Protein AF-A0A0K6IWI8-F1 (afdb_monomer)

InterPro domains:
  IPR010266 NnrS [PF05940] (22-390)

Sequence (396 aa):
MTGIPLQEPHPPTSARPSLAAWLAMAFRPFYLLGALLAVLAVPYWAVTLRGAPALPGVWWHAHEMVWGFGAAIVVGFLHTAVASWTGQPPLRGVRLGVLVLLWLVARLAWFLGERAFPAAAGAALAFLLLAAFWLARSVLAARNRRNYVVPLLLLLFAGFEAGFFCTVQGKLDGEPLAWLDAGALWLAGMIFFLGMRVIAFFTSRALGLPQVPNPAWVQAGTVVGGFALALATALGAPAPLIAVLAVVTSGIALRQSRRWLHRTVWTNPMVWILHLGFALTAAGVLAYGLAAFAPSWRSAAVHLLTVGGIGSMTLGMMTRTALGHTGDHPNRTPRGLHSAFLVLLAAALLRELATFPAMGNGMLHASAFAFALAYLLYLWRFVPRLVRPRPDGRPG

Structure (mmCIF, N/CA/C/O backbone):
data_AF-A0A0K6IWI8-F1
#
_entry.id   AF-A0A0K6IWI8-F1
#
loop_
_atom_site.group_PDB
_atom_site.id
_atom_site.type_symbol
_atom_site.label_atom_id
_atom_site.label_alt_id
_atom_site.label_comp_id
_atom_site.label_asym_id
_atom_site.label_entity_id
_atom_site.label_seq_id
_atom_site.pdbx_PDB_ins_code
_atom_site.Cartn_x
_atom_site.Cartn_y
_atom_site.Cartn_z
_atom_site.occupancy
_atom_site.B_iso_or_equiv
_atom_site.auth_seq_id
_atom_site.auth_comp_id
_atom_site.auth_asym_id
_atom_site.auth_atom_id
_atom_site.pdbx_PDB_model_num
ATOM 1 N N . MET A 1 1 ? -31.560 12.864 38.317 1.00 40.09 1 MET A N 1
ATOM 2 C CA . MET A 1 1 ? -30.921 11.569 38.003 1.00 40.09 1 MET A CA 1
ATOM 3 C C . MET A 1 1 ? -31.347 11.168 36.601 1.00 40.09 1 MET A C 1
ATOM 5 O O . MET A 1 1 ? -32.478 10.748 36.410 1.00 40.09 1 MET A O 1
ATOM 9 N N . THR A 1 2 ? -30.505 11.418 35.603 1.00 40.66 2 THR A N 1
ATOM 10 C CA . THR A 1 2 ? -30.744 11.030 34.207 1.00 40.66 2 THR A CA 1
ATOM 11 C C . THR A 1 2 ? -30.417 9.547 34.056 1.00 40.66 2 THR A C 1
ATOM 13 O O . THR A 1 2 ? -29.276 9.138 34.258 1.00 40.66 2 THR A O 1
ATOM 16 N N . GLY A 1 3 ? -31.441 8.735 33.786 1.00 39.12 3 GLY A N 1
ATOM 17 C CA . GLY A 1 3 ? -31.310 7.288 33.640 1.00 39.12 3 GLY A CA 1
ATOM 18 C C . GLY A 1 3 ? -30.315 6.924 32.541 1.00 39.12 3 GLY A C 1
ATOM 19 O O . GLY A 1 3 ? -30.357 7.474 31.442 1.00 39.12 3 GLY A O 1
ATOM 20 N N . ILE A 1 4 ? -29.408 6.001 32.855 1.00 45.69 4 ILE A N 1
ATOM 21 C CA . ILE A 1 4 ? -28.543 5.350 31.871 1.00 45.69 4 ILE A CA 1
ATOM 22 C C . ILE A 1 4 ? -29.478 4.607 30.904 1.00 45.69 4 ILE A C 1
ATOM 24 O O . ILE A 1 4 ? -30.243 3.761 31.372 1.00 45.69 4 ILE A O 1
ATOM 28 N N . PRO A 1 5 ? -29.463 4.892 29.589 1.00 42.81 5 PRO A N 1
ATOM 29 C CA . PRO A 1 5 ? -30.245 4.109 28.650 1.00 42.81 5 PRO A CA 1
ATOM 30 C C . PRO A 1 5 ? -29.683 2.688 28.657 1.00 42.81 5 PRO A C 1
ATOM 32 O O . PRO A 1 5 ? -28.539 2.462 28.254 1.00 42.81 5 PRO A O 1
ATOM 35 N N . LEU A 1 6 ? -30.474 1.742 29.162 1.00 43.56 6 LEU A N 1
ATOM 36 C CA . LEU A 1 6 ? -30.178 0.321 29.061 1.00 43.56 6 LEU A CA 1
ATOM 37 C C . LEU A 1 6 ? -30.136 -0.022 27.573 1.00 43.56 6 LEU A C 1
ATOM 39 O O . LEU A 1 6 ? -31.138 0.058 26.866 1.00 43.56 6 LEU A O 1
ATOM 43 N N . GLN A 1 7 ? -28.940 -0.326 27.083 1.00 48.56 7 GLN A N 1
ATOM 44 C CA . GLN A 1 7 ? -28.735 -0.750 25.711 1.00 48.56 7 GLN A CA 1
ATOM 45 C C . GLN A 1 7 ? -29.340 -2.150 25.580 1.00 48.56 7 GLN A C 1
ATOM 47 O O . GLN A 1 7 ? -28.774 -3.111 26.100 1.00 48.56 7 GLN A O 1
ATOM 52 N N . GLU A 1 8 ? -30.523 -2.248 24.967 1.00 45.84 8 GLU A N 1
ATOM 53 C CA . GLU A 1 8 ? -31.216 -3.527 24.818 1.00 45.84 8 GLU A CA 1
ATOM 54 C C . GLU A 1 8 ? -30.320 -4.553 24.103 1.00 45.84 8 GLU A C 1
ATOM 56 O O . GLU A 1 8 ? -29.633 -4.207 23.131 1.00 45.84 8 GLU A O 1
ATOM 61 N N . PRO A 1 9 ? -30.292 -5.813 24.570 1.00 45.38 9 PRO A N 1
ATOM 62 C CA . PRO A 1 9 ? -29.519 -6.859 23.926 1.00 45.38 9 PRO A CA 1
ATOM 63 C C . PRO A 1 9 ? -30.070 -7.094 22.518 1.00 45.38 9 PRO A C 1
ATOM 65 O O . PRO A 1 9 ? -31.192 -7.563 22.336 1.00 45.38 9 PRO A O 1
ATOM 68 N N . HIS A 1 10 ? -29.269 -6.763 21.505 1.00 50.22 10 HIS A N 1
ATOM 69 C CA . HIS A 1 10 ? -29.600 -7.092 20.126 1.00 50.22 10 HIS A CA 1
ATOM 70 C C . HIS A 1 10 ? -29.762 -8.615 19.990 1.00 50.22 10 HIS A C 1
ATOM 72 O O . HIS A 1 10 ? -28.906 -9.357 20.487 1.00 50.22 10 HIS A O 1
ATOM 78 N N . PRO A 1 11 ? -30.824 -9.101 19.318 1.00 51.03 11 PRO A N 1
ATOM 79 C CA . PRO A 1 11 ? -31.010 -10.528 19.108 1.00 51.03 11 PRO A CA 1
ATOM 80 C C . PRO A 1 11 ? -29.782 -11.102 18.387 1.00 51.03 11 PRO A C 1
ATOM 82 O O . PRO A 1 11 ? -29.224 -10.431 17.509 1.00 51.03 11 PRO A O 1
ATOM 85 N N . PRO A 1 12 ? -29.335 -12.320 18.744 1.00 53.44 12 PRO A N 1
ATOM 86 C CA . PRO A 1 12 ? -28.153 -12.920 18.145 1.00 53.44 12 PRO A CA 1
ATOM 87 C C . PRO A 1 12 ? -28.339 -12.994 16.628 1.00 53.44 12 PRO A C 1
ATOM 89 O O . PRO A 1 12 ? -29.193 -13.717 16.113 1.00 53.44 12 PRO A O 1
ATOM 92 N N . THR A 1 13 ? -27.549 -12.207 15.898 1.00 57.84 13 THR A N 1
ATOM 93 C CA . THR A 1 13 ? -27.547 -12.257 14.435 1.00 57.84 13 THR A CA 1
ATOM 94 C C . THR A 1 13 ? -27.038 -13.621 13.977 1.00 57.84 13 THR A C 1
ATOM 96 O O . THR A 1 13 ? -26.181 -14.232 14.620 1.00 57.84 13 THR A O 1
ATOM 99 N N . SER A 1 14 ? -27.576 -14.134 12.865 1.00 58.66 14 SER A N 1
ATOM 100 C CA . SER A 1 14 ? -27.180 -15.451 12.363 1.00 58.66 14 SER A CA 1
ATOM 101 C C . SER A 1 14 ? -25.661 -15.502 12.169 1.00 58.66 14 SER A C 1
ATOM 103 O O . SER A 1 14 ? -25.106 -14.693 11.425 1.00 58.66 14 SER A O 1
ATOM 105 N N . ALA A 1 15 ? -24.989 -16.491 12.759 1.00 74.19 15 ALA A N 1
ATOM 106 C CA . ALA A 1 15 ? -23.544 -16.684 12.604 1.00 74.19 15 ALA A CA 1
ATOM 107 C C . ALA A 1 15 ? -23.129 -17.142 11.186 1.00 74.19 15 ALA A C 1
ATOM 109 O O . ALA A 1 15 ? -21.971 -17.501 10.958 1.00 74.19 15 ALA A O 1
ATOM 110 N N . ARG A 1 16 ? -24.065 -17.178 10.227 1.00 88.94 16 ARG A N 1
ATOM 111 C CA . ARG A 1 16 ? -23.820 -17.624 8.855 1.00 88.94 16 ARG A CA 1
ATOM 112 C C . ARG A 1 16 ? -23.188 -16.501 8.020 1.00 88.94 16 ARG A C 1
ATOM 114 O O . ARG A 1 16 ? -23.516 -15.329 8.216 1.00 88.94 16 ARG A O 1
ATOM 121 N N . PRO A 1 17 ? -22.280 -16.836 7.087 1.00 92.69 17 PRO A N 1
ATOM 122 C CA . PRO A 1 17 ? -21.806 -15.887 6.087 1.00 92.69 17 PRO A CA 1
ATOM 123 C C . PRO A 1 17 ? -22.971 -15.252 5.319 1.00 92.69 17 PRO A C 1
ATOM 125 O O . PRO A 1 17 ? -23.922 -15.948 4.969 1.00 92.69 17 PRO A O 1
ATOM 128 N N . SER A 1 18 ? -22.899 -13.952 5.035 1.00 93.62 18 SER A N 1
ATOM 129 C CA . SER A 1 18 ? -23.885 -13.279 4.181 1.00 93.62 18 SER A CA 1
ATOM 130 C C . SER A 1 18 ? -23.257 -12.161 3.352 1.00 93.62 18 SER A C 1
ATOM 132 O O . SER A 1 18 ? -22.331 -11.480 3.795 1.00 93.62 18 SER A O 1
ATOM 134 N N . LEU A 1 19 ? -23.806 -11.933 2.154 1.00 93.75 19 LEU A N 1
ATOM 135 C CA . LEU A 1 19 ? -23.396 -10.828 1.282 1.00 93.75 19 LEU A CA 1
ATOM 136 C C . LEU A 1 19 ? -23.623 -9.466 1.954 1.00 93.75 19 LEU A C 1
ATOM 138 O O . LEU A 1 19 ? -22.791 -8.570 1.838 1.00 93.75 19 LEU A O 1
ATOM 142 N N . ALA A 1 20 ? -24.718 -9.332 2.708 1.00 93.25 20 ALA A N 1
ATOM 143 C CA . ALA A 1 20 ? -25.025 -8.126 3.467 1.00 93.25 20 ALA A CA 1
ATOM 144 C C . ALA A 1 20 ? -23.949 -7.823 4.519 1.00 93.25 20 ALA A C 1
ATOM 146 O O . ALA A 1 20 ? -23.511 -6.680 4.619 1.00 93.25 20 ALA A O 1
ATOM 147 N N . ALA A 1 21 ? -23.481 -8.839 5.256 1.00 92.75 21 ALA A N 1
ATOM 148 C CA . ALA A 1 21 ? -22.389 -8.671 6.209 1.00 92.75 21 ALA A CA 1
ATOM 149 C C . ALA A 1 21 ? -21.074 -8.337 5.504 1.00 92.75 21 ALA A C 1
ATOM 151 O O . ALA A 1 21 ? -20.369 -7.428 5.932 1.00 92.75 21 ALA A O 1
ATOM 152 N N . TRP A 1 22 ? -20.756 -9.031 4.410 1.00 95.19 22 TRP A N 1
ATOM 153 C CA . TRP A 1 22 ? -19.537 -8.775 3.649 1.00 95.19 22 TRP A CA 1
ATOM 154 C C . TRP A 1 22 ? -19.499 -7.350 3.083 1.00 95.19 22 TRP A C 1
ATOM 156 O O . TRP A 1 22 ? -18.475 -6.688 3.183 1.00 95.19 22 TRP A O 1
ATOM 166 N N . LEU A 1 23 ? -20.625 -6.823 2.595 1.00 96.75 23 LEU A N 1
ATOM 167 C CA . LEU A 1 23 ? -20.744 -5.456 2.074 1.00 96.75 23 LEU A CA 1
ATOM 168 C C . LEU A 1 23 ? -21.163 -4.419 3.131 1.00 96.75 23 LEU A C 1
ATOM 170 O O . LEU A 1 23 ? -21.604 -3.324 2.774 1.00 96.75 23 LEU A O 1
ATOM 174 N N . ALA A 1 24 ? -21.048 -4.726 4.424 1.00 94.81 24 ALA A N 1
ATOM 175 C CA . ALA A 1 24 ? -21.480 -3.809 5.478 1.00 94.81 24 ALA A CA 1
ATOM 176 C C . ALA A 1 24 ? -20.489 -2.658 5.733 1.00 94.81 24 ALA A C 1
ATOM 178 O O . ALA A 1 24 ? -20.901 -1.579 6.162 1.00 94.81 24 ALA A O 1
ATOM 179 N N . MET A 1 25 ? -19.197 -2.869 5.453 1.00 95.31 25 MET A N 1
ATOM 180 C CA . MET A 1 25 ? -18.143 -1.865 5.617 1.00 95.31 25 MET A CA 1
ATOM 181 C C . MET A 1 25 ? -16.945 -2.177 4.714 1.00 95.31 25 MET A C 1
ATOM 183 O O . MET A 1 25 ? -16.592 -3.341 4.536 1.00 95.31 25 MET A O 1
ATOM 187 N N . ALA A 1 26 ? -16.294 -1.144 4.173 1.00 97.38 26 ALA A N 1
ATOM 188 C CA . ALA A 1 26 ? -15.281 -1.277 3.124 1.00 97.38 26 ALA A CA 1
ATOM 189 C C . ALA A 1 26 ? -14.068 -2.154 3.481 1.00 97.38 26 ALA A C 1
ATOM 191 O O . ALA A 1 26 ? -13.539 -2.829 2.600 1.00 97.38 26 ALA A O 1
ATOM 192 N N . PHE A 1 27 ? -13.633 -2.205 4.746 1.00 97.44 27 PHE A N 1
ATOM 193 C CA . PHE A 1 27 ? -12.514 -3.079 5.117 1.00 97.44 27 PHE A CA 1
ATOM 194 C C . PHE A 1 27 ? -12.813 -4.560 4.845 1.00 97.44 27 PHE A C 1
ATOM 196 O O . PHE A 1 27 ? -11.903 -5.314 4.522 1.00 97.44 27 PHE A O 1
ATOM 203 N N . ARG A 1 28 ? -14.077 -4.991 4.941 1.00 97.44 28 ARG A N 1
ATOM 204 C CA . ARG A 1 28 ? -14.457 -6.404 4.827 1.00 97.44 28 ARG A CA 1
ATOM 205 C C . ARG A 1 28 ? -14.136 -7.011 3.459 1.00 97.44 28 ARG A C 1
ATOM 207 O O . ARG A 1 28 ? -13.404 -8.003 3.436 1.00 97.44 28 ARG A O 1
ATOM 214 N N . PRO A 1 29 ? -14.618 -6.462 2.327 1.00 98.25 29 PRO A N 1
ATOM 215 C CA . PRO A 1 29 ? -14.277 -7.003 1.024 1.00 98.25 29 PRO A CA 1
ATOM 216 C C . PRO A 1 29 ? -12.837 -6.708 0.647 1.00 98.25 29 PRO A C 1
ATOM 218 O O . PRO A 1 29 ? -12.145 -7.615 0.198 1.00 98.25 29 PRO A O 1
ATOM 221 N N . PHE A 1 30 ? -12.344 -5.491 0.873 1.00 98.62 30 PHE A N 1
ATOM 222 C CA . PHE A 1 30 ? -11.033 -5.128 0.352 1.00 98.62 30 PHE A CA 1
ATOM 223 C C . PHE A 1 30 ? -9.867 -5.761 1.110 1.00 98.62 30 PHE A C 1
ATOM 225 O O . PHE A 1 30 ? -8.857 -6.074 0.488 1.00 98.62 30 PHE A O 1
ATOM 232 N N . TYR A 1 31 ? -9.987 -6.022 2.414 1.00 98.56 31 TYR A N 1
ATOM 233 C CA . TYR A 1 31 ? -8.942 -6.756 3.136 1.00 98.56 31 TYR A CA 1
ATOM 234 C C . TYR A 1 31 ? -8.925 -8.232 2.754 1.00 98.56 31 TYR A C 1
ATOM 236 O O . TYR A 1 31 ? -7.850 -8.813 2.641 1.00 98.56 31 TYR A O 1
ATOM 244 N N . LEU A 1 32 ? -10.100 -8.829 2.522 1.00 98.56 32 LEU A N 1
ATOM 245 C CA . LEU A 1 32 ? -10.204 -10.204 2.041 1.00 98.56 32 LEU A CA 1
ATOM 246 C C . LEU A 1 32 ? -9.601 -10.325 0.639 1.00 98.56 32 LEU A C 1
ATOM 248 O O . LEU A 1 32 ? -8.706 -11.136 0.426 1.00 98.56 32 LEU A O 1
ATOM 252 N N . LEU A 1 33 ? -10.071 -9.507 -0.302 1.00 98.69 33 LEU A N 1
ATOM 253 C CA . LEU A 1 33 ? -9.659 -9.568 -1.703 1.00 98.69 33 LEU A CA 1
ATOM 254 C C . LEU A 1 33 ? -8.204 -9.139 -1.898 1.00 98.69 33 LEU A C 1
ATOM 256 O O . LEU A 1 33 ? -7.481 -9.800 -2.634 1.00 98.69 33 LEU A O 1
ATOM 260 N N . GLY A 1 34 ? -7.750 -8.094 -1.200 1.00 98.69 34 GLY A N 1
ATOM 261 C CA . GLY A 1 34 ? -6.355 -7.660 -1.236 1.00 98.69 34 GLY A CA 1
ATOM 262 C C . GLY A 1 34 ? -5.411 -8.740 -0.709 1.00 98.69 34 GLY A C 1
ATOM 263 O O . GLY A 1 34 ? -4.456 -9.103 -1.389 1.00 98.69 34 GLY A O 1
ATOM 264 N N . ALA A 1 35 ? -5.703 -9.326 0.457 1.00 98.62 35 ALA A N 1
ATOM 265 C CA . ALA A 1 35 ? -4.888 -10.421 0.984 1.00 98.62 35 ALA A CA 1
ATOM 266 C C . ALA A 1 35 ? -4.934 -11.665 0.081 1.00 98.62 35 ALA A C 1
ATOM 268 O O . ALA A 1 35 ? -3.909 -12.314 -0.104 1.00 98.62 35 ALA A O 1
ATOM 269 N N . LEU A 1 36 ? -6.087 -11.985 -0.517 1.00 98.69 36 LEU A N 1
ATOM 270 C CA . LEU A 1 36 ? -6.198 -13.093 -1.467 1.00 98.69 36 LEU A CA 1
ATOM 271 C C . LEU A 1 36 ? -5.358 -12.843 -2.725 1.00 98.69 36 LEU A C 1
ATOM 273 O O . LEU A 1 36 ? -4.645 -13.740 -3.165 1.00 98.69 36 LEU A O 1
ATOM 277 N N . LEU A 1 37 ? -5.381 -11.621 -3.263 1.00 98.62 37 LEU A N 1
ATOM 278 C CA . LEU A 1 37 ? -4.526 -11.236 -4.381 1.00 98.62 37 LEU A CA 1
ATOM 279 C C . LEU A 1 37 ? -3.046 -11.406 -4.028 1.00 98.62 37 LEU A C 1
ATOM 281 O O . LEU A 1 37 ? -2.317 -11.995 -4.814 1.00 98.62 37 LEU A O 1
ATOM 285 N N . ALA A 1 38 ? -2.607 -10.967 -2.846 1.00 97.94 38 ALA A N 1
ATOM 286 C CA . ALA A 1 38 ? -1.229 -11.166 -2.391 1.00 97.94 38 ALA A CA 1
ATOM 287 C C . ALA A 1 38 ? -0.837 -12.654 -2.326 1.00 97.94 38 ALA A C 1
ATOM 289 O O . ALA A 1 38 ? 0.235 -13.029 -2.799 1.00 97.94 38 ALA A O 1
ATOM 290 N N . VAL A 1 39 ? -1.717 -13.507 -1.787 1.00 98.62 39 VAL A N 1
ATOM 291 C CA . VAL A 1 39 ? -1.491 -14.959 -1.677 1.00 98.62 39 VAL A CA 1
ATOM 292 C C . VAL A 1 39 ? -1.364 -15.633 -3.044 1.00 98.62 39 VAL A C 1
ATOM 294 O O . VAL A 1 39 ? -0.599 -16.584 -3.176 1.00 98.62 39 VAL A O 1
ATOM 297 N N . LEU A 1 40 ? -2.094 -15.158 -4.055 1.00 98.19 40 LEU A N 1
ATOM 298 C CA . LEU A 1 40 ? -2.109 -15.765 -5.387 1.00 98.19 40 LEU A CA 1
ATOM 299 C C . LEU A 1 40 ? -1.052 -15.163 -6.322 1.00 98.19 40 LEU A C 1
ATOM 301 O O . LEU A 1 40 ? -0.285 -15.892 -6.947 1.00 98.19 40 LEU A O 1
ATOM 305 N N . ALA A 1 41 ? -0.996 -13.835 -6.415 1.00 97.56 41 ALA A N 1
ATOM 306 C CA . ALA A 1 41 ? -0.184 -13.128 -7.399 1.00 97.56 41 ALA A CA 1
ATOM 307 C C . ALA A 1 41 ? 1.316 -13.192 -7.095 1.00 97.56 41 ALA A C 1
ATOM 309 O O . ALA A 1 41 ? 2.113 -13.312 -8.024 1.00 97.56 41 ALA A O 1
ATOM 310 N N . VAL A 1 42 ? 1.714 -13.135 -5.816 1.00 98.06 42 VAL A N 1
ATOM 311 C CA . VAL A 1 42 ? 3.138 -13.117 -5.442 1.00 98.06 42 VAL A CA 1
ATOM 312 C C . VAL A 1 42 ? 3.825 -14.449 -5.767 1.00 98.06 42 VAL A C 1
ATOM 314 O O . VAL A 1 42 ? 4.822 -14.412 -6.488 1.00 98.06 42 VAL A O 1
ATOM 317 N N . PRO A 1 43 ? 3.311 -15.626 -5.349 1.00 97.62 43 PRO A N 1
ATOM 318 C CA . PRO A 1 43 ? 3.913 -16.900 -5.738 1.00 97.62 43 PRO A CA 1
ATOM 319 C C . PRO A 1 43 ? 3.823 -17.166 -7.240 1.00 97.62 43 PRO A C 1
ATOM 321 O O . PRO A 1 43 ? 4.796 -17.632 -7.828 1.00 97.62 43 PRO A O 1
ATOM 324 N N . TYR A 1 44 ? 2.689 -16.835 -7.875 1.00 97.12 44 TYR A N 1
ATOM 325 C CA . TYR A 1 44 ? 2.531 -16.991 -9.324 1.00 97.12 44 TYR A CA 1
ATOM 326 C C . TYR A 1 44 ? 3.620 -16.231 -10.086 1.00 97.12 44 TYR A C 1
ATOM 328 O O . TYR A 1 44 ? 4.294 -16.806 -10.944 1.00 97.12 44 TYR A O 1
ATOM 336 N N . TRP A 1 45 ? 3.833 -14.956 -9.751 1.00 97.38 45 TRP A N 1
ATOM 337 C CA . TRP A 1 45 ? 4.867 -14.168 -10.406 1.00 97.38 45 TRP A CA 1
ATOM 338 C C . TRP A 1 45 ? 6.267 -14.660 -10.058 1.00 97.38 45 TRP A C 1
ATOM 340 O O . TRP A 1 45 ? 7.095 -14.769 -10.948 1.00 97.38 45 TRP A O 1
ATOM 350 N N . ALA A 1 46 ? 6.540 -15.005 -8.798 1.00 95.44 46 ALA A N 1
ATOM 351 C CA . ALA A 1 46 ? 7.866 -15.460 -8.388 1.00 95.44 46 ALA A CA 1
ATOM 352 C C . ALA A 1 46 ? 8.311 -16.736 -9.121 1.00 95.44 46 ALA A C 1
ATOM 354 O O . ALA A 1 46 ? 9.479 -16.853 -9.468 1.00 95.44 46 ALA A O 1
ATOM 355 N N . VAL A 1 47 ? 7.383 -17.664 -9.381 1.00 95.38 47 VAL A N 1
ATOM 356 C CA . VAL A 1 47 ? 7.676 -18.933 -10.067 1.00 95.38 47 VAL A CA 1
ATOM 357 C C . VAL A 1 47 ? 7.761 -18.761 -11.581 1.00 95.38 47 VAL A C 1
ATOM 359 O O . VAL A 1 47 ? 8.580 -19.403 -12.234 1.00 95.38 47 VAL A O 1
ATOM 362 N N . THR A 1 48 ? 6.893 -17.935 -12.164 1.00 94.88 48 THR A N 1
ATOM 363 C CA . THR A 1 48 ? 6.800 -17.825 -13.627 1.00 94.88 48 THR A CA 1
ATOM 364 C C . THR A 1 48 ? 7.657 -16.699 -14.193 1.00 94.88 48 THR A C 1
ATOM 366 O O . THR A 1 48 ? 8.048 -16.763 -15.356 1.00 94.88 48 THR A O 1
ATOM 369 N N . LEU A 1 49 ? 7.887 -15.647 -13.400 1.00 93.62 49 LEU A N 1
ATOM 370 C CA . LEU A 1 49 ? 8.352 -14.316 -13.808 1.00 93.62 49 LEU A CA 1
ATOM 371 C C . LEU A 1 49 ? 7.531 -13.717 -14.965 1.00 93.62 49 LEU A C 1
ATOM 373 O O . LEU A 1 49 ? 7.946 -12.761 -15.623 1.00 93.62 49 LEU A O 1
ATOM 377 N N . ARG A 1 50 ? 6.336 -14.273 -15.203 1.00 92.94 50 ARG A N 1
ATOM 378 C CA . ARG A 1 50 ? 5.394 -13.848 -16.234 1.00 92.94 50 ARG A CA 1
ATOM 379 C C . ARG A 1 50 ? 4.384 -12.894 -15.620 1.00 92.94 50 ARG A C 1
ATOM 381 O O . ARG A 1 50 ? 3.907 -13.088 -14.506 1.00 92.94 50 ARG A O 1
ATOM 388 N N . GLY A 1 51 ? 4.036 -11.878 -16.393 1.00 93.62 51 GLY A N 1
ATOM 389 C CA . GLY A 1 51 ? 2.892 -11.022 -16.110 1.00 93.62 51 GLY A CA 1
ATOM 390 C C . GLY A 1 51 ? 1.612 -11.593 -16.709 1.00 93.62 51 GLY A C 1
ATOM 391 O O . GLY A 1 51 ? 1.588 -12.707 -17.241 1.00 93.62 51 GLY A O 1
ATOM 392 N N . ALA A 1 52 ? 0.549 -10.802 -16.650 1.00 95.06 52 ALA A N 1
ATOM 393 C CA . ALA A 1 52 ? -0.644 -11.071 -17.433 1.00 95.06 52 ALA A CA 1
ATOM 394 C C . ALA A 1 52 ? -0.412 -10.668 -18.906 1.00 95.06 52 ALA A C 1
ATOM 396 O O . ALA A 1 52 ? 0.381 -9.766 -19.167 1.00 95.06 52 ALA A O 1
ATOM 397 N N . PRO A 1 53 ? -1.109 -11.281 -19.877 1.00 94.88 53 PRO A N 1
ATOM 398 C CA . PRO A 1 53 ? -1.008 -10.930 -21.295 1.00 94.88 53 PRO A CA 1
ATOM 399 C C . PRO A 1 53 ? -1.065 -9.426 -21.602 1.00 94.88 53 PRO A C 1
ATOM 401 O O . PRO A 1 53 ? -0.274 -8.944 -22.399 1.00 94.88 53 PRO A O 1
ATOM 404 N N . ALA A 1 54 ? -1.959 -8.670 -20.955 1.00 95.25 54 ALA A N 1
ATOM 405 C CA . ALA A 1 54 ? -2.080 -7.227 -21.184 1.00 95.25 54 ALA A CA 1
ATOM 406 C C . ALA A 1 54 ? -1.035 -6.371 -20.435 1.00 95.25 54 ALA A C 1
ATOM 408 O O . ALA A 1 54 ? -0.891 -5.189 -20.730 1.00 95.25 54 ALA A O 1
ATOM 409 N N . LEU A 1 55 ? -0.330 -6.938 -19.450 1.00 94.62 55 LEU A N 1
ATOM 410 C CA . LEU A 1 55 ? 0.716 -6.278 -18.663 1.00 94.62 55 LEU A CA 1
ATOM 411 C C . LEU A 1 55 ? 1.859 -7.284 -18.423 1.00 94.62 55 LEU A C 1
ATOM 413 O O . LEU A 1 55 ? 1.883 -7.984 -17.413 1.00 94.62 55 LEU A O 1
ATOM 417 N N . PRO A 1 56 ? 2.805 -7.439 -19.354 1.00 94.81 56 PRO A N 1
ATOM 418 C CA . PRO A 1 56 ? 3.780 -8.517 -19.266 1.00 94.81 56 PRO A CA 1
ATOM 419 C C . PRO A 1 56 ? 4.829 -8.304 -18.162 1.00 94.81 56 PRO A C 1
ATOM 421 O O . PRO A 1 56 ? 5.087 -7.200 -17.681 1.00 94.81 56 PRO A O 1
ATOM 424 N N . GLY A 1 57 ? 5.468 -9.411 -17.778 1.00 95.38 57 GLY A N 1
ATOM 425 C CA . GLY A 1 57 ? 6.621 -9.446 -16.877 1.00 95.38 57 GLY A CA 1
ATOM 426 C C . GLY A 1 57 ? 6.416 -8.738 -15.534 1.00 95.38 57 GLY A C 1
ATOM 427 O O . GLY A 1 57 ? 5.435 -8.959 -14.823 1.00 95.38 57 GLY A O 1
ATOM 428 N N . VAL A 1 58 ? 7.396 -7.914 -15.162 1.00 96.00 58 VAL A N 1
ATOM 429 C CA . VAL A 1 58 ? 7.429 -7.188 -13.882 1.00 96.00 58 VAL A CA 1
ATOM 430 C C . VAL A 1 58 ? 6.332 -6.127 -13.769 1.00 96.00 58 VAL A C 1
ATOM 432 O O . VAL A 1 58 ? 5.916 -5.811 -12.656 1.00 96.00 58 VAL A O 1
ATOM 435 N N . TRP A 1 59 ? 5.823 -5.607 -14.891 1.00 97.19 59 TRP A N 1
ATOM 436 C CA . TRP A 1 59 ? 4.820 -4.545 -14.882 1.00 97.19 59 TRP A CA 1
ATOM 437 C C . TRP A 1 59 ? 3.526 -4.989 -14.213 1.00 97.19 59 TRP A C 1
ATOM 439 O O . TRP A 1 59 ? 3.027 -4.269 -13.355 1.00 97.19 59 TRP A O 1
ATOM 449 N N . TRP A 1 60 ? 3.020 -6.188 -14.518 1.00 98.25 60 TRP A N 1
ATOM 450 C CA . TRP A 1 60 ? 1.828 -6.705 -13.837 1.00 98.25 60 TRP A CA 1
ATOM 451 C C . TRP A 1 60 ? 2.065 -6.955 -12.357 1.00 98.25 60 TRP A C 1
ATOM 453 O O . TRP A 1 60 ? 1.242 -6.550 -11.547 1.00 98.25 60 TRP A O 1
ATOM 463 N N . HIS A 1 61 ? 3.193 -7.556 -11.978 1.00 98.06 61 HIS A N 1
ATOM 464 C CA . HIS A 1 61 ? 3.476 -7.783 -10.563 1.00 98.06 61 HIS A CA 1
ATOM 465 C C . HIS A 1 61 ? 3.530 -6.476 -9.776 1.00 98.06 61 HIS A C 1
ATOM 467 O O . HIS A 1 61 ? 2.820 -6.326 -8.785 1.00 98.06 61 HIS A O 1
ATOM 473 N N . ALA A 1 62 ? 4.326 -5.511 -10.238 1.00 98.44 62 ALA A N 1
ATOM 474 C CA . ALA A 1 62 ? 4.441 -4.216 -9.585 1.00 98.44 62 ALA A CA 1
ATOM 475 C C . ALA A 1 62 ? 3.089 -3.483 -9.552 1.00 98.44 62 ALA A C 1
ATOM 477 O O . ALA A 1 62 ? 2.698 -2.963 -8.506 1.00 98.44 62 ALA A O 1
ATOM 478 N N . HIS A 1 63 ? 2.338 -3.510 -10.657 1.00 98.69 63 HIS A N 1
ATOM 479 C CA . HIS A 1 63 ? 1.017 -2.896 -10.746 1.00 98.69 63 HIS A CA 1
ATOM 480 C C . HIS A 1 63 ? 0.028 -3.523 -9.7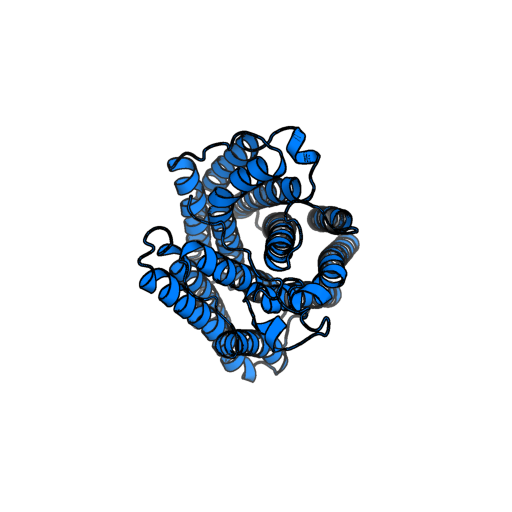56 1.00 98.69 63 HIS A C 1
ATOM 482 O O . HIS A 1 63 ? -0.622 -2.817 -8.985 1.00 98.69 63 HIS A O 1
ATOM 488 N N . GLU A 1 64 ? -0.057 -4.852 -9.715 1.00 98.62 64 GLU A N 1
ATOM 489 C CA . GLU A 1 64 ? -0.940 -5.559 -8.793 1.00 98.62 64 GLU A CA 1
ATOM 490 C C . GLU A 1 64 ? -0.506 -5.396 -7.335 1.00 98.62 64 GLU A C 1
ATOM 492 O O . GLU A 1 64 ? -1.367 -5.362 -6.463 1.00 98.62 64 GLU A O 1
ATOM 497 N N . MET A 1 65 ? 0.782 -5.229 -7.026 1.00 98.75 65 MET A N 1
ATOM 498 C CA . MET A 1 65 ? 1.216 -4.943 -5.652 1.00 98.75 65 MET A CA 1
ATOM 499 C C . MET A 1 65 ? 0.861 -3.516 -5.213 1.00 98.75 65 MET A C 1
ATOM 501 O O . MET A 1 65 ? 0.404 -3.313 -4.085 1.00 98.75 65 MET A O 1
ATOM 505 N N . VAL A 1 66 ? 1.006 -2.526 -6.096 1.00 98.81 66 VAL A N 1
ATOM 506 C CA . VAL A 1 66 ? 0.721 -1.118 -5.777 1.00 98.81 66 VAL A CA 1
ATOM 507 C C . VAL A 1 66 ? -0.785 -0.829 -5.822 1.00 98.81 66 VAL A C 1
ATOM 509 O O . VAL A 1 66 ? -1.371 -0.414 -4.819 1.00 98.81 66 VAL A O 1
ATOM 512 N N . TRP A 1 67 ? -1.442 -1.089 -6.953 1.00 98.75 67 TRP A N 1
ATOM 513 C CA . TRP A 1 67 ? -2.844 -0.729 -7.189 1.00 98.75 67 TRP A CA 1
ATOM 514 C C . TRP A 1 67 ? -3.827 -1.885 -7.021 1.00 98.75 67 TRP A C 1
ATOM 516 O O . TRP A 1 67 ? -5.009 -1.660 -6.765 1.00 98.75 67 TRP A O 1
ATOM 526 N N . GLY A 1 68 ? -3.396 -3.137 -7.134 1.00 98.56 68 GLY A N 1
ATOM 527 C CA . GLY A 1 68 ? -4.243 -4.275 -6.769 1.00 98.56 68 GLY A CA 1
ATOM 528 C C . GLY A 1 68 ? -4.369 -4.386 -5.249 1.00 98.56 68 GLY A C 1
ATOM 529 O O . GLY A 1 68 ? -5.423 -4.117 -4.670 1.00 98.56 68 GLY A O 1
ATOM 530 N N . PHE A 1 69 ? -3.263 -4.734 -4.604 1.00 98.88 69 PHE A N 1
ATOM 531 C CA . PHE A 1 69 ? -3.120 -4.989 -3.179 1.00 98.88 69 PHE A CA 1
ATOM 532 C C . PHE A 1 69 ? -3.116 -3.694 -2.355 1.00 98.88 69 PHE A C 1
ATOM 534 O O . PHE A 1 69 ? -3.978 -3.513 -1.490 1.00 98.88 69 PHE A O 1
ATOM 541 N N . GLY A 1 70 ? -2.189 -2.771 -2.640 1.00 98.62 70 GLY A N 1
ATOM 542 C CA . GLY A 1 70 ? -2.033 -1.530 -1.879 1.00 98.62 70 GLY A CA 1
ATOM 543 C C . GLY A 1 70 ? -3.297 -0.669 -1.896 1.00 98.62 70 GLY A C 1
ATOM 544 O O . GLY A 1 70 ? -3.807 -0.297 -0.835 1.00 98.62 70 GLY A O 1
ATOM 545 N N . ALA A 1 71 ? -3.868 -0.420 -3.080 1.00 98.75 71 ALA A N 1
ATOM 546 C CA . ALA A 1 71 ? -5.102 0.358 -3.190 1.00 98.75 71 ALA A CA 1
ATOM 547 C C . ALA A 1 71 ? -6.299 -0.300 -2.497 1.00 98.75 71 ALA A C 1
ATOM 549 O O . ALA A 1 71 ? -7.068 0.411 -1.853 1.00 98.75 71 ALA A O 1
ATOM 550 N N . ALA A 1 72 ? -6.461 -1.628 -2.577 1.00 98.75 72 ALA A N 1
ATOM 551 C CA . ALA A 1 72 ? -7.543 -2.315 -1.872 1.00 98.75 72 ALA A CA 1
ATOM 552 C C . ALA A 1 72 ? -7.469 -2.026 -0.366 1.00 98.75 72 ALA A C 1
ATOM 554 O O . ALA A 1 72 ? -8.448 -1.597 0.246 1.00 98.75 72 ALA A O 1
ATOM 555 N N . ILE A 1 73 ? -6.289 -2.169 0.235 1.00 98.62 73 ILE A N 1
ATOM 556 C CA . ILE A 1 73 ? -6.116 -1.955 1.675 1.00 98.62 73 ILE A CA 1
ATOM 557 C C . ILE A 1 73 ? -6.309 -0.485 2.046 1.00 98.62 73 ILE A C 1
ATOM 559 O O . ILE A 1 73 ? -6.997 -0.195 3.026 1.00 98.62 73 ILE A O 1
ATOM 563 N N . VAL A 1 74 ? -5.777 0.446 1.253 1.00 98.56 74 VAL A N 1
ATOM 564 C CA . VAL A 1 74 ? -5.978 1.885 1.470 1.00 98.56 74 VAL A CA 1
ATOM 565 C C . VAL A 1 74 ? -7.460 2.252 1.379 1.00 98.56 74 VAL A C 1
ATOM 567 O O . VAL A 1 74 ? -7.976 2.912 2.279 1.00 98.56 74 VAL A O 1
ATOM 570 N N . VAL A 1 75 ? -8.172 1.808 0.341 1.00 98.62 75 VAL A N 1
ATOM 571 C CA . VAL A 1 75 ? -9.609 2.073 0.167 1.00 98.62 75 VAL A CA 1
ATOM 572 C C . VAL A 1 75 ? -10.411 1.449 1.307 1.00 98.62 75 VAL A C 1
ATOM 574 O O . VAL A 1 75 ? -11.247 2.129 1.905 1.00 98.62 75 VAL A O 1
ATOM 577 N N . GLY A 1 76 ? -10.115 0.198 1.672 1.00 98.25 76 GLY A N 1
ATOM 578 C CA . GLY A 1 76 ? -10.735 -0.489 2.803 1.00 98.25 76 GLY A CA 1
ATOM 579 C C . GLY A 1 76 ? -10.537 0.255 4.124 1.00 98.25 76 GLY A C 1
ATOM 580 O O . GLY A 1 76 ? -11.497 0.445 4.875 1.00 98.25 76 GLY A O 1
ATOM 581 N N . PHE A 1 77 ? -9.321 0.738 4.386 1.00 97.56 77 PHE A N 1
ATOM 582 C CA . PHE A 1 77 ? -8.997 1.504 5.585 1.00 97.56 77 PHE A CA 1
ATOM 583 C C . PHE A 1 77 ? -9.664 2.883 5.588 1.00 97.56 77 PHE A C 1
ATOM 585 O O . PHE A 1 77 ? -10.357 3.221 6.546 1.00 97.56 77 PHE A O 1
ATOM 592 N N . LEU A 1 78 ? -9.486 3.686 4.534 1.00 97.44 78 LEU A N 1
ATOM 593 C CA . LEU A 1 78 ? -9.953 5.074 4.490 1.00 97.44 78 LEU A CA 1
ATOM 594 C C . LEU A 1 78 ? -11.479 5.168 4.549 1.00 97.44 78 LEU A C 1
ATOM 596 O O . LEU A 1 78 ? -12.000 5.981 5.309 1.00 97.44 78 LEU A O 1
ATOM 600 N N . HIS A 1 79 ? -12.204 4.317 3.816 1.00 97.50 79 HIS A N 1
ATOM 601 C CA . HIS A 1 79 ? -13.674 4.291 3.870 1.00 97.50 79 HIS A CA 1
ATOM 602 C C . HIS A 1 79 ? -14.224 3.765 5.196 1.00 97.50 79 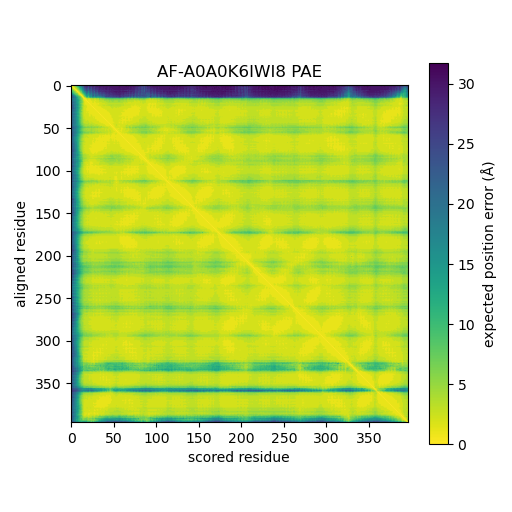HIS A C 1
ATOM 604 O O . HIS A 1 79 ? -15.353 4.079 5.565 1.00 97.50 79 HIS A O 1
ATOM 610 N N . THR A 1 80 ? -13.426 3.000 5.938 1.00 95.88 80 THR A N 1
ATOM 611 C CA . THR A 1 80 ? -13.769 2.588 7.304 1.00 95.88 80 THR A CA 1
ATOM 612 C C . THR A 1 80 ? -13.494 3.721 8.296 1.00 95.88 80 THR A C 1
ATOM 614 O O . THR A 1 80 ? -14.350 4.076 9.102 1.00 95.88 80 THR A O 1
ATOM 617 N N . ALA A 1 81 ? -12.326 4.357 8.198 1.00 94.38 81 ALA A N 1
ATOM 618 C CA . ALA A 1 81 ? -11.904 5.426 9.094 1.00 94.38 81 ALA A CA 1
ATOM 619 C C . ALA A 1 81 ? -12.727 6.713 8.924 1.00 94.38 81 ALA A C 1
ATOM 621 O O . ALA A 1 81 ? -13.020 7.390 9.910 1.00 94.38 81 ALA A O 1
ATOM 622 N N . VAL A 1 82 ? -13.137 7.043 7.693 1.00 95.12 82 VAL A N 1
ATOM 623 C CA . VAL A 1 82 ? -13.906 8.262 7.408 1.00 95.12 82 VAL A CA 1
ATOM 624 C C . VAL A 1 82 ? -15.240 8.280 8.148 1.00 95.12 82 VAL A C 1
ATOM 626 O O . VAL A 1 82 ? -15.638 9.345 8.614 1.00 95.12 82 VAL A O 1
ATOM 629 N N . ALA A 1 83 ? -15.899 7.129 8.319 1.00 92.88 83 ALA A N 1
ATOM 630 C CA . ALA A 1 83 ? -17.157 7.036 9.059 1.00 92.88 83 ALA A CA 1
ATOM 631 C C . ALA A 1 83 ? -16.956 7.489 10.514 1.00 92.88 83 ALA A C 1
ATOM 633 O O . ALA A 1 83 ? -17.674 8.357 11.004 1.00 92.88 83 ALA A O 1
ATOM 634 N N . SER A 1 84 ? -15.889 7.012 11.158 1.00 91.19 84 SER A N 1
ATOM 635 C CA . SER A 1 84 ? -15.511 7.421 12.515 1.00 91.19 84 SER A CA 1
ATOM 636 C C . SER A 1 84 ? -15.079 8.889 12.604 1.00 91.19 84 SER A C 1
ATOM 638 O O . SER A 1 84 ? -15.342 9.547 13.605 1.00 91.19 84 SER A O 1
ATOM 640 N N . TRP A 1 85 ? -14.414 9.432 11.578 1.00 93.19 85 TRP A N 1
ATOM 641 C CA . TRP A 1 85 ? -13.957 10.829 11.582 1.00 93.19 85 TRP A CA 1
ATOM 642 C C . TRP A 1 85 ? -15.057 11.849 11.292 1.00 93.19 85 TRP A C 1
ATOM 644 O O . TRP A 1 85 ? -14.924 13.010 11.674 1.00 93.19 85 TRP A O 1
ATOM 654 N N . THR A 1 86 ? -16.083 11.460 10.540 1.00 94.44 86 THR A N 1
ATOM 655 C CA . THR A 1 86 ? -17.113 12.377 10.024 1.00 94.44 86 THR A CA 1
ATOM 656 C C . THR A 1 86 ? -18.478 12.173 10.671 1.00 94.44 86 THR A C 1
ATOM 658 O O . THR A 1 86 ? -19.343 13.029 10.511 1.00 94.44 86 THR A O 1
ATOM 661 N N . GLY A 1 87 ? -18.693 11.045 11.356 1.00 92.81 87 GLY A N 1
ATOM 662 C CA . GLY A 1 87 ? -20.010 10.628 11.843 1.00 92.81 87 GLY A CA 1
ATOM 663 C C . GLY A 1 87 ? -20.991 10.260 10.724 1.00 92.81 87 GLY A C 1
ATOM 664 O O . GLY A 1 87 ? -22.146 9.951 11.005 1.00 92.81 87 GLY A O 1
ATOM 665 N N . GLN A 1 88 ? -20.561 10.294 9.458 1.00 94.38 88 GLN A N 1
ATOM 666 C CA . GLN A 1 88 ? -21.401 9.942 8.319 1.00 94.38 88 GLN A CA 1
ATOM 667 C C . GLN A 1 88 ? -21.565 8.421 8.211 1.00 94.38 88 GLN A C 1
ATOM 669 O O . GLN A 1 88 ? -20.656 7.674 8.591 1.00 94.38 88 GLN A O 1
ATOM 674 N N . PRO A 1 89 ? -22.687 7.940 7.644 1.00 93.06 89 PRO A N 1
ATOM 675 C CA . PRO A 1 89 ? -22.881 6.516 7.407 1.00 93.06 89 PRO A CA 1
ATOM 676 C C . PRO A 1 89 ? -21.735 5.913 6.574 1.00 93.06 89 PRO A C 1
ATOM 678 O O . PRO A 1 89 ? -21.316 6.525 5.585 1.00 93.06 89 PRO A O 1
ATOM 681 N N . PRO A 1 90 ? -21.240 4.710 6.921 1.00 93.69 90 PRO A N 1
ATOM 682 C CA . PRO A 1 90 ? -20.173 4.061 6.167 1.00 93.69 90 PRO A CA 1
ATOM 683 C C . PRO A 1 90 ? -20.628 3.691 4.751 1.00 93.69 90 PRO A C 1
ATOM 685 O O . PRO A 1 90 ? -21.810 3.426 4.501 1.00 93.69 90 PRO A O 1
ATOM 688 N N . LEU A 1 91 ? -19.669 3.611 3.823 1.00 95.62 91 LEU A N 1
ATOM 689 C CA . LEU A 1 91 ? -19.912 3.067 2.490 1.00 95.62 91 LEU A CA 1
ATOM 690 C C . LEU A 1 91 ? -20.264 1.575 2.596 1.00 95.62 91 LEU A C 1
ATOM 692 O O . LEU A 1 91 ? -19.462 0.780 3.088 1.00 95.62 91 LEU A O 1
ATOM 696 N N . ARG A 1 92 ? -21.462 1.204 2.131 1.00 96.38 92 ARG A N 1
ATOM 697 C CA . ARG A 1 92 ? -22.029 -0.143 2.287 1.00 96.38 92 ARG A CA 1
ATOM 698 C C . ARG A 1 92 ? -22.981 -0.531 1.154 1.00 96.38 92 ARG A C 1
ATOM 700 O O . ARG A 1 92 ? -23.407 0.321 0.369 1.00 96.38 92 ARG A O 1
ATOM 707 N N . GLY A 1 93 ? -23.348 -1.811 1.107 1.00 96.62 93 GLY A N 1
ATOM 708 C CA . GLY A 1 93 ? -24.335 -2.368 0.180 1.00 96.62 93 GLY A CA 1
ATOM 709 C C . GLY A 1 93 ? -23.916 -2.225 -1.283 1.00 96.62 93 GLY A C 1
ATOM 710 O O . GLY A 1 93 ? -22.741 -2.374 -1.611 1.00 96.62 93 GLY A O 1
ATOM 711 N N . VAL A 1 94 ? -24.868 -1.895 -2.161 1.00 97.25 94 VAL A N 1
ATOM 712 C CA . VAL A 1 94 ? -24.651 -1.806 -3.620 1.00 97.25 94 VAL A CA 1
ATOM 713 C C . VAL A 1 94 ? -23.508 -0.856 -3.986 1.00 97.25 94 VAL A C 1
ATOM 715 O O . VAL A 1 94 ? -22.690 -1.196 -4.831 1.00 97.25 94 VAL A O 1
ATOM 718 N N . ARG A 1 95 ? -23.384 0.300 -3.317 1.00 97.69 95 ARG A N 1
ATOM 719 C CA . ARG A 1 95 ? -22.310 1.270 -3.611 1.00 97.69 95 ARG A CA 1
ATOM 720 C C . ARG A 1 95 ? -20.919 0.684 -3.360 1.00 97.69 95 ARG A C 1
ATOM 722 O O . ARG A 1 95 ? -20.005 0.927 -4.139 1.00 97.69 95 ARG A O 1
ATOM 729 N N . LEU A 1 96 ? -20.772 -0.101 -2.292 1.00 98.44 96 LEU A N 1
ATOM 730 C CA . LEU A 1 96 ? -19.540 -0.839 -2.015 1.00 98.44 96 LEU A CA 1
ATOM 731 C C . LEU A 1 96 ? -19.359 -1.998 -3.006 1.00 98.44 96 LEU A C 1
ATOM 733 O O . LEU A 1 96 ? -18.254 -2.211 -3.493 1.00 98.44 96 LEU A O 1
ATOM 737 N N . GLY A 1 97 ? -20.443 -2.697 -3.354 1.00 98.56 97 GLY A N 1
ATOM 738 C CA . GLY A 1 97 ? -20.440 -3.766 -4.354 1.00 98.56 97 GLY A CA 1
ATOM 739 C C . GLY A 1 97 ? -19.939 -3.313 -5.729 1.00 98.56 97 GLY A C 1
ATOM 740 O O . GLY A 1 97 ? -19.153 -4.023 -6.344 1.00 98.56 97 GLY A O 1
ATOM 741 N N . VAL A 1 98 ? -20.307 -2.107 -6.179 1.00 98.69 98 VAL A N 1
ATOM 742 C CA . VAL A 1 98 ? -19.798 -1.527 -7.436 1.00 98.69 98 VAL A CA 1
ATOM 743 C C . VAL A 1 98 ? -18.282 -1.331 -7.387 1.00 98.69 98 VAL A C 1
ATOM 745 O O . VAL A 1 98 ? -17.600 -1.697 -8.337 1.00 98.69 98 VAL A O 1
ATOM 748 N N . LEU A 1 99 ? -17.729 -0.813 -6.283 1.00 98.75 99 LEU A N 1
ATOM 749 C CA . LEU A 1 99 ? -16.272 -0.678 -6.151 1.00 98.75 99 LEU A CA 1
ATOM 750 C C . LEU A 1 99 ? -15.567 -2.038 -6.163 1.00 98.75 99 LEU A C 1
ATOM 752 O O . LEU A 1 99 ? -14.519 -2.173 -6.786 1.00 98.75 99 LEU A O 1
ATOM 756 N N . VAL A 1 100 ? -16.145 -3.042 -5.497 1.00 98.81 100 VAL A N 1
ATOM 757 C CA . VAL A 1 100 ? -15.623 -4.416 -5.513 1.00 98.81 100 VAL A CA 1
ATOM 758 C C . VAL A 1 100 ? -15.633 -4.984 -6.932 1.00 98.81 100 VAL A C 1
ATOM 760 O O . VAL A 1 100 ? -14.641 -5.568 -7.358 1.00 98.81 100 VAL A O 1
ATOM 763 N N . LEU A 1 101 ? -16.721 -4.779 -7.677 1.00 98.75 101 LEU A N 1
ATOM 764 C CA . LEU A 1 101 ? -16.837 -5.236 -9.057 1.00 98.75 101 LEU A CA 1
ATOM 765 C C . LEU A 1 101 ? -15.813 -4.553 -9.967 1.00 98.75 101 LEU A C 1
ATOM 767 O O . LEU A 1 101 ? -15.126 -5.246 -10.706 1.00 98.75 101 LEU A O 1
ATOM 771 N N . LEU A 1 102 ? -15.669 -3.226 -9.889 1.00 98.81 102 LEU A N 1
ATOM 772 C CA . LEU A 1 102 ? -14.672 -2.483 -10.670 1.00 98.81 102 LEU A CA 1
ATOM 773 C C . LEU A 1 102 ? -13.253 -2.985 -10.386 1.00 98.81 102 LEU A C 1
ATOM 775 O O . LEU A 1 102 ? -12.490 -3.234 -11.317 1.00 98.81 102 LEU A O 1
ATOM 779 N N . TRP A 1 103 ? -12.928 -3.203 -9.109 1.00 98.81 103 TRP A N 1
ATOM 780 C CA . TRP A 1 103 ? -11.636 -3.751 -8.707 1.00 98.81 103 TRP A CA 1
ATOM 781 C C . TRP A 1 103 ? -11.410 -5.158 -9.283 1.00 98.81 103 TRP A C 1
ATOM 783 O O . TRP A 1 103 ? -10.359 -5.417 -9.862 1.00 98.81 103 TRP A O 1
ATOM 793 N N . LEU A 1 104 ? -12.404 -6.052 -9.200 1.00 98.62 104 LEU A N 1
ATOM 794 C CA . LEU A 1 104 ? -12.309 -7.410 -9.754 1.00 98.62 104 LEU A CA 1
ATOM 795 C C . LEU A 1 104 ? -12.169 -7.406 -11.280 1.00 98.62 104 LEU A C 1
ATOM 797 O O . LEU A 1 104 ? -11.295 -8.089 -11.814 1.00 98.62 104 LEU A O 1
ATOM 801 N N . VAL A 1 105 ? -12.999 -6.624 -11.977 1.00 98.56 105 VAL A N 1
ATOM 802 C CA . VAL A 1 105 ? -12.965 -6.498 -13.442 1.00 98.56 105 VAL A CA 1
ATOM 803 C C . VAL A 1 105 ? -11.589 -6.042 -13.896 1.00 98.56 105 VAL A C 1
ATOM 805 O O . VAL A 1 105 ? -11.026 -6.655 -14.797 1.00 98.56 105 VAL A O 1
ATOM 808 N N . ALA A 1 106 ? -11.016 -5.032 -13.239 1.00 97.88 106 ALA A N 1
ATOM 809 C CA . ALA A 1 106 ? -9.704 -4.525 -13.600 1.00 97.88 106 ALA A CA 1
ATOM 810 C C . ALA A 1 106 ? -8.627 -5.621 -13.581 1.00 97.88 106 ALA A C 1
ATOM 812 O O . ALA A 1 106 ? -7.771 -5.645 -14.458 1.00 97.88 106 ALA A O 1
ATOM 813 N N . ARG A 1 107 ? -8.668 -6.541 -12.606 1.00 97.50 107 ARG A N 1
ATOM 814 C CA . ARG A 1 107 ? -7.578 -7.512 -12.400 1.00 97.50 107 ARG A CA 1
ATOM 815 C C . ARG A 1 107 ? -7.752 -8.755 -13.261 1.00 97.50 107 ARG A C 1
ATOM 817 O O . ARG A 1 107 ? -6.777 -9.283 -13.790 1.00 97.50 107 ARG A O 1
ATOM 824 N N . LEU A 1 108 ? -8.997 -9.190 -13.444 1.00 97.56 108 LEU A N 1
ATOM 825 C CA . LEU A 1 108 ? -9.328 -10.321 -14.309 1.00 97.56 108 LEU A CA 1
ATOM 826 C C . LEU A 1 108 ? -9.168 -9.966 -15.791 1.00 97.56 108 LEU A C 1
ATOM 828 O O . LEU A 1 108 ? -8.702 -10.794 -16.571 1.00 97.56 108 LEU A O 1
ATOM 832 N N . ALA A 1 109 ? -9.492 -8.731 -16.182 1.00 97.56 109 ALA A N 1
ATOM 833 C CA . ALA A 1 109 ? -9.400 -8.296 -17.572 1.00 97.56 109 ALA A CA 1
ATOM 834 C C . ALA A 1 109 ? -7.958 -8.276 -18.109 1.00 97.56 109 ALA A C 1
ATOM 836 O O . ALA A 1 109 ? -7.772 -8.475 -19.308 1.00 97.56 109 ALA A O 1
ATOM 837 N N . TRP A 1 110 ? -6.932 -8.151 -17.253 1.00 97.12 110 TRP A N 1
ATOM 838 C CA . TRP A 1 110 ? -5.531 -8.266 -17.686 1.00 97.12 110 TRP A CA 1
ATOM 839 C C . TRP A 1 110 ? -5.205 -9.615 -18.348 1.00 97.12 110 TRP A C 1
ATOM 841 O O . TRP A 1 110 ? -4.293 -9.698 -19.176 1.00 97.12 110 TRP A O 1
ATOM 851 N N . PHE A 1 111 ? -5.955 -10.667 -18.005 1.00 96.31 111 PHE A N 1
ATOM 852 C CA . PHE A 1 111 ? -5.773 -12.022 -18.526 1.00 96.31 111 PHE A CA 1
ATOM 853 C C . PHE A 1 111 ? -6.525 -12.305 -19.831 1.00 96.31 111 PHE A C 1
ATOM 855 O O . PHE A 1 111 ? -6.313 -13.353 -20.432 1.00 96.31 111 PHE A O 1
ATOM 862 N N . LEU A 1 112 ? -7.351 -11.370 -20.312 1.00 96.75 112 LEU A N 1
ATOM 863 C CA . LEU A 1 112 ? -8.135 -11.524 -21.545 1.00 96.75 112 LEU A CA 1
ATOM 864 C C . LEU A 1 112 ? -7.376 -11.083 -22.814 1.00 96.75 112 LEU A C 1
ATOM 866 O O . LEU A 1 112 ? -7.960 -11.012 -23.894 1.00 96.75 112 LEU A O 1
ATOM 870 N N . GLY A 1 113 ? -6.077 -10.792 -22.693 1.00 93.69 113 GLY A N 1
ATOM 871 C CA . GLY A 1 113 ? -5.231 -10.332 -23.796 1.00 93.69 113 GLY A CA 1
ATOM 872 C C . GLY A 1 113 ? -5.168 -8.810 -23.928 1.00 93.69 113 GLY A C 1
ATOM 873 O O . GLY A 1 113 ? -5.919 -8.070 -23.297 1.00 93.69 113 GLY A O 1
ATOM 874 N N . GLU A 1 114 ? -4.268 -8.330 -24.785 1.00 93.81 114 GLU A N 1
ATOM 875 C CA . GLU A 1 114 ? -3.967 -6.900 -24.962 1.00 93.81 114 GLU A CA 1
ATOM 876 C C . GLU A 1 114 ? -5.193 -6.056 -25.345 1.00 93.81 114 GLU A C 1
ATOM 878 O O . GLU A 1 114 ? -5.341 -4.922 -24.892 1.00 93.81 114 GLU A O 1
ATOM 883 N N . ARG A 1 115 ? -6.138 -6.624 -26.109 1.00 95.62 115 ARG A N 1
ATOM 884 C CA . ARG A 1 115 ? -7.389 -5.943 -26.496 1.00 95.62 115 ARG A CA 1
ATOM 885 C C . ARG A 1 115 ? -8.264 -5.562 -25.298 1.00 95.62 115 ARG A C 1
ATOM 887 O O . ARG A 1 115 ? -9.063 -4.637 -25.406 1.00 95.62 115 ARG A O 1
ATOM 894 N N . ALA A 1 116 ? -8.118 -6.252 -24.167 1.00 96.31 116 ALA A N 1
ATOM 895 C CA . ALA A 1 116 ? -8.848 -5.953 -22.940 1.00 96.31 116 ALA A CA 1
ATOM 896 C C . ALA A 1 116 ? -8.193 -4.846 -22.097 1.00 96.31 116 ALA A C 1
ATOM 898 O O . ALA A 1 116 ? -8.804 -4.391 -21.128 1.00 96.31 116 ALA A O 1
ATOM 899 N N . PHE A 1 117 ? -6.998 -4.366 -22.469 1.00 96.81 117 PHE A N 1
ATOM 900 C CA . PHE A 1 117 ? -6.285 -3.321 -21.732 1.00 96.81 117 PHE A CA 1
ATOM 901 C C . PHE A 1 117 ? -7.151 -2.077 -21.460 1.00 96.81 117 PHE A C 1
ATOM 903 O O . PHE A 1 117 ? -7.190 -1.650 -20.307 1.00 96.81 117 PHE A O 1
ATOM 910 N N . PRO A 1 118 ? -7.888 -1.490 -22.431 1.00 96.88 118 PRO A N 1
ATOM 911 C CA . PRO A 1 118 ? -8.687 -0.292 -22.163 1.00 96.88 118 PRO A CA 1
ATOM 912 C C . PRO A 1 118 ? -9.790 -0.532 -21.128 1.00 96.88 118 PRO A C 1
ATOM 914 O O . PRO A 1 118 ? -10.049 0.332 -20.293 1.00 96.88 118 PRO A O 1
ATOM 917 N N . ALA A 1 119 ? -10.413 -1.715 -21.147 1.00 97.00 119 ALA A N 1
ATOM 918 C CA . ALA A 1 119 ? -11.432 -2.090 -20.173 1.00 97.00 119 ALA A CA 1
ATOM 919 C C . ALA A 1 119 ? -10.823 -2.294 -18.777 1.00 97.00 119 ALA A C 1
ATOM 921 O O . ALA A 1 119 ? -11.370 -1.804 -17.789 1.00 97.00 119 ALA A O 1
ATOM 922 N N . ALA A 1 120 ? -9.671 -2.964 -18.699 1.00 97.81 120 ALA A N 1
ATOM 923 C CA . ALA A 1 120 ? -8.951 -3.198 -17.454 1.00 97.81 120 ALA A CA 1
ATOM 924 C C . ALA A 1 120 ? -8.460 -1.886 -16.814 1.00 97.81 120 ALA A C 1
ATOM 926 O O . ALA A 1 120 ? -8.765 -1.614 -15.651 1.00 97.81 120 ALA A O 1
ATOM 927 N N . ALA A 1 121 ? -7.791 -1.031 -17.594 1.00 98.38 121 ALA A N 1
ATOM 928 C CA . ALA A 1 121 ? -7.331 0.290 -17.171 1.00 98.38 121 ALA A CA 1
ATOM 929 C C . ALA A 1 121 ? -8.503 1.212 -16.794 1.00 98.38 121 ALA A C 1
ATOM 931 O O . ALA A 1 121 ? -8.469 1.881 -15.762 1.00 98.38 121 ALA A O 1
ATOM 932 N N . GLY A 1 122 ? -9.580 1.205 -17.588 1.00 98.56 122 GLY A N 1
ATOM 933 C CA . GLY A 1 122 ? -10.793 1.971 -17.306 1.00 98.56 122 GLY A CA 1
ATOM 934 C C . GLY A 1 122 ? -11.451 1.561 -15.988 1.00 98.56 122 GLY A C 1
ATOM 935 O O . GLY A 1 122 ? -11.789 2.424 -15.180 1.00 98.56 122 GLY A O 1
ATOM 936 N N . ALA A 1 123 ? -11.578 0.257 -15.726 1.00 98.75 123 ALA A N 1
ATOM 937 C CA . ALA A 1 123 ? -12.115 -0.255 -14.466 1.00 98.75 123 ALA A CA 1
ATOM 938 C C . ALA A 1 123 ? -11.208 0.073 -13.266 1.00 98.75 123 ALA A C 1
ATOM 940 O O . ALA A 1 123 ? -11.714 0.437 -12.202 1.00 98.75 123 ALA A O 1
ATOM 941 N N . ALA A 1 124 ? -9.885 0.004 -13.447 1.00 98.69 124 ALA A N 1
ATOM 942 C CA . ALA A 1 124 ? -8.898 0.339 -12.423 1.00 98.69 124 ALA A CA 1
ATOM 943 C C . ALA A 1 124 ? -8.990 1.814 -11.992 1.00 98.69 124 ALA A C 1
ATOM 945 O O . ALA A 1 124 ? -9.170 2.117 -10.809 1.00 98.69 124 ALA A O 1
ATOM 946 N N . LEU A 1 125 ? -8.991 2.730 -12.966 1.00 98.81 125 LEU A N 1
ATOM 947 C CA . LEU A 1 125 ? -9.138 4.162 -12.710 1.00 98.81 125 LEU A CA 1
ATOM 948 C C . LEU A 1 125 ? -10.518 4.486 -12.137 1.00 98.81 125 LEU A C 1
ATOM 950 O O . LEU A 1 125 ? -10.623 5.222 -11.156 1.00 98.81 125 LEU A O 1
ATOM 954 N N . ALA A 1 126 ? -11.586 3.906 -12.694 1.00 98.81 126 ALA A N 1
ATOM 955 C CA . ALA A 1 126 ? -12.942 4.106 -12.192 1.00 98.81 126 ALA A CA 1
ATOM 956 C C . ALA A 1 126 ? -13.080 3.668 -10.727 1.00 98.81 126 ALA A C 1
ATOM 958 O O . ALA A 1 126 ? -13.748 4.353 -9.951 1.00 98.81 126 ALA A O 1
ATOM 959 N N . PHE A 1 127 ? -12.424 2.575 -10.322 1.00 98.88 127 PHE A N 1
ATOM 960 C CA . PHE A 1 127 ? -12.386 2.132 -8.930 1.00 98.88 127 PHE A CA 1
ATOM 961 C C . PHE A 1 127 ? -11.822 3.219 -8.000 1.00 98.88 127 PHE A C 1
ATOM 963 O O . PHE A 1 127 ? -12.483 3.586 -7.024 1.00 98.88 127 PHE A O 1
ATOM 970 N N . LEU A 1 128 ? -10.647 3.780 -8.303 1.00 98.81 128 LEU A N 1
ATOM 971 C CA . LEU A 1 128 ? -10.032 4.812 -7.460 1.00 98.81 128 LEU A CA 1
ATOM 972 C C . LEU A 1 128 ? -10.779 6.144 -7.502 1.00 98.81 128 LEU A C 1
ATOM 974 O O . LEU A 1 128 ? -10.985 6.758 -6.454 1.00 98.81 128 LEU A O 1
ATOM 978 N N . LEU A 1 129 ? -11.214 6.581 -8.685 1.00 98.81 129 LEU A N 1
ATOM 979 C CA . LEU A 1 129 ? -11.957 7.830 -8.856 1.00 98.81 129 LEU A CA 1
ATOM 980 C C . LEU A 1 129 ? -13.292 7.779 -8.105 1.00 98.81 129 LEU A C 1
ATOM 982 O O . LEU A 1 129 ? -13.637 8.716 -7.381 1.00 98.81 129 LEU A O 1
ATOM 986 N N . LEU A 1 130 ? -14.018 6.662 -8.197 1.00 98.69 130 LEU A N 1
ATOM 987 C CA . LEU A 1 130 ? -15.276 6.485 -7.478 1.00 98.69 130 LEU A CA 1
ATOM 988 C C . LEU A 1 130 ? -15.043 6.337 -5.966 1.00 98.69 130 LEU A C 1
ATOM 990 O O . LEU A 1 130 ? -15.805 6.892 -5.169 1.00 98.69 130 LEU A O 1
ATOM 994 N N . ALA A 1 131 ? -13.973 5.655 -5.543 1.00 98.75 131 ALA A N 1
ATOM 995 C CA . ALA A 1 131 ? -13.588 5.592 -4.134 1.00 98.75 131 ALA A CA 1
ATOM 996 C C . ALA A 1 131 ? -13.252 6.986 -3.571 1.00 98.75 131 ALA A C 1
ATOM 998 O O . ALA A 1 131 ? -13.680 7.313 -2.459 1.00 98.75 131 ALA A O 1
ATOM 999 N N . ALA A 1 132 ? -12.541 7.820 -4.334 1.00 98.69 132 ALA A N 1
ATOM 1000 C CA . ALA A 1 132 ? -12.232 9.199 -3.972 1.00 98.69 132 ALA A CA 1
ATOM 1001 C C . ALA A 1 132 ? -13.498 10.062 -3.892 1.00 98.69 132 ALA A C 1
ATOM 1003 O O . ALA A 1 132 ? -13.681 10.791 -2.918 1.00 98.69 132 ALA A O 1
ATOM 1004 N N . PHE A 1 133 ? -14.408 9.928 -4.860 1.00 98.56 133 PHE A N 1
ATOM 1005 C CA . PHE A 1 133 ? -15.689 10.633 -4.877 1.00 98.56 133 PHE A CA 1
ATOM 1006 C C . PHE A 1 133 ? -16.519 10.358 -3.616 1.00 98.56 133 PHE A C 1
ATOM 1008 O O . PHE A 1 133 ? -16.982 11.291 -2.955 1.00 98.56 133 PHE A O 1
ATOM 1015 N N . TRP A 1 134 ? -16.679 9.088 -3.231 1.00 98.19 134 TRP A N 1
ATOM 1016 C CA . TRP A 1 134 ? -17.455 8.738 -2.038 1.00 98.19 134 TRP A CA 1
ATOM 1017 C C . TRP A 1 134 ? -16.788 9.216 -0.741 1.00 98.19 134 TRP A C 1
ATOM 1019 O O . TRP A 1 134 ? -17.493 9.661 0.167 1.00 98.19 134 TRP A O 1
ATOM 1029 N N . LEU A 1 135 ? -15.450 9.204 -0.661 1.00 97.25 135 LEU A N 1
ATOM 1030 C CA . LEU A 1 135 ? -14.727 9.825 0.456 1.00 97.25 135 LEU A CA 1
ATOM 1031 C C . LEU A 1 135 ? -14.971 11.334 0.507 1.00 97.25 135 LEU A C 1
ATOM 1033 O O . LEU A 1 135 ? -15.290 11.863 1.572 1.00 97.25 135 LEU A O 1
ATOM 1037 N N . ALA A 1 136 ? -14.855 12.020 -0.634 1.00 97.81 136 ALA A N 1
ATOM 1038 C CA . ALA A 1 136 ? -15.083 13.457 -0.732 1.00 97.81 136 ALA A CA 1
ATOM 1039 C C . ALA A 1 136 ? -16.492 13.813 -0.273 1.00 97.81 136 ALA A C 1
ATOM 1041 O O . ALA A 1 136 ? -16.651 14.696 0.567 1.00 97.81 136 ALA A O 1
ATOM 1042 N N . ARG A 1 137 ? -17.505 13.071 -0.732 1.00 97.44 137 ARG A N 1
ATOM 1043 C CA . ARG A 1 137 ? -18.893 13.277 -0.318 1.00 97.44 137 ARG A CA 1
ATOM 1044 C C . ARG A 1 137 ? -19.052 13.218 1.203 1.00 97.44 137 ARG A C 1
ATOM 1046 O O . ARG A 1 137 ? -19.651 14.128 1.768 1.00 97.44 137 ARG A O 1
ATOM 1053 N N . SER A 1 138 ? -18.509 12.198 1.870 1.00 96.31 138 SER A N 1
ATOM 1054 C CA . SER A 1 138 ? -18.620 12.060 3.332 1.00 96.31 138 SER A CA 1
ATOM 1055 C C . SER A 1 138 ? -17.892 13.176 4.083 1.00 96.31 138 SER A C 1
ATOM 1057 O O . SER A 1 138 ? -18.426 13.753 5.030 1.00 96.31 138 SER A O 1
ATOM 1059 N N . VAL A 1 139 ? -16.676 13.517 3.653 1.00 97.50 139 VAL A N 1
ATOM 1060 C CA . VAL A 1 139 ? -15.862 14.536 4.324 1.00 97.50 139 VAL A CA 1
ATOM 1061 C C . VAL A 1 139 ? -16.438 15.944 4.125 1.00 97.50 139 VAL A C 1
ATOM 1063 O O . VAL A 1 139 ? -16.473 16.726 5.080 1.00 97.50 139 VAL A O 1
ATOM 1066 N N . LEU A 1 140 ? -16.910 16.266 2.917 1.00 97.50 140 LEU A N 1
ATOM 1067 C CA . LEU A 1 140 ? -17.525 17.556 2.597 1.00 97.50 140 LEU A CA 1
ATOM 1068 C C . LEU A 1 140 ? -18.882 17.718 3.287 1.00 97.50 140 LEU A C 1
ATOM 1070 O O . LEU A 1 140 ? -19.138 18.777 3.858 1.00 97.50 140 LEU A O 1
ATOM 1074 N N . ALA A 1 141 ? -19.711 16.667 3.318 1.00 97.00 141 ALA A N 1
ATOM 1075 C CA . ALA A 1 141 ? -20.990 16.685 4.032 1.00 97.00 141 ALA A CA 1
ATOM 1076 C C . ALA A 1 141 ? -20.808 16.977 5.531 1.00 97.00 141 ALA A C 1
ATOM 1078 O O . ALA A 1 141 ? -21.562 17.757 6.106 1.00 97.00 141 ALA A O 1
ATOM 1079 N N . ALA A 1 142 ? -19.764 16.419 6.149 1.00 96.56 142 ALA A N 1
ATOM 1080 C CA . ALA A 1 142 ? -19.421 16.685 7.545 1.00 96.56 142 ALA A CA 1
ATOM 1081 C C . ALA A 1 142 ? -18.605 17.972 7.764 1.00 96.56 142 ALA A C 1
ATOM 1083 O O . ALA A 1 142 ? -18.224 18.262 8.897 1.00 96.56 142 ALA A O 1
ATOM 1084 N N . ARG A 1 143 ? -18.275 18.720 6.697 1.00 95.81 143 ARG A N 1
ATOM 1085 C CA . ARG A 1 143 ? -17.397 19.907 6.726 1.00 95.81 143 ARG A CA 1
ATOM 1086 C C . ARG A 1 143 ? -16.083 19.666 7.485 1.00 95.81 143 ARG A C 1
ATOM 1088 O O . ARG A 1 143 ? -15.536 20.565 8.128 1.00 95.81 143 ARG A O 1
ATOM 1095 N N . ASN A 1 144 ? -15.555 18.441 7.417 1.00 94.38 144 ASN A N 1
ATOM 1096 C CA . ASN A 1 144 ? -14.387 18.030 8.189 1.00 94.38 144 ASN A CA 1
ATOM 1097 C C . ASN A 1 144 ? -13.087 18.480 7.500 1.00 94.38 144 ASN A C 1
ATOM 1099 O O . ASN A 1 144 ? -12.392 17.691 6.854 1.00 94.38 144 ASN A O 1
ATOM 1103 N N . ARG A 1 145 ? -12.748 19.765 7.674 1.00 93.56 145 ARG A N 1
ATOM 1104 C CA . ARG A 1 145 ? -11.583 20.427 7.052 1.00 93.56 145 ARG A CA 1
ATOM 1105 C C . ARG A 1 145 ? -10.262 19.692 7.288 1.00 93.56 145 ARG A C 1
ATOM 1107 O O . ARG A 1 145 ? -9.409 19.655 6.408 1.00 93.56 145 ARG A O 1
ATOM 1114 N N . ARG A 1 146 ? -10.108 19.038 8.446 1.00 90.06 146 ARG A N 1
ATOM 1115 C CA . ARG A 1 146 ? -8.901 18.273 8.811 1.00 90.06 146 ARG A CA 1
ATOM 1116 C C . ARG A 1 146 ? -8.645 17.067 7.894 1.00 90.06 146 ARG A C 1
ATOM 1118 O O . ARG A 1 146 ? -7.524 16.553 7.853 1.00 90.06 146 ARG A O 1
ATOM 1125 N N . ASN A 1 147 ? -9.671 16.610 7.178 1.00 94.81 147 ASN A N 1
ATOM 1126 C CA . ASN A 1 147 ? -9.624 15.427 6.325 1.00 94.81 147 ASN A CA 1
ATOM 1127 C C . ASN A 1 147 ? -9.899 15.723 4.841 1.00 94.81 147 ASN A C 1
ATOM 1129 O O . ASN A 1 147 ? -10.007 14.780 4.062 1.00 94.81 147 ASN A O 1
ATOM 1133 N N . TYR A 1 148 ? -9.936 16.995 4.417 1.00 94.94 148 TYR A N 1
ATOM 1134 C CA . TYR A 1 148 ? -10.113 17.376 3.001 1.00 94.94 148 TYR A CA 1
ATOM 1135 C C . TYR A 1 148 ? -9.000 16.858 2.087 1.00 94.94 148 TYR A C 1
ATOM 1137 O O . TYR A 1 148 ? -9.227 16.638 0.903 1.00 94.94 148 TYR A O 1
ATOM 1145 N N . VAL A 1 149 ? -7.816 16.599 2.642 1.00 95.12 149 VAL A N 1
ATOM 1146 C CA . VAL A 1 149 ? -6.699 15.998 1.904 1.00 95.12 149 VAL A CA 1
ATOM 1147 C C . VAL A 1 149 ? -6.961 14.537 1.521 1.00 95.12 149 VAL A C 1
ATOM 1149 O O . VAL A 1 149 ? -6.447 14.071 0.516 1.00 95.12 149 VAL A O 1
ATOM 1152 N N . VAL A 1 150 ? -7.775 13.793 2.277 1.00 95.81 150 VAL A N 1
ATOM 1153 C CA . VAL A 1 150 ? -7.898 12.332 2.124 1.00 95.81 150 VAL A CA 1
ATOM 1154 C C . VAL A 1 150 ? -8.447 11.908 0.749 1.00 95.81 150 VAL A C 1
ATOM 1156 O O . VAL A 1 150 ? -7.849 11.020 0.144 1.00 95.81 150 VAL A O 1
ATOM 1159 N N . PRO A 1 151 ? -9.515 12.523 0.203 1.00 97.81 151 PRO A N 1
ATOM 1160 C CA . PRO A 1 151 ? -9.949 12.246 -1.166 1.00 97.81 151 PRO A CA 1
ATOM 1161 C C . PRO A 1 151 ? -8.890 12.601 -2.216 1.00 97.81 151 PRO A C 1
ATOM 1163 O O . PRO A 1 151 ? -8.696 11.842 -3.162 1.00 97.81 151 PRO A O 1
ATOM 1166 N N . LEU A 1 152 ? -8.166 13.714 -2.026 1.00 97.69 152 LEU A N 1
ATOM 1167 C CA . LEU A 1 152 ? -7.087 14.133 -2.925 1.00 97.69 152 LEU A CA 1
ATOM 1168 C C . LEU A 1 152 ? -5.969 13.084 -2.986 1.00 97.69 152 LEU A C 1
ATOM 1170 O O . LEU A 1 152 ? -5.433 12.834 -4.061 1.00 97.69 152 LEU A O 1
ATOM 1174 N N . LEU A 1 153 ? -5.669 12.413 -1.867 1.00 97.75 153 LEU A N 1
ATOM 1175 C CA . LEU A 1 153 ? -4.675 11.339 -1.849 1.00 97.75 153 LEU A CA 1
ATOM 1176 C C . LEU A 1 153 ? -5.036 10.179 -2.787 1.00 97.75 153 LEU A C 1
ATOM 1178 O O . LEU A 1 153 ? -4.139 9.617 -3.410 1.00 97.75 153 LEU A O 1
ATOM 1182 N N . LEU A 1 154 ? -6.323 9.832 -2.909 1.00 98.50 154 LEU A N 1
ATOM 1183 C CA . LEU A 1 154 ? -6.777 8.803 -3.850 1.00 98.50 154 LEU A CA 1
ATOM 1184 C C . LEU A 1 154 ? -6.826 9.303 -5.295 1.00 98.50 154 LEU A C 1
ATOM 1186 O O . LEU A 1 154 ? -6.495 8.543 -6.198 1.00 98.50 154 LEU A O 1
ATOM 1190 N N . LEU A 1 155 ? -7.204 10.565 -5.518 1.00 98.50 155 LEU A N 1
ATOM 1191 C CA . LEU A 1 155 ? -7.201 11.155 -6.861 1.00 98.50 155 LEU A CA 1
ATOM 1192 C C . LEU A 1 155 ? -5.791 11.197 -7.449 1.00 98.50 155 LEU A C 1
ATOM 1194 O O . LEU A 1 155 ? -5.588 10.789 -8.586 1.00 98.50 155 LEU A O 1
ATOM 1198 N N . LEU A 1 156 ? -4.807 11.636 -6.663 1.00 98.44 156 LEU A N 1
ATOM 1199 C CA . LEU A 1 156 ? -3.413 11.642 -7.098 1.00 98.44 156 LEU A CA 1
ATOM 1200 C C . LEU A 1 156 ? -2.885 10.218 -7.281 1.00 98.44 156 LEU A C 1
ATOM 1202 O O . LEU A 1 156 ? -2.174 9.963 -8.246 1.00 98.44 156 LEU A O 1
ATOM 1206 N N . PHE A 1 157 ? -3.305 9.267 -6.437 1.00 98.75 157 PHE A N 1
ATOM 1207 C CA . PHE A 1 157 ? -2.951 7.859 -6.622 1.00 98.75 157 PHE A CA 1
ATOM 1208 C C . PHE A 1 157 ? -3.495 7.268 -7.933 1.00 98.75 157 PHE A C 1
ATOM 1210 O O . PHE A 1 157 ? -2.787 6.507 -8.591 1.00 98.75 157 PHE A O 1
ATOM 1217 N N . ALA A 1 158 ? -4.704 7.669 -8.344 1.00 98.81 158 ALA A N 1
ATOM 1218 C CA . ALA A 1 158 ? -5.254 7.359 -9.664 1.00 98.81 158 ALA A CA 1
ATOM 1219 C C . ALA A 1 158 ? -4.493 8.072 -10.790 1.00 98.81 158 ALA A C 1
ATOM 1221 O O . ALA A 1 158 ? -4.306 7.505 -11.860 1.00 98.81 158 ALA A O 1
ATOM 1222 N N . GLY A 1 159 ? -4.014 9.295 -10.547 1.00 98.62 159 GLY A N 1
ATOM 1223 C CA . GLY A 1 159 ? -3.159 10.034 -11.477 1.00 98.62 159 GLY A CA 1
ATOM 1224 C C . GLY A 1 159 ? -1.846 9.308 -11.784 1.00 98.62 159 GLY A C 1
ATOM 1225 O O . GLY A 1 159 ? -1.475 9.212 -12.950 1.00 98.62 159 GLY A O 1
ATOM 1226 N N . PHE A 1 160 ? -1.184 8.732 -10.773 1.00 98.69 160 PHE A N 1
ATOM 1227 C CA . PHE A 1 160 ? 0.008 7.899 -10.992 1.00 98.69 160 PHE A CA 1
ATOM 1228 C C . PHE A 1 160 ? -0.317 6.624 -11.793 1.00 98.69 160 PHE A C 1
ATOM 1230 O O . PHE A 1 160 ? 0.451 6.263 -12.682 1.00 98.69 160 PHE A O 1
ATOM 1237 N N . GLU A 1 161 ? -1.461 5.974 -11.536 1.00 98.75 161 GLU A N 1
ATOM 1238 C CA . GLU A 1 161 ? -1.914 4.801 -12.312 1.00 98.75 161 GLU A CA 1
ATOM 1239 C C . GLU A 1 161 ? -2.194 5.178 -13.777 1.00 98.75 161 GLU A C 1
ATOM 1241 O O . GLU A 1 161 ? -1.798 4.476 -14.705 1.00 98.75 161 GLU A O 1
ATOM 1246 N N . ALA A 1 162 ? -2.824 6.334 -14.003 1.00 98.75 162 ALA A N 1
ATOM 1247 C CA . ALA A 1 162 ? -3.081 6.857 -15.339 1.00 98.75 162 ALA A CA 1
ATOM 1248 C C . ALA A 1 162 ? -1.777 7.194 -16.078 1.00 98.75 162 ALA A C 1
ATOM 1250 O O . ALA A 1 162 ? -1.645 6.855 -17.252 1.00 98.75 162 ALA A O 1
ATOM 1251 N N . GLY A 1 163 ? -0.803 7.806 -15.395 1.00 98.50 163 GLY A N 1
ATOM 1252 C CA . GLY A 1 163 ? 0.533 8.064 -15.937 1.00 98.50 163 GLY A CA 1
ATOM 1253 C C . GLY A 1 163 ? 1.236 6.776 -16.368 1.00 98.50 163 GLY A C 1
ATOM 1254 O O . GLY A 1 163 ? 1.746 6.699 -17.489 1.00 98.50 163 GLY A O 1
ATOM 1255 N N . PHE A 1 164 ? 1.159 5.727 -15.541 1.00 98.62 164 PHE A N 1
ATOM 1256 C CA . PHE A 1 164 ? 1.639 4.390 -15.890 1.00 98.62 164 PHE A CA 1
ATOM 1257 C C . PHE A 1 164 ? 0.960 3.853 -17.158 1.00 98.62 164 PHE A C 1
ATOM 1259 O O . PHE A 1 164 ? 1.651 3.491 -18.110 1.00 98.62 164 PHE A O 1
ATOM 1266 N N . PHE A 1 165 ? -0.376 3.851 -17.223 1.00 98.50 165 PHE A N 1
ATOM 1267 C CA . PHE A 1 165 ? -1.100 3.345 -18.395 1.00 98.50 165 PHE A CA 1
ATOM 1268 C C . PHE A 1 165 ? -0.801 4.135 -19.669 1.00 98.50 165 PHE A C 1
ATOM 1270 O O . PHE A 1 165 ? -0.627 3.539 -20.731 1.00 98.50 165 PHE A O 1
ATOM 1277 N N . CYS A 1 166 ? -0.719 5.461 -19.577 1.00 98.19 166 CYS A N 1
ATOM 1278 C CA . CYS A 1 166 ? -0.358 6.303 -20.709 1.00 98.19 166 CYS A CA 1
ATOM 1279 C C . CYS A 1 166 ? 1.064 6.005 -21.198 1.00 98.19 166 CYS A C 1
ATOM 1281 O O . CYS A 1 166 ? 1.269 5.915 -22.404 1.00 98.19 166 CYS A O 1
ATOM 1283 N N . THR A 1 167 ? 2.016 5.786 -20.290 1.00 97.62 167 THR A N 1
ATOM 1284 C CA . THR A 1 167 ? 3.403 5.446 -20.652 1.00 97.62 167 THR A CA 1
ATOM 1285 C C . THR A 1 167 ? 3.488 4.056 -21.289 1.00 97.62 167 THR A C 1
ATOM 1287 O O . THR A 1 167 ? 4.109 3.897 -22.333 1.00 97.62 167 THR A O 1
ATOM 1290 N N . VAL A 1 168 ? 2.786 3.054 -20.740 1.00 96.25 168 VAL A N 1
ATOM 1291 C CA . VAL A 1 168 ? 2.713 1.696 -21.323 1.00 96.25 168 VAL A CA 1
ATOM 1292 C C . VAL A 1 168 ? 2.100 1.706 -22.728 1.00 96.25 168 VAL A C 1
ATOM 1294 O O . VAL A 1 168 ? 2.515 0.932 -23.584 1.00 96.25 168 VAL A O 1
ATOM 1297 N N . GLN A 1 169 ? 1.136 2.592 -22.992 1.00 95.81 169 GLN A N 1
ATOM 1298 C CA . GLN A 1 169 ? 0.540 2.766 -24.322 1.00 95.81 169 GLN A CA 1
ATOM 1299 C C . GLN A 1 169 ? 1.348 3.680 -25.261 1.00 95.81 169 GLN A C 1
ATOM 1301 O O . GLN A 1 169 ? 0.871 3.973 -26.356 1.00 95.81 169 GLN A O 1
ATOM 1306 N N . GLY A 1 170 ? 2.518 4.177 -24.843 1.00 95.62 170 GLY A N 1
ATOM 1307 C CA . GLY A 1 170 ? 3.334 5.102 -25.638 1.00 95.62 170 GLY A CA 1
ATOM 1308 C C . GLY A 1 170 ? 2.709 6.490 -25.836 1.00 95.62 170 GLY A C 1
ATOM 1309 O O . GLY A 1 170 ? 3.054 7.190 -26.780 1.00 95.62 170 GLY A O 1
ATOM 1310 N N . LYS A 1 171 ? 1.756 6.886 -24.981 1.00 97.06 171 LYS A N 1
ATOM 1311 C CA . LYS A 1 171 ? 1.101 8.210 -25.002 1.00 97.06 171 LYS A CA 1
ATOM 1312 C C . LYS A 1 171 ? 1.839 9.264 -24.179 1.00 97.06 171 LYS A C 1
ATOM 1314 O O . LYS A 1 171 ? 1.557 10.449 -24.324 1.00 97.06 171 LYS A O 1
ATOM 1319 N N . LEU A 1 172 ? 2.709 8.829 -23.274 1.00 96.31 172 LEU A N 1
ATOM 1320 C CA . LEU A 1 172 ? 3.616 9.678 -22.513 1.00 96.31 172 LEU A CA 1
ATOM 1321 C C . LEU A 1 172 ? 5.022 9.107 -22.642 1.00 96.31 172 LEU A C 1
ATOM 1323 O O . LEU A 1 172 ? 5.199 7.892 -22.542 1.00 96.31 172 LEU A O 1
ATOM 1327 N N . ASP A 1 173 ? 5.998 9.990 -22.825 1.00 93.44 173 ASP A N 1
ATOM 1328 C CA . ASP A 1 173 ? 7.406 9.623 -22.762 1.00 93.44 173 ASP A CA 1
ATOM 1329 C C . ASP A 1 173 ? 7.803 9.292 -21.321 1.00 93.44 173 ASP A C 1
ATOM 1331 O O . ASP A 1 173 ? 7.292 9.873 -20.359 1.00 93.44 173 ASP A O 1
ATOM 1335 N N . GLY A 1 174 ? 8.750 8.371 -21.175 1.00 91.81 174 GLY A N 1
ATOM 1336 C CA . GLY A 1 174 ? 9.292 7.978 -19.883 1.00 91.81 174 GLY A CA 1
ATOM 1337 C C . GLY A 1 174 ? 9.306 6.472 -19.682 1.00 91.81 174 GLY A C 1
ATOM 1338 O O . GLY A 1 174 ? 9.048 5.678 -20.584 1.00 91.81 174 GLY A O 1
ATOM 1339 N N . GLU A 1 175 ? 9.651 6.079 -18.465 1.00 92.56 175 GLU A N 1
ATOM 1340 C CA . GLU A 1 175 ? 9.896 4.693 -18.099 1.00 92.56 175 GLU A CA 1
ATOM 1341 C C . GLU A 1 175 ? 8.733 4.195 -17.216 1.00 92.56 175 GLU A C 1
ATOM 1343 O O . GLU A 1 175 ? 8.464 4.795 -16.172 1.00 92.56 175 GLU A O 1
ATOM 1348 N N . PRO A 1 176 ? 7.990 3.137 -17.607 1.00 95.69 176 PRO A N 1
ATOM 1349 C CA . PRO A 1 176 ? 6.835 2.671 -16.838 1.00 95.69 176 PRO A CA 1
ATOM 1350 C C . PRO A 1 176 ? 7.145 2.314 -15.377 1.00 95.69 176 PRO A C 1
ATOM 1352 O O . PRO A 1 176 ? 6.283 2.500 -14.513 1.00 95.69 176 PRO A O 1
ATOM 1355 N N . LEU A 1 177 ? 8.352 1.823 -15.061 1.00 95.50 177 LEU A N 1
ATOM 1356 C CA . LEU A 1 177 ? 8.720 1.517 -13.680 1.00 95.50 177 LEU A CA 1
ATOM 1357 C C . LEU A 1 177 ? 8.863 2.768 -12.800 1.00 95.50 177 LEU A C 1
ATOM 1359 O O . LEU A 1 177 ? 8.653 2.649 -11.593 1.00 95.50 177 LEU A O 1
ATOM 1363 N N . ALA A 1 178 ? 9.136 3.952 -13.353 1.00 97.06 178 ALA A N 1
ATOM 1364 C CA . ALA A 1 178 ? 9.146 5.206 -12.598 1.00 97.06 178 ALA A CA 1
ATOM 1365 C C . ALA A 1 178 ? 7.763 5.509 -11.998 1.00 97.06 178 ALA A C 1
ATOM 1367 O O . ALA A 1 178 ? 7.655 5.893 -10.833 1.00 97.06 178 ALA A O 1
ATOM 1368 N N . TRP A 1 179 ? 6.684 5.252 -12.748 1.00 98.38 179 TRP A N 1
ATOM 1369 C CA . TRP A 1 179 ? 5.315 5.382 -12.240 1.00 98.38 179 TRP A CA 1
ATOM 1370 C C . TRP A 1 179 ? 4.982 4.325 -11.183 1.00 98.38 179 TRP A C 1
ATOM 1372 O O . TRP A 1 179 ? 4.340 4.642 -10.180 1.00 98.38 179 TRP A O 1
ATOM 1382 N N . LEU A 1 180 ? 5.441 3.083 -11.373 1.00 98.44 180 LEU A N 1
ATOM 1383 C CA . LEU A 1 180 ? 5.263 1.994 -10.404 1.00 98.44 180 LEU A CA 1
ATOM 1384 C C . LEU A 1 180 ? 5.979 2.308 -9.074 1.00 98.44 180 LEU A C 1
ATOM 1386 O O . LEU A 1 180 ? 5.384 2.170 -8.003 1.00 98.44 180 LEU A O 1
ATOM 1390 N N . ASP A 1 181 ? 7.219 2.801 -9.134 1.00 98.56 181 ASP A N 1
ATOM 1391 C CA . ASP A 1 181 ? 7.973 3.254 -7.960 1.00 98.56 181 ASP A CA 1
ATOM 1392 C C . ASP A 1 181 ? 7.304 4.445 -7.285 1.00 98.56 181 ASP A C 1
ATOM 1394 O O . ASP A 1 181 ? 7.144 4.457 -6.063 1.00 98.56 181 ASP A O 1
ATOM 1398 N N . ALA A 1 182 ? 6.873 5.434 -8.070 1.00 98.69 182 ALA A N 1
ATOM 1399 C CA . ALA A 1 182 ? 6.151 6.587 -7.559 1.00 98.69 182 ALA A CA 1
ATOM 1400 C C . ALA A 1 182 ? 4.874 6.170 -6.824 1.00 98.69 182 ALA A C 1
ATOM 1402 O O . ALA A 1 182 ? 4.598 6.688 -5.745 1.00 98.69 182 ALA A O 1
ATOM 1403 N N . GLY A 1 183 ? 4.131 5.187 -7.340 1.00 98.75 183 GLY A N 1
ATOM 1404 C CA . GLY A 1 183 ? 2.970 4.619 -6.660 1.00 98.75 183 GLY A CA 1
ATOM 1405 C C . GLY A 1 183 ? 3.326 3.945 -5.326 1.00 98.75 183 GLY A C 1
ATOM 1406 O O . GLY A 1 183 ? 2.647 4.170 -4.320 1.00 98.75 183 GLY A O 1
ATOM 1407 N N . ALA A 1 184 ? 4.425 3.185 -5.265 1.00 98.81 184 ALA A N 1
ATOM 1408 C CA . ALA A 1 184 ? 4.917 2.598 -4.014 1.00 98.81 184 ALA A CA 1
ATOM 1409 C C . ALA A 1 184 ? 5.364 3.669 -2.996 1.00 98.81 184 ALA A C 1
ATOM 1411 O O . ALA A 1 184 ? 5.035 3.590 -1.810 1.00 98.81 184 ALA A O 1
ATOM 1412 N N . LEU A 1 185 ? 6.057 4.713 -3.451 1.00 98.88 185 LEU A N 1
ATOM 1413 C CA . LEU A 1 185 ? 6.460 5.859 -2.630 1.00 98.88 185 LEU A CA 1
ATOM 1414 C C . LEU A 1 185 ? 5.254 6.696 -2.184 1.00 98.88 185 LEU A C 1
ATOM 1416 O O . LEU A 1 185 ? 5.235 7.217 -1.069 1.00 98.88 185 LEU A O 1
ATOM 1420 N N . TRP A 1 186 ? 4.205 6.773 -3.003 1.00 98.81 186 TRP A N 1
ATOM 1421 C CA . TRP A 1 186 ? 2.945 7.416 -2.643 1.00 98.81 186 TRP A CA 1
ATOM 1422 C C . TRP A 1 186 ? 2.250 6.671 -1.499 1.00 98.81 186 TRP A C 1
ATOM 1424 O O . TRP A 1 186 ? 1.817 7.294 -0.524 1.00 98.81 186 TRP A O 1
ATOM 1434 N N . LEU A 1 187 ? 2.223 5.332 -1.550 1.00 98.81 187 LEU A N 1
ATOM 1435 C CA . LEU A 1 187 ? 1.776 4.494 -0.431 1.00 98.81 187 LEU A CA 1
ATOM 1436 C C . LEU A 1 187 ? 2.638 4.716 0.821 1.00 98.81 187 LEU A C 1
ATOM 1438 O O . LEU A 1 187 ? 2.094 4.813 1.922 1.00 98.81 187 LEU A O 1
ATOM 1442 N N . ALA A 1 188 ? 3.956 4.876 0.674 1.00 98.75 188 ALA A N 1
ATOM 1443 C CA . ALA A 1 188 ? 4.846 5.234 1.781 1.00 98.75 188 ALA A CA 1
ATOM 1444 C C . ALA A 1 188 ? 4.467 6.590 2.408 1.00 98.75 188 ALA A C 1
ATOM 1446 O O . ALA A 1 188 ? 4.351 6.703 3.629 1.00 98.75 188 ALA A O 1
ATOM 1447 N N . GLY A 1 189 ? 4.181 7.602 1.582 1.00 98.44 189 GLY A N 1
ATOM 1448 C CA . GLY A 1 189 ? 3.670 8.902 2.023 1.00 98.44 189 GLY A CA 1
ATOM 1449 C C . GLY A 1 189 ? 2.338 8.791 2.774 1.00 98.44 189 GLY A C 1
ATOM 1450 O O . GLY A 1 189 ? 2.167 9.399 3.836 1.00 98.44 189 GLY A O 1
ATOM 1451 N N . MET A 1 190 ? 1.413 7.947 2.299 1.00 98.25 190 MET A N 1
ATOM 1452 C CA . MET A 1 190 ? 0.170 7.644 3.020 1.00 98.25 190 MET A CA 1
ATOM 1453 C C . MET A 1 190 ? 0.435 6.957 4.367 1.00 98.25 190 MET A C 1
ATOM 1455 O O . MET A 1 190 ? -0.225 7.285 5.356 1.00 98.25 190 MET A O 1
ATOM 1459 N N . ILE A 1 191 ? 1.410 6.044 4.438 1.00 98.44 191 ILE A N 1
ATOM 1460 C CA . ILE A 1 191 ? 1.840 5.410 5.692 1.00 98.44 191 ILE A CA 1
ATOM 1461 C C . ILE A 1 191 ? 2.424 6.445 6.648 1.00 98.44 191 ILE A C 1
ATOM 1463 O O . ILE A 1 191 ? 2.079 6.419 7.828 1.00 98.44 191 ILE A O 1
ATOM 1467 N N . PHE A 1 192 ? 3.247 7.386 6.183 1.00 98.25 192 PHE A N 1
ATOM 1468 C CA . PHE A 1 192 ? 3.738 8.469 7.037 1.00 98.25 192 PHE A CA 1
ATOM 1469 C C . PHE A 1 192 ? 2.586 9.330 7.557 1.00 98.25 192 PHE A C 1
ATOM 1471 O O . PHE A 1 192 ? 2.491 9.579 8.760 1.00 98.25 192 PHE A O 1
ATOM 1478 N N . PHE A 1 193 ? 1.647 9.696 6.685 1.00 96.44 193 PHE A N 1
ATOM 1479 C CA . PHE A 1 193 ? 0.472 10.487 7.043 1.00 96.44 193 PHE A CA 1
ATOM 1480 C C . PHE A 1 193 ? -0.427 9.802 8.084 1.00 96.44 193 PHE A C 1
ATOM 1482 O O . PHE A 1 193 ? -0.812 10.425 9.077 1.00 96.44 193 PHE A O 1
ATOM 1489 N N . LEU A 1 194 ? -0.749 8.519 7.896 1.00 95.00 194 LEU A N 1
ATOM 1490 C CA . LEU A 1 194 ? -1.549 7.741 8.847 1.00 95.00 194 LEU A CA 1
ATOM 1491 C C . LEU A 1 194 ? -0.755 7.415 10.112 1.00 95.00 194 LEU A C 1
ATOM 1493 O O . LEU A 1 194 ? -1.270 7.580 11.217 1.00 95.00 194 LEU A O 1
ATOM 1497 N N . GLY A 1 195 ? 0.498 6.989 9.972 1.00 95.12 195 GLY A N 1
ATOM 1498 C CA . GLY A 1 195 ? 1.375 6.587 11.068 1.00 95.12 195 GLY A CA 1
ATOM 1499 C C . GLY A 1 195 ? 1.557 7.702 12.093 1.00 95.12 195 GLY A C 1
ATOM 1500 O O . GLY A 1 195 ? 1.380 7.476 13.292 1.00 95.12 195 GLY A O 1
ATOM 1501 N N . MET A 1 196 ? 1.752 8.935 11.614 1.00 94.44 196 MET A N 1
ATOM 1502 C CA . MET A 1 196 ? 1.808 10.144 12.441 1.00 94.44 196 MET A CA 1
ATOM 1503 C C . MET A 1 196 ? 0.514 10.445 13.208 1.00 94.44 196 MET A C 1
ATOM 1505 O O . MET A 1 196 ? 0.535 11.200 14.180 1.00 94.44 196 MET A O 1
ATOM 1509 N N . ARG A 1 197 ? -0.623 9.876 12.808 1.00 92.25 197 ARG A N 1
ATOM 1510 C CA . ARG A 1 197 ? -1.904 10.040 13.509 1.00 92.25 197 ARG A CA 1
ATOM 1511 C C . ARG A 1 197 ? -2.176 8.904 14.486 1.00 92.25 197 ARG A C 1
ATOM 1513 O O . ARG A 1 197 ? -2.802 9.138 15.517 1.00 92.25 197 ARG A O 1
ATOM 1520 N N . VAL A 1 198 ? -1.737 7.687 14.164 1.00 93.31 198 VAL A N 1
ATOM 1521 C CA . VAL A 1 198 ? -2.237 6.482 14.837 1.00 93.31 198 VAL A CA 1
ATOM 1522 C C . VAL A 1 198 ? -1.204 5.746 15.683 1.00 93.31 198 VAL A C 1
ATOM 1524 O O . VAL A 1 198 ? -1.593 5.184 16.699 1.00 93.31 198 VAL A O 1
ATOM 1527 N N . ILE A 1 199 ? 0.092 5.754 15.346 1.00 95.94 199 ILE A N 1
ATOM 1528 C CA . ILE A 1 199 ? 1.078 4.883 16.020 1.00 95.94 199 ILE A CA 1
ATOM 1529 C C . ILE A 1 199 ? 1.253 5.274 17.490 1.00 95.94 199 ILE A C 1
ATOM 1531 O O . ILE A 1 199 ? 1.129 4.423 18.372 1.00 95.94 199 ILE A O 1
ATOM 1535 N N . ALA A 1 200 ? 1.466 6.561 17.779 1.00 95.12 200 ALA A N 1
ATOM 1536 C CA . ALA A 1 200 ? 1.592 7.046 19.155 1.00 95.12 200 ALA A CA 1
ATOM 1537 C C . ALA A 1 200 ? 0.302 6.819 19.965 1.00 95.12 200 ALA A C 1
ATOM 1539 O O . ALA A 1 200 ? 0.355 6.369 21.110 1.00 95.12 200 ALA A O 1
ATOM 1540 N N . PHE A 1 201 ? -0.859 7.065 19.350 1.00 94.25 201 PHE A N 1
ATOM 1541 C CA . PHE A 1 201 ? -2.169 6.834 19.961 1.00 94.25 201 PHE A CA 1
ATOM 1542 C C . PHE A 1 201 ? -2.384 5.354 20.302 1.00 94.25 201 PHE A C 1
ATOM 1544 O O . PHE A 1 201 ? -2.756 5.006 21.420 1.00 94.25 201 PHE A O 1
ATOM 1551 N N . PHE A 1 202 ? -2.106 4.462 19.356 1.00 94.44 202 PHE A N 1
ATOM 1552 C CA . PHE A 1 202 ? -2.238 3.022 19.534 1.00 94.44 202 PHE A CA 1
ATOM 1553 C C . PHE A 1 202 ? -1.260 2.460 20.556 1.00 94.44 202 PHE A C 1
ATOM 1555 O O . PHE A 1 202 ? -1.647 1.592 21.335 1.00 94.44 202 PHE A O 1
ATOM 1562 N N . THR A 1 203 ? -0.037 2.981 20.594 1.00 95.88 203 THR A N 1
ATOM 1563 C CA . THR A 1 203 ? 0.969 2.617 21.599 1.00 95.88 203 THR A CA 1
ATOM 1564 C C . THR A 1 203 ? 0.495 3.007 22.996 1.00 95.88 203 THR A C 1
ATOM 1566 O O . THR A 1 203 ? 0.459 2.163 23.887 1.00 95.88 203 THR A O 1
ATOM 1569 N N . SER A 1 204 ? 0.039 4.253 23.164 1.00 95.50 204 SER A N 1
ATOM 1570 C CA . SER A 1 204 ? -0.515 4.750 24.426 1.00 95.50 204 SER A CA 1
ATOM 1571 C C . SER A 1 204 ? -1.704 3.907 24.895 1.00 95.50 204 SER A C 1
ATOM 1573 O O . SER A 1 204 ? -1.707 3.399 26.014 1.00 95.50 204 SER A O 1
ATOM 1575 N N . ARG A 1 205 ? -2.678 3.661 24.010 1.00 93.94 205 ARG A N 1
ATOM 1576 C CA . ARG A 1 205 ? -3.884 2.881 24.331 1.00 93.94 205 ARG A CA 1
ATOM 1577 C C . ARG A 1 205 ? -3.611 1.409 24.625 1.00 93.94 205 ARG A C 1
ATOM 1579 O O . ARG A 1 205 ? -4.339 0.821 25.414 1.00 93.94 205 ARG A O 1
ATOM 1586 N N . ALA A 1 206 ? -2.633 0.796 23.964 1.00 93.56 206 ALA A N 1
ATOM 1587 C CA . ALA A 1 206 ? -2.330 -0.621 24.148 1.00 93.56 206 ALA A CA 1
ATOM 1588 C C . ALA A 1 206 ? -1.485 -0.901 25.395 1.00 93.56 206 ALA A C 1
ATOM 1590 O O . ALA A 1 206 ? -1.599 -1.988 25.953 1.00 93.56 206 ALA A O 1
ATOM 1591 N N . LEU A 1 207 ? -0.633 0.048 25.798 1.00 94.94 207 LEU A N 1
ATOM 1592 C CA . LEU A 1 207 ? 0.382 -0.156 26.837 1.00 94.94 207 LEU A CA 1
ATOM 1593 C C . LEU A 1 207 ? 0.182 0.722 28.080 1.00 94.94 207 LEU A C 1
ATOM 1595 O O . LEU A 1 207 ? 0.981 0.633 29.005 1.00 94.94 207 LEU A O 1
ATOM 1599 N N . GLY A 1 208 ? -0.834 1.591 28.102 1.00 94.56 208 GLY A N 1
ATOM 1600 C CA . GLY A 1 208 ? -1.078 2.514 29.216 1.00 94.56 208 GLY A CA 1
ATOM 1601 C C . GLY A 1 208 ? -0.009 3.604 29.366 1.00 94.56 208 GLY A C 1
ATOM 1602 O O . GLY A 1 208 ? 0.164 4.148 30.450 1.00 94.56 208 GLY A O 1
ATOM 1603 N N . LEU A 1 209 ? 0.730 3.911 28.296 1.00 94.50 209 LEU A N 1
ATOM 1604 C CA . LEU A 1 209 ? 1.802 4.912 28.304 1.00 94.50 209 LEU A CA 1
ATOM 1605 C C . LEU A 1 209 ? 1.280 6.307 27.925 1.00 94.50 209 LEU A C 1
ATOM 1607 O O . LEU A 1 209 ? 0.319 6.402 27.153 1.00 94.50 209 LEU A O 1
ATOM 1611 N N . PRO A 1 210 ? 1.939 7.398 28.355 1.00 95.00 210 PRO A N 1
ATOM 1612 C CA . PRO A 1 210 ? 1.678 8.730 27.818 1.00 95.00 210 PRO A CA 1
ATOM 1613 C C . PRO A 1 210 ? 1.858 8.770 26.295 1.00 95.00 210 PRO A C 1
ATOM 1615 O O . PRO A 1 210 ? 2.797 8.191 25.743 1.00 95.00 210 PRO A O 1
ATOM 1618 N N . GLN A 1 211 ? 0.958 9.462 25.593 1.00 95.62 211 GLN A N 1
ATOM 1619 C CA . GLN A 1 211 ? 1.061 9.603 24.144 1.00 95.62 211 GLN A CA 1
ATOM 1620 C C . GLN A 1 211 ? 2.187 10.577 23.780 1.00 95.62 211 GLN A C 1
ATOM 1622 O O . GLN A 1 211 ? 2.134 11.759 24.114 1.00 95.62 211 GLN A O 1
ATOM 1627 N N . VAL A 1 212 ? 3.179 10.094 23.030 1.00 94.75 212 VAL A N 1
ATOM 1628 C CA . VAL A 1 212 ? 4.271 10.932 22.520 1.00 94.75 212 VAL A CA 1
ATOM 1629 C C . VAL A 1 212 ? 3.733 11.889 21.443 1.00 94.75 212 VAL A C 1
ATOM 1631 O O . VAL A 1 212 ? 3.173 11.422 20.445 1.00 94.75 212 VAL A O 1
ATOM 1634 N N . PRO A 1 213 ? 3.893 13.216 21.600 1.00 92.75 213 PRO A N 1
ATOM 1635 C CA . PRO A 1 213 ? 3.398 14.184 20.631 1.00 92.75 213 PRO A CA 1
ATOM 1636 C C . PRO A 1 213 ? 4.272 14.235 19.374 1.00 92.75 213 PRO A C 1
ATOM 1638 O O . PRO A 1 213 ? 5.500 14.106 19.426 1.00 92.75 213 PRO A O 1
ATOM 1641 N N . ASN A 1 214 ? 3.625 14.514 18.242 1.00 92.75 214 ASN A N 1
ATOM 1642 C CA . ASN A 1 214 ? 4.273 14.677 16.943 1.00 92.75 214 ASN A CA 1
ATOM 1643 C C . ASN A 1 214 ? 4.335 16.172 16.593 1.00 92.75 214 ASN A C 1
ATOM 1645 O O . ASN A 1 214 ? 3.288 16.756 16.305 1.00 92.75 214 ASN A O 1
ATOM 1649 N N . PRO A 1 215 ? 5.517 16.816 16.612 1.00 92.81 215 PRO A N 1
ATOM 1650 C CA . PRO A 1 215 ? 5.646 18.221 16.239 1.00 92.81 215 PRO A CA 1
ATOM 1651 C C . PRO A 1 215 ? 5.158 18.457 14.808 1.00 92.81 215 PRO A C 1
ATOM 1653 O O . PRO A 1 215 ? 5.361 17.608 13.936 1.00 92.81 215 PRO A O 1
ATOM 1656 N N . ALA A 1 216 ? 4.538 19.612 14.556 1.00 92.25 216 ALA A N 1
ATOM 1657 C CA . ALA A 1 216 ? 3.940 19.923 13.257 1.00 92.25 216 ALA A CA 1
ATOM 1658 C C . ALA A 1 216 ? 4.955 19.833 12.106 1.00 92.25 216 ALA A C 1
ATOM 1660 O O . ALA A 1 216 ? 4.640 19.264 11.066 1.00 92.25 216 ALA A O 1
ATOM 1661 N N . TRP A 1 217 ? 6.192 20.296 12.319 1.00 92.75 217 TRP A N 1
ATOM 1662 C CA . TRP A 1 217 ? 7.255 20.231 11.312 1.00 92.75 217 TRP A CA 1
ATOM 1663 C C . TRP A 1 217 ? 7.688 18.794 10.983 1.00 92.75 217 TRP A C 1
ATOM 1665 O O . TRP A 1 217 ? 8.015 18.510 9.837 1.00 92.75 217 TRP A O 1
ATOM 1675 N N . VAL A 1 218 ? 7.645 17.866 11.949 1.00 92.44 218 VAL A N 1
ATOM 1676 C CA . VAL A 1 218 ? 7.957 16.443 11.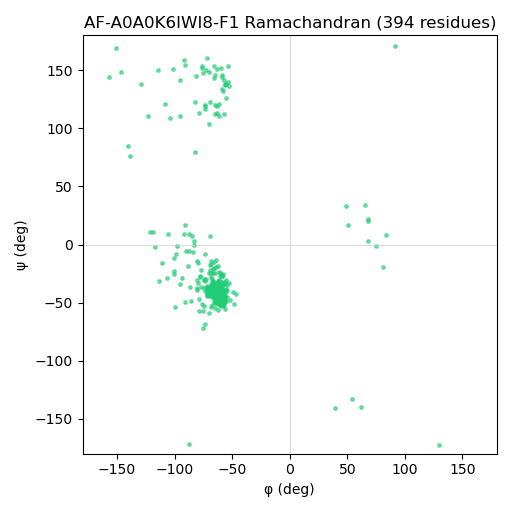710 1.00 92.44 218 VAL A CA 1
ATOM 1677 C C . VAL A 1 218 ? 6.847 15.814 10.868 1.00 92.44 218 VAL A C 1
ATOM 1679 O O . VAL A 1 218 ? 7.120 15.098 9.904 1.00 92.44 218 VAL A O 1
ATOM 1682 N N . GLN A 1 219 ? 5.586 16.100 11.211 1.00 90.94 219 GLN A N 1
ATOM 1683 C CA . GLN A 1 219 ? 4.438 15.627 10.435 1.00 90.94 219 GLN A CA 1
ATOM 1684 C C . GLN A 1 219 ? 4.482 16.184 9.008 1.00 90.94 219 GLN A C 1
ATOM 1686 O O . GLN A 1 219 ? 4.389 15.418 8.057 1.00 90.94 219 GLN A O 1
ATOM 1691 N N . ALA A 1 220 ? 4.685 17.494 8.852 1.00 91.69 220 ALA A N 1
ATOM 1692 C CA . ALA A 1 220 ? 4.786 18.132 7.545 1.00 91.69 220 ALA A CA 1
ATOM 1693 C C . ALA A 1 220 ? 5.976 17.586 6.744 1.00 91.69 220 ALA A C 1
ATOM 1695 O O . ALA A 1 220 ? 5.785 17.154 5.615 1.00 91.69 220 ALA A O 1
ATOM 1696 N N . GLY A 1 221 ? 7.172 17.518 7.336 1.00 92.62 221 GLY A N 1
ATOM 1697 C CA . GLY A 1 221 ? 8.384 17.060 6.655 1.00 92.62 221 GLY A CA 1
ATOM 1698 C C . GLY A 1 221 ? 8.299 15.617 6.157 1.00 92.62 221 GLY A C 1
ATOM 1699 O O . GLY A 1 221 ? 8.674 15.343 5.025 1.00 92.62 221 GLY A O 1
ATOM 1700 N N . THR A 1 222 ? 7.746 14.697 6.955 1.00 93.00 222 THR A N 1
ATOM 1701 C CA . THR A 1 222 ? 7.578 13.293 6.524 1.00 93.00 222 THR A CA 1
ATOM 1702 C C . THR A 1 222 ? 6.494 13.120 5.464 1.00 93.00 222 THR A C 1
ATOM 1704 O O . THR A 1 222 ? 6.691 12.390 4.497 1.00 93.00 222 THR A O 1
ATOM 1707 N N . VAL A 1 223 ? 5.353 13.793 5.624 1.00 93.56 223 VAL A N 1
ATOM 1708 C CA . VAL A 1 223 ? 4.209 13.649 4.716 1.00 93.56 223 VAL A CA 1
ATOM 1709 C C . VAL A 1 223 ? 4.466 14.357 3.390 1.00 93.56 223 VAL A C 1
ATOM 1711 O O . VAL A 1 223 ? 4.357 13.741 2.334 1.00 93.56 223 VAL A O 1
ATOM 1714 N N . VAL A 1 224 ? 4.843 15.637 3.437 1.00 96.38 224 VAL A N 1
ATOM 1715 C CA . VAL A 1 224 ? 5.148 16.425 2.235 1.00 96.38 224 VAL A CA 1
ATOM 1716 C C . VAL A 1 224 ? 6.373 15.855 1.535 1.00 96.38 224 VAL A C 1
ATOM 1718 O O . VAL A 1 224 ? 6.336 15.698 0.323 1.00 96.38 224 VAL A O 1
ATOM 1721 N N . GLY A 1 225 ? 7.417 15.478 2.279 1.00 97.12 225 GLY A N 1
ATOM 1722 C CA . GLY A 1 225 ? 8.617 14.869 1.710 1.00 97.12 225 GLY A CA 1
ATOM 1723 C C . GLY A 1 225 ? 8.334 13.551 0.986 1.00 97.12 225 GLY A C 1
ATOM 1724 O O . GLY A 1 225 ? 8.781 13.373 -0.144 1.00 97.12 225 GLY A O 1
ATOM 1725 N N . GLY A 1 226 ? 7.515 12.665 1.569 1.00 97.06 226 GLY A N 1
ATOM 1726 C CA . GLY A 1 226 ? 7.118 11.407 0.926 1.00 97.06 226 GLY A CA 1
ATOM 1727 C C . GLY A 1 226 ? 6.319 11.617 -0.364 1.00 97.06 226 GLY A C 1
ATOM 1728 O O . GLY A 1 226 ? 6.607 10.990 -1.381 1.00 97.06 226 GLY A O 1
ATOM 1729 N N . PHE A 1 227 ? 5.354 12.541 -0.354 1.00 98.31 227 PHE A N 1
ATOM 1730 C CA . PHE A 1 227 ? 4.572 12.868 -1.550 1.00 98.31 227 PHE A CA 1
ATOM 1731 C C . PHE A 1 227 ? 5.388 13.608 -2.618 1.00 98.31 227 PHE A C 1
ATOM 1733 O O . PHE A 1 227 ? 5.233 13.323 -3.804 1.00 98.31 227 PHE A O 1
ATOM 1740 N N . ALA A 1 228 ? 6.287 14.511 -2.217 1.00 98.44 228 ALA A N 1
ATOM 1741 C CA . ALA A 1 228 ? 7.201 15.196 -3.126 1.00 98.44 228 ALA A CA 1
ATOM 1742 C C . ALA A 1 228 ? 8.180 14.215 -3.782 1.00 98.44 228 ALA A C 1
ATOM 1744 O O . ALA A 1 228 ? 8.424 14.316 -4.978 1.00 98.44 228 ALA A O 1
ATOM 1745 N N . LEU A 1 229 ? 8.691 13.237 -3.029 1.00 98.56 229 LEU A N 1
ATOM 1746 C CA . LEU A 1 229 ? 9.555 12.181 -3.555 1.00 98.56 229 LEU A CA 1
ATOM 1747 C C . LEU A 1 229 ? 8.831 11.314 -4.594 1.00 98.56 229 LEU A C 1
ATOM 1749 O O . LEU A 1 229 ? 9.390 11.048 -5.656 1.00 98.56 229 LEU A O 1
ATOM 1753 N N . ALA A 1 230 ? 7.589 10.906 -4.318 1.00 98.56 230 ALA A N 1
ATOM 1754 C CA . ALA A 1 230 ? 6.773 10.159 -5.274 1.00 98.56 230 ALA A CA 1
ATOM 1755 C C . ALA A 1 230 ? 6.545 10.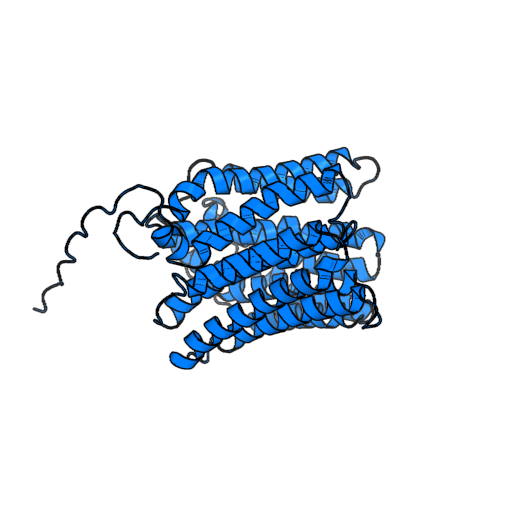956 -6.570 1.00 98.56 230 ALA A C 1
ATOM 1757 O O . ALA A 1 230 ? 6.738 10.429 -7.662 1.00 98.56 230 ALA A O 1
ATOM 1758 N N . LEU A 1 231 ? 6.208 12.246 -6.455 1.00 98.38 231 LEU A N 1
ATOM 1759 C CA . LEU A 1 231 ? 6.028 13.120 -7.613 1.00 98.38 231 LEU A CA 1
ATOM 1760 C C . LEU A 1 231 ? 7.333 13.315 -8.398 1.00 98.38 231 LEU A C 1
ATOM 1762 O O . LEU A 1 231 ? 7.335 13.171 -9.614 1.00 98.38 231 LEU A O 1
ATOM 1766 N N . ALA A 1 232 ? 8.445 13.594 -7.714 1.00 98.25 232 ALA A N 1
ATOM 1767 C CA . ALA A 1 232 ? 9.756 13.741 -8.344 1.00 98.25 232 ALA A CA 1
ATOM 1768 C C . ALA A 1 232 ? 10.158 12.468 -9.105 1.00 98.25 232 ALA A C 1
ATOM 1770 O O . ALA A 1 232 ? 10.652 12.549 -10.224 1.00 98.25 232 ALA A O 1
ATOM 1771 N N . THR A 1 233 ? 9.884 11.297 -8.526 1.00 98.12 233 THR A N 1
ATOM 1772 C CA . THR A 1 233 ? 10.150 9.999 -9.158 1.00 98.12 233 THR A CA 1
ATOM 1773 C C . THR A 1 233 ? 9.309 9.807 -10.421 1.00 98.12 233 THR A C 1
ATOM 1775 O O . THR A 1 233 ? 9.856 9.485 -11.470 1.00 98.12 233 THR A O 1
ATOM 1778 N N . ALA A 1 234 ? 8.000 10.072 -10.357 1.00 97.56 234 ALA A N 1
ATOM 1779 C CA . ALA A 1 234 ? 7.107 9.950 -11.513 1.00 97.56 234 ALA A CA 1
ATOM 1780 C C . ALA A 1 234 ? 7.487 10.879 -12.672 1.00 97.56 234 ALA A C 1
ATOM 1782 O O . ALA A 1 234 ? 7.332 10.518 -13.833 1.00 97.56 234 ALA A O 1
ATOM 1783 N N . LEU A 1 235 ? 7.986 12.075 -12.352 1.00 95.94 235 LEU A N 1
ATOM 1784 C CA . LEU A 1 235 ? 8.401 13.074 -13.335 1.00 95.94 235 LEU A CA 1
ATOM 1785 C C . LEU A 1 235 ? 9.837 12.866 -13.845 1.00 95.94 235 LEU A C 1
ATOM 1787 O O . LEU A 1 235 ? 10.354 13.730 -14.549 1.00 95.94 235 LEU A O 1
ATOM 1791 N N . GLY A 1 236 ? 10.501 11.762 -13.482 1.00 95.25 236 GLY A N 1
ATOM 1792 C CA . GLY A 1 236 ? 11.860 11.466 -13.939 1.00 95.25 236 GLY A CA 1
ATOM 1793 C C . GLY A 1 236 ? 12.906 12.458 -13.425 1.00 95.25 236 GLY A C 1
ATOM 1794 O O . GLY A 1 236 ? 13.849 12.794 -14.141 1.00 95.25 236 GLY A O 1
ATOM 1795 N N . ALA A 1 237 ? 12.735 12.971 -12.203 1.00 97.19 237 ALA A N 1
ATOM 1796 C CA . ALA A 1 237 ? 13.660 13.936 -11.626 1.00 97.19 237 ALA A CA 1
ATOM 1797 C C . ALA A 1 237 ? 15.098 13.383 -11.511 1.00 97.19 237 ALA A C 1
ATOM 1799 O O . ALA A 1 237 ? 15.291 12.181 -11.311 1.00 97.19 237 ALA A O 1
ATOM 1800 N N . PRO A 1 238 ? 16.128 14.251 -11.551 1.00 97.12 238 PRO A N 1
ATOM 1801 C CA . PRO A 1 238 ? 17.517 13.822 -11.422 1.00 97.12 238 PRO A CA 1
ATOM 1802 C C . PRO A 1 238 ? 17.804 13.093 -10.102 1.00 97.12 238 PRO A C 1
ATOM 1804 O O . PRO A 1 238 ? 17.298 13.477 -9.042 1.00 97.12 238 PRO A O 1
ATOM 1807 N N . ALA A 1 239 ? 18.710 12.111 -10.153 1.00 97.38 239 ALA A N 1
ATOM 1808 C CA . ALA A 1 239 ? 19.109 11.299 -9.000 1.00 97.38 239 ALA A CA 1
ATOM 1809 C C . ALA A 1 239 ? 19.468 12.112 -7.733 1.00 97.38 239 ALA A C 1
ATOM 1811 O O . ALA A 1 239 ? 19.005 11.732 -6.655 1.00 97.38 239 ALA A O 1
ATOM 1812 N N . PRO A 1 240 ? 20.187 13.258 -7.805 1.00 98.38 240 PRO A N 1
ATOM 1813 C CA . PRO A 1 240 ? 20.452 14.077 -6.620 1.00 98.38 240 PRO A CA 1
ATOM 1814 C C . PRO A 1 240 ? 19.194 14.587 -5.911 1.00 98.38 240 PRO A C 1
ATOM 1816 O O . PRO A 1 240 ? 19.146 14.573 -4.683 1.00 98.38 240 PRO A O 1
ATOM 1819 N N . LEU A 1 241 ? 18.159 15.000 -6.652 1.00 98.31 241 LEU A N 1
ATOM 1820 C CA . LEU A 1 241 ? 16.914 15.480 -6.048 1.00 98.31 241 LEU A CA 1
ATOM 1821 C C . LEU A 1 241 ? 16.161 14.335 -5.360 1.00 98.31 241 LEU A C 1
ATOM 1823 O O . LEU A 1 241 ? 15.717 14.492 -4.222 1.00 98.31 241 LEU A O 1
ATOM 1827 N N . ILE A 1 242 ? 16.070 13.174 -6.020 1.00 98.44 242 ILE A N 1
ATOM 1828 C CA . ILE A 1 242 ? 15.465 11.958 -5.452 1.00 98.44 242 ILE A CA 1
ATOM 1829 C C . ILE A 1 242 ? 16.183 11.572 -4.153 1.00 98.44 242 ILE A C 1
ATOM 1831 O O . ILE A 1 242 ? 15.536 11.375 -3.122 1.00 98.44 242 ILE A O 1
ATOM 1835 N N . ALA A 1 243 ? 17.517 11.531 -4.170 1.00 98.38 243 ALA A N 1
ATOM 1836 C CA . ALA A 1 243 ? 18.324 11.178 -3.009 1.00 98.38 243 ALA A CA 1
ATOM 1837 C C . ALA A 1 243 ? 18.148 12.165 -1.847 1.00 98.38 243 ALA A C 1
ATOM 1839 O O . ALA A 1 243 ? 17.934 11.736 -0.713 1.00 98.38 243 ALA A O 1
ATOM 1840 N N . VAL A 1 244 ? 18.174 13.478 -2.107 1.00 98.44 244 VAL A N 1
ATOM 1841 C CA . VAL A 1 244 ? 17.974 14.502 -1.066 1.00 98.44 244 VAL A CA 1
ATOM 1842 C C . VAL A 1 244 ? 16.588 14.379 -0.435 1.00 98.44 244 VAL A C 1
ATOM 1844 O O . VAL A 1 244 ? 16.479 14.320 0.793 1.00 98.44 244 VAL A O 1
ATOM 1847 N N . LEU A 1 245 ? 15.528 14.286 -1.246 1.00 98.50 245 LEU A N 1
ATOM 1848 C CA . LEU A 1 245 ? 14.159 14.131 -0.744 1.00 98.50 245 LEU A CA 1
ATOM 1849 C C . LEU A 1 245 ? 14.014 12.857 0.097 1.00 98.50 245 LEU A C 1
ATOM 1851 O O . LEU A 1 245 ? 13.436 12.899 1.187 1.00 98.50 245 LEU A O 1
ATOM 1855 N N . ALA A 1 246 ? 14.576 11.743 -0.367 1.00 98.56 246 ALA A N 1
ATOM 1856 C CA . ALA A 1 246 ? 14.557 10.468 0.336 1.00 98.56 246 ALA A CA 1
ATOM 1857 C C . ALA A 1 246 ? 15.325 10.508 1.663 1.00 98.56 246 ALA A C 1
ATOM 1859 O O . ALA A 1 246 ? 14.780 10.093 2.688 1.00 98.56 246 ALA A O 1
ATOM 1860 N N . VAL A 1 247 ? 16.548 11.047 1.689 1.00 98.44 247 VAL A N 1
ATOM 1861 C CA . VAL A 1 247 ? 17.384 11.139 2.900 1.00 98.44 247 VAL A CA 1
ATOM 1862 C C . VAL A 1 247 ? 16.735 12.043 3.944 1.00 98.44 247 VAL A C 1
ATOM 1864 O O . VAL A 1 247 ? 16.634 11.663 5.110 1.00 98.44 247 VAL A O 1
ATOM 1867 N N . VAL A 1 248 ? 16.229 13.212 3.541 1.00 98.31 248 VAL A N 1
ATOM 1868 C CA . VAL A 1 248 ? 15.566 14.141 4.468 1.00 98.31 248 VAL A CA 1
ATOM 1869 C C . VAL A 1 248 ? 14.285 13.518 5.028 1.00 98.31 248 VAL A C 1
ATOM 1871 O O . VAL A 1 248 ? 14.097 13.473 6.246 1.00 98.31 248 VAL A O 1
ATOM 1874 N N . THR A 1 249 ? 13.422 12.981 4.161 1.00 98.44 249 THR A N 1
ATOM 1875 C CA . THR A 1 249 ? 12.145 12.370 4.568 1.00 98.44 249 THR A CA 1
ATOM 1876 C C . THR A 1 249 ? 12.366 11.187 5.508 1.00 98.44 249 THR A C 1
ATOM 1878 O O . THR A 1 249 ? 11.765 11.119 6.585 1.00 98.4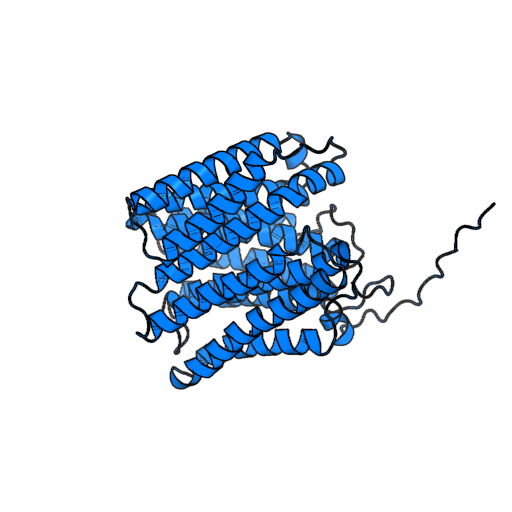4 249 THR A O 1
ATOM 1881 N N . SER A 1 250 ? 13.255 10.265 5.130 1.00 98.31 250 SER A N 1
ATOM 1882 C CA . SER A 1 250 ? 13.566 9.074 5.925 1.00 98.31 250 SER A CA 1
ATOM 1883 C C . SER A 1 250 ? 14.274 9.418 7.233 1.00 98.31 250 SER A C 1
ATOM 1885 O O . SER A 1 250 ? 13.926 8.849 8.264 1.00 98.31 250 SER A O 1
ATOM 1887 N N . GLY A 1 251 ? 15.188 10.392 7.245 1.00 98.25 251 GLY A N 1
ATOM 1888 C CA . GLY A 1 251 ? 15.864 10.855 8.455 1.00 98.25 251 GLY A CA 1
ATOM 1889 C C . GLY A 1 251 ? 14.884 11.401 9.497 1.00 98.25 251 GLY A C 1
ATOM 1890 O O . GLY A 1 251 ? 14.951 11.033 10.675 1.00 98.25 251 GLY A O 1
ATOM 1891 N N . ILE A 1 252 ? 13.913 12.218 9.069 1.00 98.06 252 ILE A N 1
ATOM 1892 C CA . ILE A 1 252 ? 12.852 12.721 9.953 1.00 98.06 252 ILE A CA 1
ATOM 1893 C C . ILE A 1 252 ? 11.967 11.560 10.440 1.00 98.06 252 ILE A C 1
ATOM 1895 O O . ILE A 1 252 ? 11.685 11.467 11.639 1.00 98.06 252 ILE A O 1
ATOM 1899 N N . ALA A 1 253 ? 11.554 10.658 9.542 1.00 98.00 253 ALA A N 1
ATOM 1900 C CA . ALA A 1 253 ? 10.691 9.526 9.878 1.00 98.00 253 ALA A CA 1
ATOM 1901 C C . ALA A 1 253 ? 11.364 8.542 10.850 1.00 98.00 253 ALA A C 1
ATOM 1903 O O . ALA A 1 253 ? 10.772 8.190 11.869 1.00 98.00 253 ALA A O 1
ATOM 1904 N N . LEU A 1 254 ? 12.619 8.154 10.612 1.00 97.75 254 LEU A N 1
ATOM 1905 C CA . LEU A 1 254 ? 13.388 7.268 11.491 1.00 97.75 254 LEU A CA 1
ATOM 1906 C C . LEU A 1 254 ? 13.633 7.909 12.859 1.00 97.75 254 LEU A C 1
ATOM 1908 O O . LEU A 1 254 ? 13.454 7.256 13.892 1.00 97.75 254 LEU A O 1
ATOM 1912 N N . ARG A 1 255 ? 13.956 9.210 12.896 1.00 97.12 255 ARG A N 1
ATOM 1913 C CA . ARG A 1 255 ? 14.068 9.952 14.158 1.00 97.12 255 ARG A CA 1
ATOM 1914 C C . ARG A 1 255 ? 12.748 9.934 14.925 1.00 97.12 255 ARG A C 1
ATOM 1916 O O . ARG A 1 255 ? 12.758 9.729 16.138 1.00 97.12 255 ARG A O 1
ATOM 1923 N N . GLN A 1 256 ? 11.617 10.125 14.248 1.00 95.88 256 GLN A N 1
ATOM 1924 C CA . GLN A 1 256 ? 10.310 10.059 14.895 1.00 95.88 256 GLN A CA 1
ATOM 1925 C C . GLN A 1 256 ? 9.964 8.639 15.363 1.00 95.88 256 GLN A 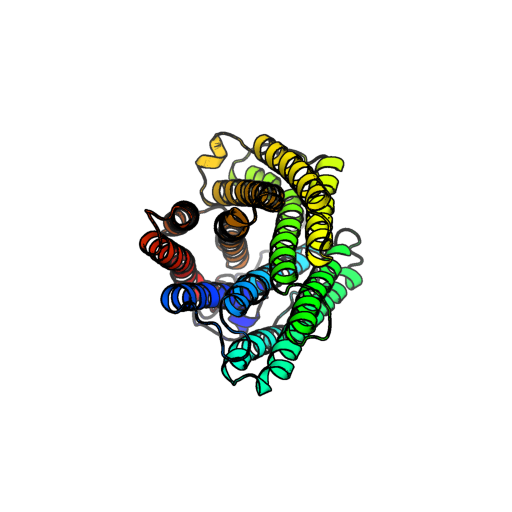C 1
ATOM 1927 O O . GLN A 1 256 ? 9.476 8.477 16.481 1.00 95.88 256 GLN A O 1
ATOM 1932 N N . SER A 1 257 ? 10.292 7.615 14.573 1.00 95.62 257 SER A N 1
ATOM 1933 C CA . SER A 1 257 ? 10.128 6.211 14.955 1.00 95.62 257 SER A CA 1
ATOM 1934 C C . SER A 1 257 ? 10.890 5.893 16.243 1.00 95.62 257 SER A C 1
ATOM 1936 O O . SER A 1 257 ? 10.343 5.271 17.150 1.00 95.62 257 SER A O 1
ATOM 1938 N N . ARG A 1 258 ? 12.126 6.396 16.381 1.00 96.06 258 ARG A N 1
ATOM 1939 C CA . ARG A 1 258 ? 12.917 6.260 17.613 1.00 96.06 258 ARG A CA 1
ATOM 1940 C C . ARG A 1 258 ? 12.267 6.962 18.808 1.00 96.06 258 ARG A C 1
ATOM 1942 O O . ARG A 1 258 ? 12.320 6.433 19.910 1.00 96.06 258 ARG A O 1
ATOM 1949 N N . ARG A 1 259 ? 11.647 8.132 18.610 1.00 95.31 259 ARG A N 1
ATOM 1950 C CA . ARG A 1 259 ? 10.947 8.868 19.683 1.00 95.31 259 ARG A CA 1
ATOM 1951 C C . ARG A 1 259 ? 9.702 8.147 20.193 1.00 95.31 259 ARG A C 1
ATOM 1953 O O . ARG A 1 259 ? 9.353 8.316 21.355 1.00 95.31 259 ARG A O 1
ATOM 1960 N N . TRP A 1 260 ? 9.014 7.393 19.337 1.00 94.50 260 TRP A N 1
ATOM 1961 C CA . TRP A 1 260 ? 7.863 6.589 19.752 1.00 94.50 260 TRP A CA 1
ATOM 1962 C C . TRP A 1 260 ? 8.261 5.306 20.481 1.00 94.50 260 TRP A C 1
ATOM 1964 O O . TRP A 1 260 ? 7.434 4.737 21.196 1.00 94.50 260 TRP A O 1
ATOM 1974 N N . LEU A 1 261 ? 9.491 4.830 20.280 1.00 93.38 261 LEU A N 1
ATOM 1975 C CA . LEU A 1 261 ? 9.915 3.532 20.771 1.00 93.38 261 LEU A CA 1
ATOM 1976 C C . LEU A 1 261 ? 10.119 3.555 22.290 1.00 93.38 261 LEU A C 1
ATOM 1978 O O . LEU A 1 261 ? 11.017 4.208 22.816 1.00 93.38 261 LEU A O 1
ATOM 1982 N N . HIS A 1 262 ? 9.306 2.766 22.985 1.00 94.81 262 HIS A N 1
ATOM 1983 C CA . HIS A 1 262 ? 9.475 2.434 24.394 1.00 94.81 262 HIS A CA 1
ATOM 1984 C C . HIS A 1 262 ? 9.771 0.936 24.526 1.00 94.81 262 HIS A C 1
ATOM 1986 O O . HIS A 1 262 ? 9.293 0.143 23.717 1.00 94.81 262 HIS A O 1
ATOM 1992 N N . ARG A 1 263 ? 10.520 0.510 25.553 1.00 94.38 263 ARG A N 1
ATOM 1993 C CA . ARG A 1 263 ? 10.909 -0.909 25.717 1.00 94.38 263 ARG A CA 1
ATOM 1994 C C . ARG A 1 263 ? 9.706 -1.857 25.773 1.00 94.38 263 ARG A C 1
ATOM 1996 O O . ARG A 1 263 ? 9.776 -2.965 25.256 1.00 94.38 263 ARG A O 1
ATOM 2003 N N . THR A 1 264 ? 8.587 -1.409 26.339 1.00 95.44 264 THR A N 1
ATOM 2004 C CA . THR A 1 264 ? 7.357 -2.214 26.427 1.00 95.44 264 THR A CA 1
ATOM 2005 C C . THR A 1 264 ? 6.620 -2.371 25.095 1.00 95.44 264 THR A C 1
ATOM 2007 O O . THR A 1 264 ? 5.714 -3.186 25.017 1.00 95.44 264 THR A O 1
ATOM 2010 N N . VAL A 1 265 ? 7.005 -1.666 24.023 1.00 95.81 265 VAL A N 1
ATOM 2011 C CA . VAL A 1 265 ? 6.439 -1.897 22.678 1.00 95.81 265 VAL A CA 1
ATOM 2012 C C . VAL A 1 265 ? 6.603 -3.358 22.258 1.00 95.81 265 VAL A C 1
ATOM 2014 O O . VAL A 1 265 ? 5.678 -3.948 21.701 1.00 95.81 265 VAL A O 1
ATOM 2017 N N . TRP A 1 266 ? 7.737 -3.967 22.603 1.00 95.62 266 TRP A N 1
ATOM 2018 C CA . TRP A 1 266 ? 8.067 -5.346 22.247 1.00 95.62 266 TRP A CA 1
ATOM 2019 C C . TRP A 1 266 ? 7.207 -6.401 22.954 1.00 95.62 266 TRP A C 1
ATOM 2021 O O . TRP A 1 266 ? 7.175 -7.544 22.510 1.00 95.62 266 TRP A O 1
ATOM 2031 N N . THR A 1 267 ? 6.461 -6.039 24.005 1.00 94.38 267 THR A N 1
ATOM 2032 C CA . THR A 1 267 ? 5.578 -6.987 24.706 1.00 94.38 267 THR A CA 1
ATOM 2033 C C . THR A 1 267 ? 4.250 -7.208 23.980 1.00 94.38 267 THR A C 1
ATOM 2035 O O . THR A 1 267 ? 3.559 -8.186 24.263 1.00 94.38 267 THR A O 1
ATOM 2038 N N . ASN A 1 268 ? 3.880 -6.337 23.030 1.00 95.06 268 ASN A N 1
ATOM 2039 C CA . ASN A 1 268 ? 2.620 -6.443 22.297 1.00 95.06 268 ASN A CA 1
ATOM 2040 C C . ASN A 1 268 ? 2.836 -6.512 20.770 1.00 95.06 268 ASN A C 1
ATOM 2042 O O . ASN A 1 268 ? 3.137 -5.487 20.148 1.00 95.06 268 ASN A O 1
ATOM 2046 N N . PRO A 1 269 ? 2.578 -7.676 20.137 1.00 96.00 269 PRO A N 1
ATOM 2047 C CA . PRO A 1 269 ? 2.682 -7.843 18.687 1.00 96.00 269 PRO A CA 1
ATOM 2048 C C . PRO A 1 269 ? 1.860 -6.887 17.838 1.00 96.00 269 PRO A C 1
ATOM 2050 O O . PRO A 1 269 ? 2.329 -6.457 16.791 1.00 96.00 269 PRO A O 1
ATOM 2053 N N . MET A 1 270 ? 0.674 -6.486 18.299 1.00 95.19 270 MET A N 1
ATOM 2054 C CA . MET A 1 270 ? -0.175 -5.528 17.583 1.00 95.19 270 MET A CA 1
ATOM 2055 C C . MET A 1 270 ? 0.407 -4.112 17.556 1.00 95.19 270 MET A C 1
ATOM 2057 O O . MET A 1 270 ? -0.060 -3.273 16.784 1.00 95.19 270 MET A O 1
ATOM 2061 N N . VAL A 1 271 ? 1.374 -3.824 18.431 1.00 96.25 271 VAL A N 1
ATOM 2062 C CA . VAL A 1 271 ? 2.039 -2.523 18.521 1.00 96.25 271 VAL A CA 1
ATOM 2063 C C . VAL A 1 271 ? 3.373 -2.578 17.796 1.00 96.25 271 VAL A C 1
ATOM 2065 O O . VAL A 1 271 ? 3.586 -1.764 16.899 1.00 96.25 271 VAL A O 1
ATOM 2068 N N . TRP A 1 272 ? 4.253 -3.532 18.126 1.00 97.31 272 TRP A N 1
ATOM 2069 C CA . TRP A 1 272 ? 5.600 -3.534 17.550 1.00 97.31 272 TRP A CA 1
ATOM 2070 C C . TRP A 1 272 ? 5.593 -3.693 16.028 1.00 97.31 272 TRP A C 1
ATOM 2072 O O . TRP A 1 272 ? 6.429 -3.076 15.373 1.00 97.31 272 TRP A O 1
ATOM 2082 N N . ILE A 1 273 ? 4.625 -4.413 15.441 1.00 97.81 273 ILE A N 1
ATOM 2083 C CA . ILE A 1 273 ? 4.540 -4.559 13.977 1.00 97.81 273 ILE A CA 1
ATOM 2084 C C . ILE A 1 273 ? 4.297 -3.218 13.276 1.00 97.81 273 ILE A C 1
ATOM 2086 O O . ILE A 1 273 ? 4.822 -2.982 12.192 1.00 97.81 273 ILE A O 1
ATOM 2090 N N . LEU A 1 274 ? 3.559 -2.301 13.913 1.00 97.44 274 LEU A N 1
ATOM 2091 C CA . LEU A 1 274 ? 3.305 -0.965 13.370 1.00 97.44 274 LEU A CA 1
ATOM 2092 C C . LEU A 1 274 ? 4.553 -0.083 13.461 1.00 97.44 274 LEU A C 1
ATOM 2094 O O . LEU A 1 274 ? 4.852 0.652 12.524 1.00 97.44 274 LEU A O 1
ATOM 2098 N N . HIS A 1 275 ? 5.297 -0.170 14.568 1.00 98.00 275 HIS A N 1
ATOM 2099 C CA . HIS A 1 275 ? 6.571 0.544 14.716 1.00 98.00 275 HIS A CA 1
ATOM 2100 C C . HIS A 1 275 ? 7.596 0.048 13.704 1.00 98.00 275 HIS A C 1
ATOM 2102 O O . HIS A 1 275 ? 8.213 0.850 13.009 1.00 98.00 275 HIS A O 1
ATOM 2108 N N . LEU A 1 276 ? 7.740 -1.271 13.585 1.00 98.00 276 LEU A N 1
ATOM 2109 C CA . LEU A 1 276 ? 8.693 -1.872 12.669 1.00 98.00 276 LEU A CA 1
ATOM 2110 C C . LEU A 1 276 ? 8.299 -1.631 11.210 1.00 98.00 276 LEU A C 1
ATOM 2112 O O . LEU A 1 276 ? 9.148 -1.231 10.427 1.00 98.00 276 LEU A O 1
ATOM 2116 N N . GLY A 1 277 ? 7.018 -1.760 10.855 1.00 98.38 277 GLY A N 1
ATOM 2117 C CA . GLY A 1 277 ? 6.532 -1.419 9.517 1.00 98.38 277 GLY A CA 1
ATOM 2118 C C . GLY A 1 277 ? 6.772 0.050 9.160 1.00 98.38 277 GLY A C 1
ATOM 2119 O O . GLY A 1 277 ? 7.190 0.351 8.045 1.00 98.38 277 GLY A O 1
ATOM 2120 N N . PHE A 1 278 ? 6.594 0.979 10.105 1.00 98.50 278 PHE A N 1
ATOM 2121 C CA . PHE A 1 278 ? 6.899 2.396 9.880 1.00 98.50 278 PHE A CA 1
ATOM 2122 C C . PHE A 1 278 ? 8.403 2.634 9.692 1.00 98.50 278 PHE A C 1
ATOM 2124 O O . PHE A 1 278 ? 8.806 3.326 8.757 1.00 98.50 278 PHE A O 1
ATOM 2131 N N . ALA A 1 279 ? 9.236 2.034 10.547 1.00 98.44 279 ALA A N 1
ATOM 2132 C CA . ALA A 1 279 ? 10.689 2.137 10.457 1.00 98.44 279 ALA A CA 1
ATOM 2133 C C . ALA A 1 279 ? 11.228 1.530 9.153 1.00 98.44 279 ALA A C 1
ATOM 2135 O O . ALA A 1 279 ? 12.043 2.160 8.487 1.00 98.44 279 ALA A O 1
ATOM 2136 N N . LEU A 1 280 ? 10.734 0.356 8.750 1.00 98.69 280 LEU A N 1
ATOM 2137 C CA . LEU A 1 280 ? 11.093 -0.300 7.491 1.00 98.69 280 LEU A CA 1
ATOM 2138 C C . LEU A 1 280 ? 10.597 0.486 6.274 1.00 98.69 280 LEU A C 1
ATOM 2140 O O . LEU A 1 280 ? 11.310 0.564 5.283 1.00 98.69 280 LEU A O 1
ATOM 2144 N N . THR A 1 281 ? 9.432 1.139 6.355 1.00 98.81 281 THR A N 1
ATOM 2145 C CA . THR A 1 281 ? 8.971 2.063 5.302 1.00 98.81 281 THR A CA 1
ATOM 2146 C C . THR A 1 281 ? 9.956 3.224 5.147 1.00 98.81 281 THR A C 1
ATOM 2148 O O . THR A 1 281 ? 10.371 3.544 4.037 1.00 98.81 281 THR A O 1
ATOM 2151 N N . ALA A 1 282 ? 10.391 3.829 6.256 1.00 98.62 282 ALA A N 1
ATOM 2152 C CA . ALA A 1 282 ? 11.383 4.900 6.223 1.00 98.62 282 ALA A CA 1
ATOM 2153 C C . ALA A 1 282 ? 12.761 4.421 5.730 1.00 98.62 282 ALA A C 1
ATOM 2155 O O . ALA A 1 282 ? 13.399 5.118 4.944 1.00 98.62 282 ALA A O 1
ATOM 2156 N N . ALA A 1 283 ? 13.200 3.227 6.136 1.00 98.75 283 ALA A N 1
ATOM 2157 C CA . ALA A 1 283 ? 14.441 2.617 5.665 1.00 98.75 283 ALA A CA 1
ATOM 2158 C C . ALA A 1 283 ? 14.388 2.273 4.167 1.00 98.75 283 ALA A C 1
ATOM 2160 O O . ALA A 1 283 ? 15.355 2.516 3.455 1.00 98.75 283 ALA A O 1
ATOM 2161 N N . GLY A 1 284 ? 13.252 1.778 3.670 1.00 98.69 284 GLY A N 1
ATOM 2162 C CA . GLY A 1 284 ? 13.023 1.531 2.247 1.00 98.69 284 GLY A CA 1
ATOM 2163 C C . GLY A 1 284 ? 13.049 2.816 1.418 1.00 98.69 284 GLY A C 1
ATOM 2164 O O . GLY A 1 284 ? 13.678 2.848 0.367 1.00 98.69 284 GLY A O 1
ATOM 2165 N N . VAL A 1 285 ? 12.455 3.906 1.922 1.00 98.81 285 VAL A N 1
ATOM 2166 C CA . VAL A 1 285 ? 12.565 5.238 1.296 1.00 98.81 285 VAL A CA 1
ATOM 2167 C C . VAL A 1 285 ? 14.022 5.706 1.243 1.00 98.81 285 VAL A C 1
ATOM 2169 O O . VAL A 1 285 ? 14.465 6.171 0.196 1.00 98.81 285 VAL A O 1
ATOM 2172 N N . LEU A 1 286 ? 14.785 5.548 2.332 1.00 98.75 286 LEU A N 1
ATOM 2173 C CA . LEU A 1 286 ? 16.217 5.868 2.347 1.00 98.75 286 LEU A CA 1
ATOM 2174 C C . LEU A 1 286 ? 16.981 5.048 1.300 1.00 98.75 286 LEU A C 1
ATOM 2176 O O . LEU A 1 286 ? 17.707 5.615 0.486 1.00 98.75 286 LEU A O 1
ATOM 2180 N N . ALA A 1 287 ? 16.789 3.727 1.303 1.00 98.56 287 ALA A N 1
ATOM 2181 C CA . ALA A 1 287 ? 17.433 2.814 0.367 1.00 98.56 287 ALA A CA 1
ATOM 2182 C C . ALA A 1 287 ? 17.094 3.166 -1.088 1.00 98.56 287 ALA A C 1
ATOM 2184 O O . ALA A 1 287 ? 17.979 3.131 -1.938 1.00 98.56 287 ALA A O 1
ATOM 2185 N N . TYR A 1 288 ? 15.850 3.569 -1.367 1.00 98.62 288 TYR A N 1
ATOM 2186 C CA . TYR A 1 288 ? 15.423 3.998 -2.699 1.00 98.62 288 TYR A CA 1
ATOM 2187 C C . TYR A 1 288 ? 16.186 5.242 -3.160 1.00 98.62 288 TYR A C 1
ATOM 2189 O O . TYR A 1 288 ? 16.717 5.273 -4.267 1.00 98.62 288 TYR A O 1
ATOM 2197 N N . GLY A 1 289 ? 16.312 6.240 -2.281 1.00 98.19 289 GLY A N 1
ATOM 2198 C CA . GLY A 1 289 ? 17.094 7.443 -2.555 1.00 98.19 289 GLY A CA 1
ATOM 2199 C C . GLY A 1 289 ? 18.563 7.161 -2.852 1.00 98.19 289 GLY A C 1
ATOM 2200 O O . GLY A 1 289 ? 19.125 7.739 -3.775 1.00 98.19 289 GLY A O 1
ATOM 2201 N N . LEU A 1 290 ? 19.181 6.250 -2.097 1.00 97.94 290 LEU A N 1
ATOM 2202 C CA . LEU A 1 290 ? 20.568 5.838 -2.329 1.00 97.94 290 LEU A CA 1
ATOM 2203 C C . LEU A 1 290 ? 20.714 5.042 -3.636 1.00 97.94 290 LEU A C 1
ATOM 2205 O O . LEU A 1 290 ? 21.678 5.238 -4.376 1.00 97.94 290 LEU A O 1
ATOM 2209 N N . ALA A 1 291 ? 19.734 4.195 -3.958 1.00 97.50 291 ALA A N 1
ATOM 2210 C CA . ALA A 1 291 ? 19.708 3.414 -5.192 1.00 97.50 291 ALA A CA 1
ATOM 2211 C C . ALA A 1 291 ? 19.574 4.278 -6.459 1.00 97.50 291 ALA A C 1
ATOM 2213 O O . ALA A 1 291 ? 19.901 3.797 -7.542 1.00 97.50 291 ALA A O 1
ATOM 2214 N N . ALA A 1 292 ? 19.192 5.557 -6.344 1.00 96.12 292 ALA A N 1
ATOM 2215 C CA . ALA A 1 292 ? 19.222 6.499 -7.464 1.00 96.12 292 ALA A CA 1
ATOM 2216 C C . ALA A 1 292 ? 20.637 6.673 -8.059 1.00 96.12 292 ALA A C 1
ATOM 2218 O O . ALA A 1 292 ? 20.771 6.960 -9.245 1.00 96.12 292 ALA A O 1
ATOM 2219 N N . PHE A 1 293 ? 21.691 6.456 -7.260 1.00 97.69 293 PHE A N 1
ATOM 2220 C CA . PHE A 1 293 ? 23.091 6.459 -7.710 1.00 97.69 293 PHE A CA 1
ATOM 2221 C C . PHE A 1 293 ? 23.664 5.059 -7.960 1.00 97.69 293 PHE A C 1
ATOM 2223 O O . PHE A 1 293 ? 24.769 4.927 -8.480 1.00 97.69 293 PHE A O 1
ATOM 2230 N N . ALA A 1 294 ? 22.931 4.008 -7.593 1.00 95.75 294 ALA A N 1
ATOM 2231 C CA . ALA A 1 294 ? 23.346 2.623 -7.766 1.00 95.75 294 ALA A CA 1
ATOM 2232 C C . ALA A 1 294 ? 22.151 1.777 -8.245 1.00 95.75 294 ALA A C 1
ATOM 2234 O O . ALA A 1 294 ? 21.571 1.026 -7.454 1.00 95.75 294 ALA A O 1
ATOM 2235 N N . PRO A 1 295 ? 21.766 1.883 -9.536 1.00 92.88 295 PRO A N 1
ATOM 2236 C CA . PRO A 1 295 ? 20.521 1.304 -10.050 1.00 92.88 295 PRO A CA 1
ATOM 2237 C C . PRO A 1 295 ? 20.386 -0.212 -9.853 1.00 92.88 295 PRO A C 1
ATOM 2239 O O . PRO A 1 295 ? 19.270 -0.717 -9.740 1.00 92.88 295 PRO A O 1
ATOM 2242 N N . SER A 1 296 ? 21.500 -0.945 -9.741 1.00 93.69 296 SER A N 1
ATOM 2243 C CA . SER A 1 296 ? 21.506 -2.381 -9.423 1.00 93.69 296 SER A CA 1
ATOM 2244 C C . SER A 1 296 ? 20.835 -2.711 -8.082 1.00 93.69 296 SER A C 1
ATOM 2246 O O . SER A 1 296 ? 20.260 -3.786 -7.931 1.00 93.69 296 SER A O 1
ATOM 2248 N N . TRP A 1 297 ? 20.834 -1.774 -7.129 1.00 95.62 297 TRP A N 1
ATOM 2249 C CA . TRP A 1 297 ? 20.203 -1.926 -5.815 1.00 95.62 297 TRP A CA 1
ATOM 2250 C C . TRP A 1 297 ? 18.743 -1.472 -5.777 1.00 95.62 297 TRP A C 1
ATOM 2252 O O . TRP A 1 297 ? 18.064 -1.691 -4.773 1.00 95.62 297 TRP A O 1
ATOM 2262 N N . ARG A 1 298 ? 18.217 -0.884 -6.863 1.00 96.00 298 ARG A N 1
ATOM 2263 C CA . ARG A 1 298 ? 16.833 -0.387 -6.923 1.00 96.00 298 ARG A CA 1
ATOM 2264 C C . ARG A 1 298 ? 15.831 -1.473 -6.549 1.00 96.00 298 ARG A C 1
ATOM 2266 O O . ARG A 1 298 ? 14.923 -1.226 -5.759 1.00 96.00 298 ARG A O 1
ATOM 2273 N N . SER A 1 299 ? 16.001 -2.685 -7.084 1.00 95.62 299 SER A N 1
ATOM 2274 C CA . SER A 1 299 ? 15.081 -3.784 -6.787 1.00 95.62 299 SER A CA 1
ATOM 2275 C C . SER A 1 299 ? 15.066 -4.129 -5.299 1.00 95.62 299 SER A C 1
ATOM 2277 O O . SER A 1 299 ? 13.982 -4.360 -4.773 1.00 95.62 299 SER A O 1
ATOM 2279 N N . ALA A 1 300 ? 16.222 -4.178 -4.637 1.00 96.81 300 ALA A N 1
ATOM 2280 C CA . ALA A 1 300 ? 16.316 -4.445 -3.204 1.00 96.81 300 ALA A CA 1
ATOM 2281 C C . ALA A 1 300 ? 15.630 -3.325 -2.407 1.00 96.81 300 ALA A C 1
ATOM 2283 O O . ALA A 1 300 ? 14.702 -3.572 -1.646 1.00 96.81 300 ALA A O 1
ATOM 2284 N N . ALA A 1 301 ? 15.954 -2.066 -2.713 1.00 98.25 301 ALA A N 1
ATOM 2285 C CA . ALA A 1 301 ? 15.360 -0.899 -2.067 1.00 98.25 301 ALA A CA 1
ATOM 2286 C C . ALA A 1 301 ? 13.822 -0.852 -2.154 1.00 98.25 301 ALA A C 1
ATOM 2288 O O . ALA A 1 301 ? 13.142 -0.622 -1.148 1.00 98.25 301 ALA A O 1
ATOM 2289 N N . VAL A 1 302 ? 13.259 -1.110 -3.340 1.00 98.31 302 VAL A N 1
ATOM 2290 C CA . VAL A 1 302 ? 11.801 -1.164 -3.540 1.00 98.31 302 VAL A CA 1
ATOM 2291 C C . VAL A 1 302 ? 11.178 -2.307 -2.737 1.00 98.31 302 VAL A C 1
ATOM 2293 O O . VAL A 1 302 ? 10.068 -2.155 -2.229 1.00 98.31 302 VAL A O 1
ATOM 2296 N N . HIS A 1 303 ? 11.863 -3.438 -2.566 1.00 98.44 303 HIS A N 1
ATOM 2297 C CA . HIS A 1 303 ? 11.336 -4.560 -1.788 1.00 98.44 303 HIS A CA 1
ATOM 2298 C C . HIS A 1 303 ? 11.486 -4.375 -0.276 1.00 98.44 303 HIS A C 1
ATOM 2300 O O . HIS A 1 303 ? 10.563 -4.731 0.458 1.00 98.44 303 HIS A O 1
ATOM 2306 N N . LEU A 1 304 ? 12.539 -3.711 0.196 1.00 98.69 304 LEU A N 1
ATOM 2307 C CA . LEU A 1 304 ? 12.619 -3.257 1.581 1.00 98.69 304 LEU A CA 1
ATOM 2308 C C . LEU A 1 304 ? 11.436 -2.335 1.914 1.00 98.69 304 LEU A C 1
ATOM 2310 O O . LEU A 1 304 ? 10.782 -2.495 2.950 1.00 98.69 304 LEU A O 1
ATOM 2314 N N . LEU A 1 305 ? 11.111 -1.414 1.000 1.00 98.75 305 LEU A N 1
ATOM 2315 C CA . LEU A 1 305 ? 9.946 -0.540 1.114 1.00 98.75 305 LEU A CA 1
ATOM 2316 C C . LEU A 1 305 ? 8.624 -1.319 1.083 1.00 98.75 305 LEU A C 1
ATOM 2318 O O . LEU A 1 305 ? 7.766 -1.105 1.939 1.00 98.75 305 LEU A O 1
ATOM 2322 N N . THR A 1 306 ? 8.436 -2.201 0.102 1.00 98.69 306 THR A N 1
ATOM 2323 C CA . THR A 1 306 ? 7.134 -2.831 -0.179 1.00 98.69 306 THR A CA 1
ATOM 2324 C C . THR A 1 306 ? 6.872 -4.079 0.659 1.00 98.69 306 THR A C 1
ATOM 2326 O O . THR A 1 306 ? 5.822 -4.164 1.290 1.00 98.69 306 THR A 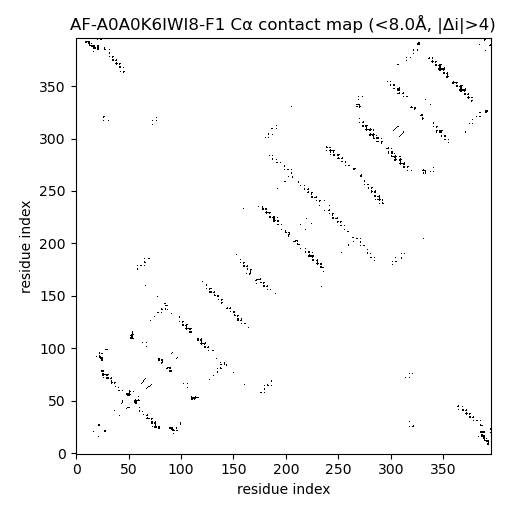O 1
ATOM 2329 N N . VAL A 1 307 ? 7.811 -5.021 0.737 1.00 98.50 307 VAL A N 1
ATOM 2330 C CA . VAL A 1 307 ? 7.688 -6.254 1.533 1.00 98.50 307 VAL A CA 1
ATOM 2331 C C . VAL A 1 307 ? 7.895 -5.944 3.015 1.00 98.50 307 VAL A C 1
ATOM 2333 O O . VAL A 1 307 ? 7.050 -6.275 3.847 1.00 98.50 307 VAL A O 1
ATOM 2336 N N . GLY A 1 308 ? 8.994 -5.259 3.342 1.00 98.31 308 GLY A N 1
ATOM 2337 C CA . GLY A 1 308 ? 9.343 -4.910 4.718 1.00 98.31 308 GLY A CA 1
ATOM 2338 C C . GLY A 1 308 ? 8.419 -3.848 5.308 1.00 98.31 308 GLY A C 1
ATOM 2339 O O . GLY A 1 308 ? 7.768 -4.087 6.325 1.00 98.31 308 GLY A O 1
ATOM 2340 N N . GLY A 1 309 ? 8.350 -2.675 4.678 1.00 98.62 309 GLY A N 1
ATOM 2341 C CA . GLY A 1 309 ? 7.585 -1.527 5.167 1.00 98.62 309 GLY A CA 1
ATOM 2342 C C . GLY A 1 309 ? 6.073 -1.656 4.981 1.00 98.62 309 GLY A C 1
ATOM 2343 O O . GLY A 1 309 ? 5.331 -1.846 5.950 1.00 98.62 309 GLY A O 1
ATOM 2344 N N . ILE A 1 310 ? 5.615 -1.548 3.730 1.00 98.69 310 ILE A N 1
ATOM 2345 C CA . ILE A 1 310 ? 4.191 -1.534 3.363 1.00 98.69 310 ILE A CA 1
ATOM 2346 C C . ILE A 1 310 ? 3.520 -2.852 3.759 1.00 98.69 310 ILE A C 1
ATOM 2348 O O . ILE A 1 310 ? 2.447 -2.822 4.361 1.00 98.69 310 ILE A O 1
ATOM 2352 N N . GLY A 1 311 ? 4.149 -4.000 3.507 1.00 98.38 311 GLY A N 1
ATOM 2353 C CA . GLY A 1 311 ? 3.645 -5.311 3.912 1.00 98.38 311 GLY A CA 1
ATOM 2354 C C . GLY A 1 311 ? 3.391 -5.375 5.418 1.00 98.38 311 GLY A C 1
ATOM 2355 O O . GLY A 1 311 ? 2.266 -5.616 5.857 1.00 98.38 311 GLY A O 1
ATOM 2356 N N . SER A 1 312 ? 4.407 -5.080 6.234 1.00 98.31 312 SER A N 1
ATOM 2357 C CA . SER A 1 312 ? 4.269 -5.124 7.700 1.00 98.31 312 SER A CA 1
ATOM 2358 C C . SER A 1 312 ? 3.219 -4.141 8.214 1.00 98.31 312 SER A C 1
ATOM 2360 O O . SER A 1 312 ? 2.375 -4.496 9.043 1.00 98.31 312 SER A O 1
ATOM 2362 N N . MET A 1 313 ? 3.234 -2.908 7.697 1.00 97.94 313 MET A N 1
ATOM 2363 C CA . MET A 1 313 ? 2.276 -1.875 8.081 1.00 97.94 313 MET A CA 1
ATOM 2364 C C . MET A 1 313 ? 0.843 -2.280 7.728 1.00 97.94 313 MET A C 1
ATOM 2366 O O . MET A 1 313 ? -0.058 -2.172 8.561 1.00 97.94 313 MET A O 1
ATOM 2370 N N . THR A 1 314 ? 0.622 -2.774 6.511 1.00 97.94 314 THR A N 1
ATOM 2371 C CA . THR A 1 314 ? -0.706 -3.187 6.057 1.00 97.94 314 THR A CA 1
ATOM 2372 C C . THR A 1 314 ? -1.216 -4.390 6.835 1.00 97.94 314 THR A C 1
ATOM 2374 O O . THR A 1 314 ? -2.335 -4.326 7.332 1.00 97.94 314 THR A O 1
ATOM 2377 N N . LEU A 1 315 ? -0.411 -5.437 7.045 1.00 98.06 315 LEU A N 1
ATOM 2378 C CA . LEU A 1 315 ? -0.830 -6.615 7.809 1.00 98.06 315 LEU A CA 1
ATOM 2379 C C . LEU A 1 315 ? -1.218 -6.252 9.257 1.00 98.06 315 LEU A C 1
ATOM 2381 O O . LEU A 1 315 ? -2.260 -6.690 9.766 1.00 98.06 315 LEU A O 1
ATOM 2385 N N . GLY A 1 316 ? -0.422 -5.398 9.910 1.00 96.88 316 GLY A N 1
ATOM 2386 C CA . GLY A 1 316 ? -0.710 -4.890 11.252 1.00 96.88 316 GLY A CA 1
ATOM 2387 C C . GLY A 1 316 ? -1.992 -4.051 11.308 1.00 96.88 316 GLY A C 1
ATOM 2388 O O . GLY A 1 316 ? -2.869 -4.294 12.145 1.00 96.88 316 GLY A O 1
ATOM 2389 N N . MET A 1 317 ? -2.139 -3.091 10.390 1.00 96.12 317 MET A N 1
ATOM 2390 C CA . MET A 1 317 ? -3.306 -2.206 10.326 1.00 96.12 317 MET A CA 1
ATOM 2391 C C . MET A 1 317 ? -4.585 -2.951 9.941 1.00 96.12 317 MET A C 1
ATOM 2393 O O . MET A 1 317 ? -5.615 -2.751 10.584 1.00 96.12 317 MET A O 1
ATOM 2397 N N . MET A 1 318 ? -4.522 -3.857 8.963 1.00 97.12 318 MET A N 1
ATOM 2398 C CA . MET A 1 318 ? -5.649 -4.696 8.552 1.00 97.12 318 MET A CA 1
ATOM 2399 C C . MET A 1 318 ? -6.184 -5.506 9.720 1.00 97.12 318 MET A C 1
ATOM 2401 O O . MET A 1 318 ? -7.390 -5.523 9.964 1.00 97.12 318 MET A O 1
ATOM 2405 N N . THR A 1 319 ? -5.287 -6.143 10.472 1.00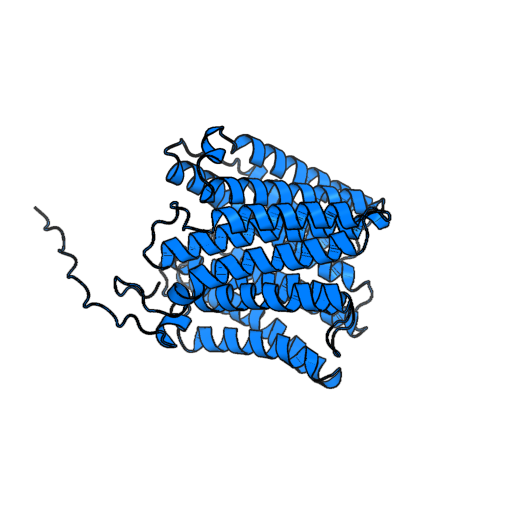 95.88 319 THR A N 1
ATOM 2406 C CA . THR A 1 319 ? -5.668 -6.903 11.659 1.00 95.88 319 THR A CA 1
ATOM 2407 C C . THR A 1 319 ? -6.340 -6.004 12.686 1.00 95.88 319 THR A C 1
ATOM 2409 O O . THR A 1 319 ? -7.426 -6.317 13.170 1.00 95.88 319 THR A O 1
ATOM 2412 N N . ARG A 1 320 ? -5.710 -4.881 13.032 1.00 94.69 320 ARG A N 1
ATOM 2413 C CA . ARG A 1 320 ? -6.208 -3.995 14.083 1.00 94.69 320 ARG A CA 1
ATOM 2414 C C . ARG A 1 320 ? -7.580 -3.420 13.741 1.00 94.69 320 ARG A C 1
ATOM 2416 O O . ARG A 1 320 ? -8.478 -3.450 14.582 1.00 94.69 320 ARG A O 1
ATOM 2423 N N . THR A 1 321 ? -7.741 -2.931 12.512 1.00 93.62 321 THR A N 1
ATOM 2424 C CA . THR A 1 321 ? -9.020 -2.438 11.994 1.00 93.62 321 THR A CA 1
ATOM 2425 C C . THR A 1 321 ? -10.053 -3.555 11.999 1.00 93.62 321 THR A C 1
ATOM 2427 O O . THR A 1 321 ? -11.136 -3.350 12.533 1.00 93.62 321 THR A O 1
ATOM 2430 N N . ALA A 1 322 ? -9.720 -4.743 11.483 1.00 93.94 322 ALA A N 1
ATOM 2431 C CA . ALA A 1 322 ? -10.663 -5.853 11.450 1.00 93.94 322 ALA A CA 1
ATOM 2432 C C . ALA A 1 322 ? -11.127 -6.246 12.858 1.00 93.94 322 ALA A C 1
ATOM 2434 O O . ALA A 1 322 ? -12.325 -6.318 13.074 1.00 93.94 322 ALA A O 1
ATOM 2435 N N . LEU A 1 323 ? -10.224 -6.407 13.832 1.00 92.88 323 LEU A N 1
ATOM 2436 C CA . LEU A 1 323 ? -10.604 -6.726 15.216 1.00 92.88 323 LEU A CA 1
ATOM 2437 C C . LEU A 1 323 ? -11.527 -5.658 15.814 1.00 92.88 323 LEU A C 1
ATOM 2439 O O . LEU A 1 323 ? -12.618 -5.988 16.280 1.00 92.88 323 LEU A O 1
ATOM 2443 N N . GLY A 1 324 ? -11.120 -4.385 15.732 1.00 91.38 324 GLY A N 1
ATOM 2444 C CA . GLY A 1 324 ? -11.895 -3.265 16.271 1.00 91.38 324 GLY A CA 1
ATOM 2445 C C . GLY A 1 324 ? -13.282 -3.116 15.638 1.00 91.38 324 GLY A C 1
ATOM 2446 O O . GLY A 1 324 ? -14.205 -2.647 16.300 1.00 91.38 324 GLY A O 1
ATOM 2447 N N . HIS A 1 325 ? -13.434 -3.572 14.392 1.00 91.19 325 HIS A N 1
ATOM 2448 C CA . HIS A 1 325 ? -14.675 -3.519 13.625 1.00 91.19 325 HIS A CA 1
ATOM 2449 C C . HIS A 1 325 ? -15.396 -4.877 13.477 1.00 91.19 325 HIS A C 1
ATOM 2451 O O . HIS A 1 325 ? -16.363 -5.028 12.728 1.00 91.19 325 HIS A O 1
ATOM 2457 N N . THR A 1 326 ? -14.953 -5.910 14.196 1.00 89.62 326 THR A N 1
ATOM 2458 C CA . THR A 1 326 ? -15.664 -7.198 14.272 1.00 89.62 326 THR A CA 1
ATOM 2459 C C . THR A 1 326 ? -16.055 -7.575 15.699 1.00 89.62 326 THR A C 1
ATOM 2461 O O . THR A 1 326 ? -16.491 -8.699 15.928 1.00 89.62 326 THR A O 1
ATOM 2464 N N . GLY A 1 327 ? -15.924 -6.642 16.649 1.00 82.81 327 GLY A N 1
ATOM 2465 C CA . GLY A 1 327 ? -16.280 -6.838 18.060 1.00 82.81 327 GLY A CA 1
ATOM 2466 C C . GLY A 1 327 ? -15.199 -7.520 18.907 1.00 82.81 327 GLY A C 1
ATOM 2467 O O . GLY A 1 327 ? -15.452 -7.842 20.063 1.00 82.81 327 GLY A O 1
ATOM 2468 N N . ASP A 1 328 ? -13.996 -7.728 18.361 1.00 83.44 328 ASP A N 1
ATOM 2469 C CA . ASP A 1 328 ? -12.849 -8.259 19.102 1.00 83.44 328 ASP A CA 1
ATOM 2470 C C . ASP A 1 328 ? -12.009 -7.105 19.694 1.00 83.44 328 ASP A C 1
ATOM 2472 O O . ASP A 1 328 ? -12.028 -5.967 19.221 1.00 83.44 328 ASP A O 1
ATOM 2476 N N . HIS A 1 329 ? -11.209 -7.389 20.727 1.00 84.19 329 HIS A N 1
ATOM 2477 C CA . HIS A 1 329 ? -10.336 -6.374 21.321 1.00 84.19 329 HIS A CA 1
ATOM 2478 C C . HIS A 1 329 ? -9.128 -6.062 20.404 1.00 84.19 329 HIS A C 1
ATOM 2480 O O . HIS A 1 329 ? -8.293 -6.944 20.184 1.00 84.19 329 HIS A O 1
ATOM 2486 N N . PRO A 1 330 ? -8.944 -4.814 19.924 1.00 83.69 330 PRO A N 1
ATOM 2487 C CA . PRO A 1 330 ? -7.973 -4.487 18.870 1.00 83.69 330 PRO A CA 1
ATOM 2488 C C . PRO A 1 330 ? -6.500 -4.608 19.289 1.00 83.69 330 PRO A C 1
ATOM 2490 O O . PRO A 1 330 ? -5.625 -4.676 18.429 1.00 83.69 330 PRO A O 1
ATOM 2493 N N . ASN A 1 331 ? -6.209 -4.639 20.595 1.00 83.75 331 ASN A N 1
ATOM 2494 C CA . ASN A 1 331 ? -4.845 -4.806 21.119 1.00 83.75 331 ASN A CA 1
ATOM 2495 C C . ASN A 1 331 ? -4.520 -6.250 21.531 1.00 83.75 331 ASN A C 1
ATOM 2497 O O . ASN A 1 331 ? -3.415 -6.502 22.012 1.00 83.75 331 ASN A O 1
ATOM 2501 N N . ARG A 1 332 ? -5.473 -7.185 21.406 1.00 85.44 332 ARG A N 1
ATOM 2502 C CA . ARG A 1 332 ? -5.262 -8.594 21.754 1.00 85.44 332 ARG A CA 1
ATOM 2503 C C . ARG A 1 332 ? -4.871 -9.360 20.498 1.00 85.44 332 ARG A C 1
ATOM 2505 O O . ARG A 1 332 ? -5.710 -9.574 19.629 1.00 85.44 332 ARG A O 1
ATOM 2512 N N . THR A 1 333 ? -3.622 -9.809 20.427 1.00 83.06 333 THR A N 1
ATOM 2513 C CA . THR A 1 333 ? -3.134 -10.614 19.302 1.00 83.06 333 THR A CA 1
ATOM 2514 C C . THR A 1 333 ? -3.898 -11.942 19.229 1.00 83.06 333 THR A C 1
ATOM 2516 O O . THR A 1 333 ? -3.845 -12.732 20.177 1.00 83.06 333 THR A O 1
ATOM 2519 N N . PRO A 1 334 ? -4.614 -12.231 18.129 1.00 84.06 334 PRO A N 1
ATOM 2520 C CA . PRO A 1 334 ? -5.233 -13.532 17.924 1.00 84.06 334 PRO A CA 1
ATOM 2521 C C . PRO A 1 334 ? -4.177 -14.641 17.837 1.00 84.06 334 PRO A C 1
ATOM 2523 O O . PRO A 1 334 ? -3.058 -14.414 17.372 1.00 84.06 334 PRO A O 1
ATOM 2526 N N . ARG A 1 335 ? -4.546 -15.865 18.234 1.00 84.62 335 ARG A N 1
ATOM 2527 C CA . ARG A 1 335 ? -3.683 -17.048 18.066 1.00 84.62 335 ARG A CA 1
ATOM 2528 C C . ARG A 1 335 ? -3.220 -17.171 16.606 1.00 84.62 335 ARG A C 1
ATOM 2530 O O . ARG A 1 335 ? -4.023 -16.966 15.698 1.00 84.62 335 ARG A O 1
ATOM 2537 N N . GLY A 1 336 ? -1.939 -17.483 16.403 1.00 81.75 336 GLY A N 1
ATOM 2538 C CA . GLY A 1 336 ? -1.309 -17.648 15.085 1.00 81.75 336 GLY A CA 1
ATOM 2539 C C . GLY A 1 336 ? -0.898 -16.350 14.378 1.00 81.75 336 GLY A C 1
ATOM 2540 O O . GLY A 1 336 ? -0.017 -16.378 13.526 1.00 81.75 336 GLY A O 1
ATOM 2541 N N . LEU A 1 337 ? -1.456 -15.193 14.751 1.00 91.44 337 LEU A N 1
ATOM 2542 C CA . LEU A 1 337 ? -1.144 -13.945 14.050 1.00 91.44 337 LEU A CA 1
ATOM 2543 C C . LEU A 1 337 ? 0.261 -13.412 14.361 1.00 91.44 337 LEU A C 1
ATOM 2545 O O . LEU A 1 337 ? 0.906 -12.831 13.496 1.00 91.44 337 LEU A O 1
ATOM 2549 N N . HIS A 1 338 ? 0.765 -13.652 15.572 1.00 94.44 338 HIS A N 1
ATOM 2550 C CA . HIS A 1 338 ? 2.157 -13.334 15.888 1.00 94.44 338 HIS A CA 1
ATOM 2551 C C . HIS A 1 338 ? 3.111 -14.031 14.900 1.00 94.44 338 HIS A C 1
ATOM 2553 O O . HIS A 1 338 ? 4.000 -13.390 14.348 1.00 94.44 338 HIS A O 1
ATOM 2559 N N . SER A 1 339 ? 2.866 -15.308 14.596 1.00 96.06 339 SER A N 1
ATOM 2560 C CA . SER A 1 339 ? 3.636 -16.053 13.599 1.00 96.06 339 SER A CA 1
ATOM 2561 C C . SER A 1 339 ? 3.526 -15.425 12.210 1.00 96.06 339 SER A C 1
ATOM 2563 O O . SER A 1 339 ? 4.540 -15.304 11.538 1.00 96.06 339 SER A O 1
ATOM 2565 N N . ALA A 1 340 ? 2.344 -14.947 11.805 1.00 97.19 340 ALA A N 1
ATOM 2566 C CA . ALA A 1 340 ? 2.179 -14.238 10.533 1.00 97.19 340 ALA A CA 1
ATOM 2567 C C . ALA A 1 340 ? 3.073 -12.989 10.441 1.00 97.19 340 ALA A C 1
ATOM 2569 O O . ALA A 1 340 ? 3.694 -12.756 9.408 1.00 97.19 340 ALA A O 1
ATOM 2570 N N . PHE A 1 341 ? 3.195 -12.218 11.528 1.00 97.81 341 PHE A N 1
ATOM 2571 C CA . PHE A 1 341 ? 4.088 -11.057 11.567 1.00 97.81 341 PHE A CA 1
ATOM 2572 C C . PHE A 1 341 ? 5.559 -11.461 11.434 1.00 97.81 341 PHE A C 1
ATOM 2574 O O . PHE A 1 341 ? 6.285 -10.866 10.646 1.00 97.81 341 PHE A O 1
ATOM 2581 N N . LEU A 1 342 ? 6.000 -12.490 12.163 1.00 98.19 342 LEU A N 1
ATOM 2582 C CA . LEU A 1 342 ? 7.386 -12.964 12.094 1.00 98.19 342 LEU A CA 1
ATOM 2583 C C . LEU A 1 342 ? 7.733 -13.540 10.716 1.00 98.19 342 LEU A C 1
ATOM 2585 O O . LEU A 1 342 ? 8.793 -13.239 10.176 1.00 98.19 342 LEU A O 1
ATOM 2589 N N . VAL A 1 343 ? 6.824 -14.320 10.125 1.00 98.38 343 VAL A N 1
ATOM 2590 C CA . VAL A 1 343 ? 6.983 -14.887 8.779 1.00 98.38 343 VAL A CA 1
ATOM 2591 C C . VAL A 1 343 ? 7.078 -13.780 7.727 1.00 98.38 343 VAL A C 1
ATOM 2593 O O . VAL A 1 343 ? 7.899 -13.875 6.820 1.00 98.38 343 VAL A O 1
ATOM 2596 N N . LEU A 1 344 ? 6.304 -12.701 7.865 1.00 98.62 344 LEU A N 1
ATOM 2597 C CA . LEU A 1 344 ? 6.384 -11.559 6.955 1.00 98.62 344 LEU A CA 1
ATOM 2598 C C . LEU A 1 344 ? 7.729 -10.823 7.048 1.00 98.62 344 LEU A C 1
ATOM 2600 O O . LEU A 1 344 ? 8.311 -10.465 6.027 1.00 98.62 344 LEU A O 1
ATOM 2604 N N . LEU A 1 345 ? 8.258 -10.631 8.259 1.00 98.56 345 LEU A N 1
ATOM 2605 C CA . LEU A 1 345 ? 9.590 -10.046 8.438 1.00 98.56 345 LEU A CA 1
ATOM 2606 C C . LEU A 1 345 ? 10.692 -10.952 7.886 1.00 98.56 345 LEU A C 1
ATOM 2608 O O . LEU A 1 345 ? 11.639 -10.462 7.272 1.00 98.56 345 LEU A O 1
ATOM 2612 N N . ALA A 1 346 ? 10.556 -12.268 8.063 1.00 98.50 346 ALA A N 1
ATOM 2613 C CA . ALA A 1 346 ? 11.453 -13.235 7.446 1.00 98.50 346 ALA A CA 1
ATOM 2614 C C . ALA A 1 346 ? 11.377 -13.155 5.915 1.00 98.50 346 ALA A C 1
ATOM 2616 O O . ALA A 1 346 ? 12.415 -13.161 5.262 1.00 98.50 346 ALA A O 1
ATOM 2617 N N . ALA A 1 347 ? 10.182 -12.992 5.336 1.00 98.62 347 ALA A N 1
ATOM 2618 C CA . ALA A 1 347 ? 10.012 -12.792 3.899 1.00 98.62 347 ALA A CA 1
ATOM 2619 C C . ALA A 1 347 ? 10.768 -11.553 3.398 1.00 98.62 347 ALA A C 1
ATOM 2621 O O . ALA A 1 347 ? 11.435 -11.629 2.366 1.00 98.62 347 ALA A O 1
ATOM 2622 N N . ALA A 1 348 ? 10.717 -10.442 4.141 1.00 98.38 348 ALA A N 1
ATOM 2623 C CA . ALA A 1 348 ? 11.479 -9.236 3.823 1.00 98.38 348 ALA A CA 1
ATOM 2624 C C . ALA A 1 348 ? 12.993 -9.493 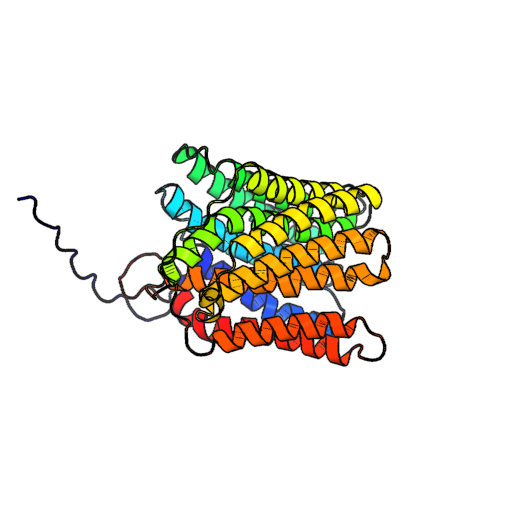3.874 1.00 98.38 348 ALA A C 1
ATOM 2626 O O . ALA A 1 348 ? 13.696 -9.175 2.922 1.00 98.38 348 ALA A O 1
ATOM 2627 N N . LEU A 1 349 ? 13.495 -10.144 4.928 1.00 98.00 349 LEU A N 1
ATOM 2628 C CA . LEU A 1 349 ? 14.918 -10.482 5.037 1.00 98.00 349 LEU A CA 1
ATOM 2629 C C . LEU A 1 349 ? 15.384 -11.398 3.896 1.00 98.00 349 LEU A C 1
ATOM 2631 O O . LEU A 1 349 ? 16.390 -11.117 3.251 1.00 98.00 349 LEU A O 1
ATOM 2635 N N . LEU A 1 350 ? 14.636 -12.468 3.615 1.00 97.88 350 LEU A N 1
ATOM 2636 C CA . LEU A 1 350 ? 14.917 -13.383 2.506 1.00 97.88 350 LEU A CA 1
ATOM 2637 C C . LEU A 1 350 ? 14.929 -12.642 1.166 1.00 97.88 350 LEU A C 1
ATOM 2639 O O . LEU A 1 350 ? 15.739 -12.957 0.294 1.00 97.88 350 LEU A O 1
ATOM 2643 N N . ARG A 1 351 ? 14.072 -11.625 1.009 1.00 97.44 351 ARG A N 1
ATOM 2644 C CA . ARG A 1 351 ? 14.031 -10.824 -0.212 1.00 97.44 351 ARG A CA 1
ATOM 2645 C C . ARG A 1 351 ? 15.299 -10.008 -0.413 1.00 97.44 351 ARG A C 1
ATOM 2647 O O . ARG A 1 351 ? 15.776 -9.934 -1.544 1.00 97.44 351 ARG A O 1
ATOM 2654 N N . GLU A 1 352 ? 15.837 -9.427 0.654 1.00 96.00 352 GLU A N 1
ATOM 2655 C CA . GLU A 1 352 ? 17.095 -8.679 0.597 1.00 96.00 352 GLU A CA 1
ATOM 2656 C C . GLU A 1 352 ? 18.275 -9.615 0.323 1.00 96.00 352 GLU A C 1
ATOM 2658 O O . GLU A 1 352 ? 19.108 -9.323 -0.535 1.00 96.00 352 GLU A O 1
ATOM 2663 N N . LEU A 1 353 ? 18.294 -10.788 0.966 1.00 95.19 353 LEU A N 1
ATOM 2664 C CA . LEU A 1 353 ? 19.313 -11.816 0.743 1.00 95.19 353 LEU A CA 1
ATOM 2665 C C . LEU A 1 353 ? 19.323 -12.337 -0.703 1.00 95.19 353 LEU A C 1
ATOM 2667 O O . LEU A 1 353 ? 20.388 -12.646 -1.233 1.00 95.19 353 LEU A O 1
ATOM 2671 N N . ALA A 1 354 ? 18.169 -12.368 -1.376 1.00 93.94 354 ALA A N 1
ATOM 2672 C CA . ALA A 1 354 ? 18.069 -12.743 -2.788 1.00 93.94 354 ALA A CA 1
ATOM 2673 C C . ALA A 1 354 ? 18.798 -11.778 -3.746 1.00 93.94 354 ALA A C 1
ATOM 2675 O O . ALA A 1 354 ? 19.008 -12.116 -4.908 1.00 93.94 354 ALA A O 1
ATOM 2676 N N . THR A 1 355 ? 19.195 -10.588 -3.280 1.00 91.31 355 THR A N 1
ATOM 2677 C CA . THR A 1 355 ? 19.996 -9.631 -4.065 1.00 91.31 355 THR A CA 1
ATOM 2678 C C . THR A 1 355 ? 21.428 -10.125 -4.278 1.00 91.31 355 THR A C 1
ATOM 2680 O O . THR A 1 355 ? 22.076 -9.741 -5.250 1.00 91.31 355 THR A O 1
ATOM 2683 N N . PHE A 1 356 ? 21.932 -10.997 -3.398 1.00 88.19 356 PHE A N 1
ATOM 2684 C CA . PHE A 1 356 ? 23.272 -11.558 -3.525 1.00 88.19 356 PHE A CA 1
ATOM 2685 C C . PHE A 1 356 ? 23.260 -12.747 -4.501 1.00 88.19 356 PHE A C 1
ATOM 2687 O O . PHE A 1 356 ? 22.549 -13.727 -4.251 1.00 88.19 356 PHE A O 1
ATOM 2694 N N . PRO A 1 357 ? 24.072 -12.723 -5.580 1.00 80.25 357 PRO A N 1
ATOM 2695 C CA . PRO A 1 357 ? 24.036 -13.746 -6.631 1.00 80.25 357 PRO A CA 1
ATOM 2696 C C . PRO A 1 357 ? 24.198 -15.186 -6.127 1.00 80.25 357 PRO A C 1
ATOM 2698 O O . PRO A 1 357 ? 23.553 -16.092 -6.644 1.00 80.25 357 PRO A O 1
ATOM 2701 N N . ALA A 1 358 ? 25.006 -15.392 -5.081 1.00 79.75 358 ALA A N 1
ATOM 2702 C CA . ALA A 1 358 ? 25.241 -16.705 -4.475 1.00 79.75 358 ALA A CA 1
ATOM 2703 C C . ALA A 1 358 ? 24.003 -17.306 -3.776 1.00 79.75 358 ALA A C 1
ATOM 2705 O O . ALA A 1 358 ? 23.949 -18.512 -3.556 1.00 79.75 358 ALA A O 1
ATOM 2706 N N . MET A 1 359 ? 23.019 -16.478 -3.410 1.00 78.19 359 MET A N 1
ATOM 2707 C CA . MET A 1 359 ? 21.811 -16.882 -2.678 1.00 78.19 359 MET A CA 1
ATOM 2708 C C . MET A 1 359 ? 20.558 -16.894 -3.575 1.00 78.19 359 MET A C 1
ATOM 2710 O O . MET A 1 359 ? 19.648 -17.695 -3.353 1.00 78.19 359 MET A O 1
ATOM 2714 N N . GLY A 1 360 ? 20.547 -16.046 -4.610 1.00 78.06 360 GLY A N 1
ATOM 2715 C CA . GLY A 1 360 ? 19.729 -16.115 -5.828 1.00 78.06 360 GLY A CA 1
ATOM 2716 C C . GLY A 1 360 ? 18.265 -16.570 -5.698 1.00 78.06 360 GLY A C 1
ATOM 2717 O O . GLY A 1 360 ? 17.531 -16.206 -4.774 1.00 78.06 360 GLY A O 1
ATOM 2718 N N . ASN A 1 361 ? 17.826 -17.368 -6.680 1.00 85.56 361 ASN A N 1
ATOM 2719 C CA . ASN A 1 361 ? 16.420 -17.744 -6.898 1.00 85.56 361 ASN A CA 1
ATOM 2720 C C . ASN A 1 361 ? 15.784 -18.512 -5.729 1.00 85.56 361 ASN A C 1
ATOM 2722 O O . ASN A 1 361 ? 14.584 -18.379 -5.493 1.00 85.56 361 ASN A O 1
ATOM 2726 N N . GLY A 1 362 ? 16.568 -19.290 -4.973 1.00 92.25 362 GLY A N 1
ATOM 2727 C CA . GLY A 1 362 ? 16.063 -20.020 -3.807 1.00 92.25 362 GLY A CA 1
ATOM 2728 C C . GLY A 1 362 ? 15.524 -19.076 -2.731 1.00 92.25 362 GLY A C 1
ATOM 2729 O O . GLY A 1 362 ? 14.409 -19.267 -2.245 1.00 92.25 362 GLY A O 1
ATOM 2730 N N . MET A 1 363 ? 16.270 -18.010 -2.417 1.00 95.62 363 MET A N 1
ATOM 2731 C CA . MET A 1 363 ? 15.827 -16.984 -1.467 1.00 95.62 363 MET A CA 1
ATOM 2732 C C . MET A 1 363 ? 14.659 -16.157 -2.008 1.00 95.62 363 MET A C 1
ATOM 2734 O O . MET A 1 363 ? 13.767 -15.793 -1.242 1.00 95.62 363 MET A O 1
ATOM 2738 N N . LEU A 1 364 ? 14.619 -15.907 -3.322 1.00 94.38 364 LEU A N 1
ATOM 2739 C CA . LEU A 1 364 ? 13.497 -15.222 -3.970 1.00 94.38 364 LEU A CA 1
ATOM 2740 C C . LEU A 1 364 ? 12.197 -16.018 -3.807 1.00 94.38 364 LEU A C 1
ATOM 2742 O O . LEU A 1 364 ? 11.200 -15.473 -3.334 1.00 94.38 364 LEU A O 1
ATOM 2746 N N . HIS A 1 365 ? 12.208 -17.312 -4.138 1.00 96.19 365 HIS A N 1
ATOM 2747 C CA . HIS A 1 365 ? 11.039 -18.173 -3.958 1.00 96.19 365 HIS A CA 1
ATOM 2748 C C . HIS A 1 365 ? 10.663 -18.294 -2.479 1.00 96.19 365 HIS A C 1
ATOM 2750 O O . HIS A 1 365 ? 9.496 -18.121 -2.131 1.00 96.19 365 HIS A O 1
ATOM 2756 N N . ALA A 1 366 ? 11.638 -18.526 -1.595 1.00 97.75 366 ALA A N 1
ATOM 2757 C CA . ALA A 1 366 ? 11.392 -18.615 -0.157 1.00 97.75 366 ALA A CA 1
ATOM 2758 C C . ALA A 1 366 ? 10.737 -17.335 0.388 1.00 97.75 366 ALA A C 1
ATOM 2760 O O . ALA A 1 366 ? 9.769 -17.415 1.143 1.00 97.75 366 ALA A O 1
ATOM 2761 N N . SER A 1 367 ? 11.206 -16.163 -0.047 1.00 98.19 367 SER A N 1
ATOM 2762 C CA . SER A 1 367 ? 10.593 -14.875 0.277 1.00 98.19 367 SER A CA 1
ATOM 2763 C C . SER A 1 367 ? 9.147 -14.787 -0.219 1.00 98.19 367 SER A C 1
ATOM 2765 O O . SER A 1 367 ? 8.250 -14.478 0.565 1.00 98.19 367 SER A O 1
ATOM 2767 N N . ALA A 1 368 ? 8.895 -15.117 -1.489 1.00 98.12 368 ALA A N 1
ATOM 2768 C CA . ALA A 1 368 ? 7.563 -15.051 -2.086 1.00 98.12 368 ALA A CA 1
ATOM 2769 C C . ALA A 1 368 ? 6.551 -15.961 -1.368 1.00 98.12 368 ALA A C 1
ATOM 2771 O O . ALA A 1 368 ? 5.444 -15.527 -1.036 1.00 98.12 368 ALA A O 1
ATOM 2772 N N . PHE A 1 369 ? 6.938 -17.205 -1.070 1.00 98.50 369 PHE A N 1
ATOM 2773 C CA . PHE A 1 369 ? 6.088 -18.147 -0.343 1.00 98.50 369 PHE A CA 1
ATOM 2774 C C . PHE A 1 369 ? 5.914 -17.764 1.130 1.00 98.50 369 PHE A C 1
ATOM 2776 O O . PHE A 1 369 ? 4.813 -17.909 1.658 1.00 98.50 369 PHE A O 1
ATOM 2783 N N . ALA A 1 370 ? 6.944 -17.227 1.792 1.00 98.69 370 ALA A N 1
ATOM 2784 C CA . ALA A 1 370 ? 6.817 -16.710 3.153 1.00 98.69 370 ALA A CA 1
ATOM 2785 C C . ALA A 1 370 ? 5.861 -15.505 3.208 1.00 98.69 370 ALA A C 1
ATOM 2787 O O . ALA A 1 370 ? 4.975 -15.458 4.062 1.00 98.69 370 ALA A O 1
ATOM 2788 N N . PHE A 1 371 ? 5.966 -14.569 2.260 1.00 98.69 371 PHE A N 1
ATOM 2789 C CA . PHE A 1 371 ? 5.043 -13.439 2.151 1.00 98.69 371 PHE A CA 1
ATOM 2790 C C . PHE A 1 371 ? 3.598 -13.923 1.976 1.00 98.69 371 PHE A C 1
ATOM 2792 O O . PHE A 1 371 ? 2.714 -13.531 2.739 1.00 98.69 371 PHE A O 1
ATOM 2799 N N . ALA A 1 372 ? 3.362 -14.841 1.032 1.00 98.62 372 ALA A N 1
ATOM 2800 C CA . ALA A 1 372 ? 2.045 -15.432 0.820 1.00 98.62 372 ALA A CA 1
ATOM 2801 C C . ALA A 1 372 ? 1.535 -16.172 2.068 1.00 98.62 372 ALA A C 1
ATOM 2803 O O . ALA A 1 372 ? 0.381 -16.000 2.455 1.00 98.62 372 ALA A O 1
ATOM 2804 N N . LEU A 1 373 ? 2.390 -16.933 2.758 1.00 98.56 373 LEU A N 1
ATOM 2805 C CA . LEU A 1 373 ? 2.029 -17.633 3.991 1.00 98.56 373 LEU A CA 1
ATOM 2806 C C . LEU A 1 373 ? 1.573 -16.664 5.092 1.00 98.56 373 LEU A C 1
ATOM 2808 O O . LEU A 1 373 ? 0.583 -16.939 5.770 1.00 98.56 373 LEU A O 1
ATOM 2812 N N . ALA A 1 374 ? 2.228 -15.511 5.253 1.00 98.44 374 ALA A N 1
ATOM 2813 C CA . ALA A 1 374 ? 1.816 -14.508 6.235 1.00 98.44 374 ALA A CA 1
ATOM 2814 C C . ALA A 1 374 ? 0.386 -13.988 5.981 1.00 98.44 374 ALA A C 1
ATOM 2816 O O . ALA A 1 374 ? -0.433 -13.939 6.906 1.00 98.44 374 ALA A O 1
ATOM 2817 N N . TYR A 1 375 ? 0.045 -13.662 4.729 1.00 98.31 375 TYR A N 1
ATOM 2818 C CA . TYR A 1 375 ? -1.314 -13.231 4.368 1.00 98.31 375 TYR A CA 1
ATOM 2819 C C . TYR A 1 375 ? -2.325 -14.384 4.372 1.00 98.31 375 TYR A C 1
ATOM 2821 O O . TYR A 1 375 ? -3.490 -14.169 4.711 1.00 98.31 375 TYR A O 1
ATOM 2829 N N . LEU A 1 376 ? -1.898 -15.618 4.094 1.00 98.00 376 LEU A N 1
ATOM 2830 C CA . LEU A 1 376 ? -2.744 -16.803 4.225 1.00 98.00 376 LEU A CA 1
ATOM 2831 C C . LEU A 1 376 ? -3.137 -17.051 5.687 1.00 98.00 376 LEU A C 1
ATOM 2833 O O . LEU A 1 376 ? -4.304 -17.319 5.970 1.00 98.00 376 LEU A O 1
ATOM 2837 N N . LEU A 1 377 ? -2.203 -16.891 6.630 1.00 97.44 377 LEU A N 1
ATOM 2838 C CA . LEU A 1 377 ? -2.489 -16.971 8.067 1.00 97.44 377 LEU A CA 1
ATOM 2839 C C . LEU A 1 377 ? -3.485 -15.887 8.510 1.00 97.44 377 LEU A C 1
ATOM 2841 O O . LEU A 1 377 ? -4.383 -16.163 9.313 1.00 97.44 377 LEU A O 1
ATOM 2845 N N . TYR A 1 378 ? -3.375 -14.673 7.958 1.00 97.19 378 TYR A N 1
ATOM 2846 C CA . TYR A 1 378 ? -4.386 -13.631 8.148 1.00 97.19 378 TYR A CA 1
ATOM 2847 C C . TYR A 1 378 ? -5.752 -14.070 7.607 1.00 97.19 378 TYR A C 1
ATOM 2849 O O . TYR A 1 378 ? -6.732 -14.054 8.352 1.00 97.19 378 TYR A O 1
ATOM 2857 N N . LEU A 1 379 ? -5.832 -14.515 6.350 1.00 97.06 379 LEU A N 1
ATOM 2858 C CA . LEU A 1 379 ? -7.089 -14.952 5.736 1.00 97.06 379 LEU A CA 1
ATOM 2859 C C . LEU A 1 379 ? -7.742 -16.087 6.522 1.00 97.06 379 LEU A C 1
ATOM 2861 O O . LEU A 1 379 ? -8.921 -15.993 6.860 1.00 97.06 379 LEU A O 1
ATOM 2865 N N . TRP A 1 380 ? -6.977 -17.113 6.891 1.00 95.75 380 TRP A N 1
ATOM 2866 C CA . TRP A 1 380 ? -7.471 -18.242 7.676 1.00 95.75 380 TRP A CA 1
ATOM 2867 C C . TRP A 1 380 ? -8.148 -17.785 8.973 1.00 95.75 380 TRP A C 1
ATOM 2869 O O . TRP A 1 380 ? -9.205 -18.293 9.357 1.00 95.75 380 TRP A O 1
ATOM 2879 N N . ARG A 1 381 ? -7.591 -16.759 9.629 1.00 93.19 381 ARG A N 1
ATOM 2880 C CA . ARG A 1 381 ? -8.157 -16.211 10.862 1.00 93.19 381 ARG A CA 1
ATOM 2881 C C . ARG A 1 381 ? -9.318 -15.245 10.628 1.00 93.19 381 ARG A C 1
ATOM 2883 O O . ARG A 1 381 ? -10.247 -15.208 11.444 1.00 93.19 381 ARG A O 1
ATOM 2890 N N . PHE A 1 382 ? -9.256 -14.422 9.587 1.00 94.75 382 PHE A N 1
ATOM 2891 C CA . PHE A 1 382 ? -10.153 -13.281 9.418 1.00 94.75 382 PHE A CA 1
ATOM 2892 C C . PHE A 1 382 ? -11.306 -13.531 8.451 1.00 94.75 382 PHE A C 1
ATOM 2894 O O . PHE A 1 382 ? -12.357 -12.941 8.675 1.00 94.75 382 PHE A O 1
ATOM 2901 N N . VAL A 1 383 ? -11.209 -14.446 7.481 1.00 95.69 383 VAL A N 1
ATOM 2902 C CA . VAL A 1 383 ? -12.308 -14.735 6.536 1.00 95.69 383 VAL A CA 1
ATOM 2903 C C . VAL A 1 383 ? -13.647 -14.950 7.253 1.00 95.69 383 VAL A C 1
ATOM 2905 O O . VAL A 1 383 ? -14.583 -14.217 6.929 1.00 95.69 383 VAL A O 1
ATOM 2908 N N . PRO A 1 384 ? -13.768 -15.811 8.292 1.00 92.88 384 PRO A N 1
ATOM 2909 C CA . PRO A 1 384 ? -15.033 -15.972 9.009 1.00 92.88 384 PRO A CA 1
ATOM 2910 C C . PRO A 1 384 ? -15.562 -14.665 9.611 1.00 92.88 384 PRO A C 1
ATOM 2912 O O . PRO A 1 384 ? -16.766 -14.447 9.625 1.00 92.88 384 PRO A O 1
ATOM 2915 N N . ARG A 1 385 ? -14.682 -13.774 10.079 1.00 92.00 385 ARG A N 1
ATOM 2916 C CA . ARG A 1 385 ? -15.060 -12.478 10.664 1.00 92.00 385 ARG A CA 1
ATOM 2917 C C . ARG A 1 385 ? -15.506 -11.470 9.607 1.00 92.00 385 ARG A C 1
ATOM 2919 O O . ARG A 1 385 ? -16.424 -10.696 9.855 1.00 92.00 385 ARG A O 1
ATOM 2926 N N . LEU A 1 386 ? -14.863 -11.476 8.439 1.00 94.50 386 LEU A N 1
ATOM 2927 C CA . LEU A 1 386 ? -15.131 -10.514 7.369 1.00 94.50 386 LEU A CA 1
ATOM 2928 C C . LEU A 1 386 ? -16.455 -10.807 6.647 1.00 94.50 386 LEU A C 1
ATOM 2930 O O . LEU A 1 386 ? -17.114 -9.869 6.201 1.00 94.50 386 LEU A O 1
ATOM 2934 N N . VAL A 1 387 ? -16.878 -12.075 6.579 1.00 95.00 387 VAL A N 1
ATOM 2935 C CA . VAL A 1 387 ? -18.098 -12.487 5.851 1.00 95.00 387 VAL A CA 1
ATOM 2936 C C . VAL A 1 387 ? -19.321 -12.729 6.739 1.00 95.00 387 VAL A C 1
ATOM 2938 O O . VAL A 1 387 ? -20.424 -12.884 6.219 1.00 95.00 387 VAL A O 1
ATOM 2941 N N . ARG A 1 388 ? -19.159 -12.781 8.067 1.00 92.12 388 ARG A N 1
ATOM 2942 C CA . ARG A 1 388 ? -20.264 -12.983 9.022 1.00 92.12 388 ARG A CA 1
ATOM 2943 C C . ARG A 1 388 ? -20.687 -11.663 9.677 1.00 92.12 388 ARG A C 1
ATOM 2945 O O . ARG A 1 388 ? -19.845 -10.768 9.830 1.00 92.12 388 ARG A O 1
ATOM 2952 N N . PRO A 1 389 ? -21.966 -11.520 10.072 1.00 88.62 389 PRO A N 1
ATOM 2953 C CA . PRO A 1 389 ? -22.418 -10.404 10.901 1.00 88.62 389 PRO A CA 1
ATOM 2954 C C . PRO A 1 389 ? -21.592 -10.277 12.187 1.00 88.62 389 PRO A C 1
ATOM 2956 O O . PRO A 1 389 ? -21.029 -11.263 12.670 1.00 88.62 389 PRO A O 1
ATOM 2959 N N . ARG A 1 390 ? -21.505 -9.064 12.750 1.00 86.69 390 ARG A N 1
ATOM 2960 C CA . ARG A 1 390 ? -20.897 -8.902 14.077 1.00 86.69 390 ARG A CA 1
ATOM 2961 C C . ARG A 1 390 ? -21.757 -9.598 15.137 1.00 86.69 390 ARG A C 1
ATOM 2963 O O . ARG A 1 390 ? -22.979 -9.474 15.069 1.00 86.69 390 ARG A O 1
ATOM 2970 N N . PRO A 1 391 ? -21.143 -10.226 16.158 1.00 83.12 391 PRO A N 1
ATOM 2971 C CA . PRO A 1 391 ? -21.888 -10.851 17.252 1.00 83.12 391 PRO A CA 1
ATOM 2972 C C . PRO A 1 391 ? -22.857 -9.902 17.974 1.00 83.12 391 PRO A C 1
ATOM 2974 O O . PRO A 1 391 ? -23.905 -10.339 18.427 1.00 83.12 391 PRO A O 1
ATOM 2977 N N . ASP A 1 392 ? -22.534 -8.607 18.038 1.00 80.69 392 ASP A N 1
ATOM 2978 C CA . ASP A 1 392 ? -23.340 -7.565 18.690 1.00 80.69 392 ASP A CA 1
ATOM 2979 C C . ASP A 1 392 ? -24.341 -6.859 17.752 1.00 80.69 392 ASP A C 1
ATOM 2981 O O . ASP A 1 392 ? -24.917 -5.839 18.121 1.00 80.69 392 ASP A O 1
ATOM 2985 N N . GLY A 1 393 ? -24.528 -7.353 16.522 1.00 73.44 393 GLY A N 1
ATOM 2986 C CA . GLY A 1 393 ? -25.502 -6.821 15.560 1.00 73.44 393 GLY A CA 1
ATOM 2987 C C . GLY A 1 393 ? -25.120 -5.494 14.894 1.00 73.44 393 GLY A C 1
ATOM 2988 O O . GLY A 1 393 ? -25.849 -5.009 14.028 1.00 73.44 393 GLY A O 1
ATOM 2989 N N . ARG A 1 394 ? -23.966 -4.905 15.232 1.00 76.69 394 ARG A N 1
ATOM 2990 C CA . ARG A 1 394 ? -23.498 -3.660 14.606 1.00 76.69 394 ARG A CA 1
ATOM 2991 C C . ARG A 1 394 ? -23.013 -3.911 13.163 1.00 76.69 394 ARG A C 1
ATOM 2993 O O . ARG A 1 394 ? -22.509 -4.993 12.857 1.00 76.69 394 ARG A O 1
ATOM 3000 N N . PRO A 1 395 ? -23.128 -2.924 12.252 1.00 63.47 395 PRO A N 1
ATOM 3001 C CA . PRO A 1 395 ? -22.788 -3.096 10.830 1.00 63.47 395 PRO A CA 1
ATOM 3002 C C . PRO A 1 395 ? -21.290 -3.352 10.581 1.00 63.47 395 PRO A C 1
ATOM 3004 O O . PRO A 1 395 ? -20.891 -3.883 9.549 1.00 63.47 395 PRO A O 1
ATOM 3007 N N . GLY A 1 396 ? -20.447 -2.986 11.535 1.00 62.62 396 GLY A N 1
ATOM 3008 C CA . GLY A 1 396 ? -18.995 -3.030 11.475 1.00 62.62 396 GLY A CA 1
ATOM 3009 C C . GLY A 1 396 ? -18.462 -2.223 12.629 1.00 62.62 396 GLY A C 1
ATOM 3010 O O . GLY A 1 396 ? -19.211 -1.429 13.229 1.00 62.62 396 GLY A O 1
#

Nearest PDB structures (foldseek):
  1is2-assembly1_B  TM=1.699E-01  e=3.905E-01  Rattus norvegicus

Solvent-accessible surface area (backbone atoms only — not comparable to full-atom values): 19312 Å² total; per-residue (Å²): 134,84,77,76,80,80,78,74,83,62,70,78,51,65,85,55,73,39,71,67,35,23,29,32,32,38,41,32,48,23,47,51,52,20,36,50,46,47,42,50,52,42,41,52,29,63,75,65,59,50,33,36,68,43,32,56,34,66,56,30,54,48,43,39,51,39,61,47,29,44,41,26,43,50,49,9,47,50,45,47,50,47,22,78,75,42,73,40,84,57,54,34,48,68,70,38,47,51,43,51,48,24,48,50,47,18,64,57,28,27,65,68,28,59,88,28,38,65,60,13,53,49,24,44,43,48,28,34,48,51,53,17,49,56,45,39,51,45,32,58,74,52,64,40,71,94,49,62,60,57,26,52,56,35,45,51,53,33,49,37,53,49,50,27,54,34,27,73,70,68,74,36,90,76,60,50,63,35,23,49,49,15,42,47,34,37,52,47,13,51,47,42,52,49,44,74,66,42,51,39,53,51,44,16,73,66,69,78,44,84,62,64,82,76,56,68,68,56,53,46,44,26,27,54,27,24,43,49,36,13,51,38,40,50,68,67,54,57,43,69,59,44,25,51,34,18,46,54,17,19,52,51,40,43,54,49,49,58,69,64,63,51,84,69,41,76,78,36,67,64,44,36,36,42,54,49,8,50,38,30,28,22,50,10,40,30,39,38,16,57,15,54,83,39,66,89,44,34,66,45,15,50,40,36,21,45,45,30,2,50,42,33,31,47,58,36,47,52,50,33,52,48,28,58,39,44,81,44,63,48,69,60,73,56,89,68,50,61,56,23,54,53,36,28,51,49,14,26,52,29,42,52,49,25,70,41,78,95,48,24,69,64,27,40,43,50,12,30,48,29,40,20,47,19,36,44,53,46,44,73,68,40,50,69,56,31,28,16,53,27,74,76,58,48,69,81

Secondary structure (DSSP, 8-state):
---------------S--HHHHTTSTHHHHHHHHHHHHHHHHHHHHHH---BTTBTHHHHHHHIIIIIIIHHHHHHHHHHHHHHHH-PPPP-THHHHHHHHHHHHHHHHGGG-GGGHHHHHHHHHHHHHHHHHHHHHHHHHTT-GGGTHHHHHHHHHHHHHHHHHHHHTTSS-S-HHHHHHHHHHHHHHHHHHHHHHHHHHHHHHHHTPPPPP--HHHHHHHHHHHHHHHHHHHTT--HHHHHHHHHHHHHHHHHHHHHH--GGGGG-HHHHHHHHHHHHHHHHHHHHHHHTT-GGGHHHHHHIIIIIIIIHHHHHHHHHHHHHTTTS-TTSPPTTHHHHHHHHHHHHHHHHHTTSTTTHHHHHHHHHHHHHHHHHHHHHHHHHHHHSPPTT----

Foldseek 3Di:
DDDDPDPDFDDFAPLDFDPQLLFLALLLLLLLQLLVLLLPLLLVCLVPLFAAQQQTGVRRVLCCLLQVNLVSLLLRVLLLVLCVQQVDRGRGDPLSVLLSVLSVQLSVLSNVHNVSLVVNLVSSLCSLLSSLVVSCVRCVVSVVPVCNCVSVLSNVLSVLSVLLSCVVVVNDDDDSVLSSLLSLLSSLLVLLLVLLVPLQVVLCVLPVDDRDHDDPCLSCLQNVLSNVLSVCSSVVHQLVVNLVSLCRNLVSQLVVLVSSDDPCLVVFLLNVLSSFLSNLLSVLSNQCSVCSVVVLCNQLSSLSNRLRRVLSNSLSSSQLSLCVVQVHDSRDDDPPLSVLNVLSNQLNVLSNVCSDVVSHSVSSSSSSNSSSVSSVSVCVPRVSSSRGARSSRDSD

Mean predicted aligned error: 4.57 Å

pLDDT: mean 93.88, std 10.12, range [39.12, 98.88]

Radius of gyration: 20.48 Å; Cα contacts (8 Å, |Δi|>4): 639; chains: 1; bounding box: 57×40×64 Å

Organism: NCBI:txid876478